Protein 7OMN (pdb70)

Structure (mmCIF, N/CA/C/O backbone):
data_7OMN
#
_entry.id   7OMN
#
_cell.length_a   131.870
_cell.length_b   131.870
_cell.length_c   49.679
_cell.angle_alpha   90.000
_cell.angle_beta   90.000
_cell.angle_gamma   120.000
#
_symmetry.space_group_name_H-M   'P 64'
#
loop_
_entity.id
_entity.type
_entity.pdbx_description
1 polymer 'JD1-1 VH domain'
2 non-polymer IMIDAZOLE
3 non-polymer GLYCEROL
4 water water
#
loop_
_atom_site.group_PDB
_atom_site.id
_atom_site.type_symbol
_atom_site.label_atom_id
_atom_site.label_alt_id
_atom_site.label_comp_id
_atom_site.label_asym_id
_atom_site.label_entity_id
_atom_site.label_seq_id
_atom_site.pdbx_PDB_ins_code
_atom_site.Cartn_x
_atom_site.Cartn_y
_atom_site.Cartn_z
_atom_site.occupancy
_atom_site.B_iso_or_equiv
_atom_site.auth_seq_id
_atom_site.auth_comp_id
_atom_site.auth_asym_id
_atom_site.auth_atom_id
_atom_site.pdbx_PDB_model_num
ATOM 1 N N . GLU A 1 1 ? -50.838 2.853 24.450 1.00 45.91 1 GLU A N 1
ATOM 2 C CA . GLU A 1 1 ? -51.402 4.132 24.863 1.00 42.82 1 GLU A CA 1
ATOM 3 C C . GLU A 1 1 ? -51.456 5.120 23.695 1.00 37.07 1 GLU A C 1
ATOM 4 O O . GLU A 1 1 ? -52.320 6.000 23.652 1.00 39.91 1 GLU A O 1
ATOM 10 N N . VAL A 1 2 ? -50.541 4.971 22.744 1.00 33.07 2 VAL A N 1
ATOM 11 C CA . VAL A 1 2 ? -50.647 5.700 21.485 1.00 29.06 2 VAL A CA 1
ATOM 12 C C . VAL A 1 2 ? -51.663 4.989 20.597 1.00 30.40 2 VAL A C 1
ATOM 13 O O . VAL A 1 2 ? -51.525 3.794 20.313 1.00 29.60 2 VAL A O 1
ATOM 17 N N . GLN A 1 3 ? -52.673 5.728 20.142 1.00 27.07 3 GLN A N 1
ATOM 18 C CA . GLN A 1 3 ? -53.740 5.182 19.317 1.00 31.31 3 GLN A CA 1
ATOM 19 C C . GLN A 1 3 ? -54.092 6.163 18.210 1.00 24.18 3 GLN A C 1
ATOM 20 O O . GLN A 1 3 ? -54.100 7.381 18.422 1.00 24.61 3 GLN A O 1
ATOM 26 N N . LEU A 1 4 ? -54.388 5.631 17.028 1.00 24.70 4 LEU A N 1
ATOM 27 C CA . LEU A 1 4 ? -54.938 6.420 15.928 1.00 21.80 4 LEU A CA 1
ATOM 28 C C . LEU A 1 4 ? -56.214 5.721 15.497 1.00 20.22 4 LEU A C 1
ATOM 29 O O . LEU A 1 4 ? -56.157 4.589 15.013 1.00 24.58 4 LEU A O 1
ATOM 34 N N . VAL A 1 5 ? -57.352 6.376 15.695 1.00 21.89 5 VAL A N 1
ATOM 35 C CA . VAL A 1 5 ? -58.660 5.787 15.426 1.00 22.46 5 VAL A CA 1
ATOM 36 C C . VAL A 1 5 ? -59.291 6.560 14.279 1.00 22.12 5 VAL A C 1
ATOM 37 O O . VAL A 1 5 ? -59.536 7.769 14.389 1.00 23.82 5 VAL A O 1
ATOM 41 N N . GLU A 1 6 ? -59.528 5.871 13.170 1.00 23.37 6 GLU A N 1
ATOM 42 C CA . GLU A 1 6 ? -60.043 6.498 11.968 1.00 21.85 6 GLU A CA 1
ATOM 43 C C . GLU A 1 6 ? -61.562 6.405 11.889 1.00 24.82 6 GLU A C 1
ATOM 44 O O . GLU A 1 6 ? -62.188 5.507 12.466 1.00 23.16 6 GLU A O 1
ATOM 50 N N . SER A 1 7 ? -62.144 7.348 11.152 1.00 19.99 7 SER A N 1
ATOM 51 C CA . SER A 1 7 ? -63.555 7.299 10.793 1.00 21.36 7 SER A CA 1
ATOM 52 C C . SER A 1 7 ? -63.760 8.092 9.506 1.00 21.88 7 SER A C 1
ATOM 53 O O . SER A 1 7 ? -62.848 8.765 9.017 1.00 21.75 7 SER A O 1
ATOM 56 N N . GLY A 1 8 ? -64.967 7.982 8.937 1.00 19.25 8 GLY A N 1
ATOM 57 C CA . GLY A 1 8 ? -65.402 8.858 7.866 1.00 19.11 8 GLY A CA 1
ATOM 58 C C . GLY A 1 8 ? -65.419 8.291 6.459 1.00 22.06 8 GLY A C 1
ATOM 59 O O . GLY A 1 8 ? -65.698 9.044 5.509 1.00 22.67 8 GLY A O 1
ATOM 60 N N . GLY A 1 9 ? -65.140 7.007 6.278 1.00 20.56 9 GLY A N 1
ATOM 61 C CA . GLY A 1 9 ? -65.130 6.438 4.950 1.00 18.80 9 GLY A CA 1
ATOM 62 C C . GLY A 1 9 ? -66.534 6.101 4.493 1.00 19.25 9 GLY A C 1
ATOM 63 O O . GLY A 1 9 ? -67.526 6.371 5.166 1.00 21.26 9 GLY A O 1
ATOM 64 N N . GLY A 1 10 ? -66.620 5.512 3.314 1.00 18.57 11 GLY A N 1
ATOM 65 C CA . GLY A 1 10 ? -67.915 5.123 2.800 1.00 17.90 11 GLY A CA 1
ATOM 66 C C . GLY A 1 10 ? -67.877 4.931 1.297 1.00 18.75 11 GLY A C 1
ATOM 67 O O . GLY A 1 10 ? -66.810 4.874 0.679 1.00 16.98 11 GLY A O 1
ATOM 68 N N . LEU A 1 11 ? -69.080 4.816 0.735 1.00 16.08 12 LEU A N 1
ATOM 69 C CA . LEU A 1 11 ? -69.307 4.541 -0.673 1.00 15.06 12 LEU A CA 1
ATOM 70 C C . LEU A 1 11 ? -70.118 5.693 -1.252 1.00 19.41 12 LEU A C 1
ATOM 71 O O . LEU A 1 11 ? -71.247 5.954 -0.802 1.00 16.05 12 LEU A O 1
ATOM 76 N N . VAL A 1 12 ? -69.546 6.388 -2.241 1.00 17.25 13 VAL A N 1
ATOM 77 C CA . VAL A 1 12 ? -70.171 7.578 -2.816 1.00 17.57 13 VAL A CA 1
ATOM 78 C C . VAL A 1 12 ? -69.953 7.578 -4.323 1.00 19.29 13 VAL A C 1
ATOM 79 O O . VAL A 1 12 ? -69.156 6.803 -4.861 1.00 17.09 13 VAL A O 1
ATOM 83 N N . GLN A 1 13 ? -70.687 8.462 -5.006 1.00 20.31 14 GLN A N 1
ATOM 84 C CA . GLN A 1 13 ? -70.595 8.590 -6.453 1.00 21.09 14 GLN A CA 1
ATOM 85 C C . GLN A 1 13 ? -69.389 9.438 -6.863 1.00 20.58 14 GLN A C 1
ATOM 86 O O . GLN A 1 13 ? -68.902 10.257 -6.081 1.00 18.62 14 GLN A O 1
ATOM 92 N N . PRO A 1 14 ? -68.913 9.274 -8.101 1.00 21.09 15 PRO A N 1
ATOM 93 C CA . PRO A 1 14 ? -67.852 10.148 -8.610 1.00 21.41 15 PRO A CA 1
ATOM 94 C C . PRO A 1 14 ? -68.247 11.610 -8.501 1.00 22.14 15 PRO A C 1
ATOM 95 O O . PRO A 1 14 ? -69.420 11.972 -8.637 1.00 23.54 15 PRO A O 1
ATOM 99 N N . GLY A 1 15 ? -67.253 12.445 -8.218 1.00 19.61 16 GLY A N 1
ATOM 100 C CA . GLY A 1 15 ? -67.451 13.866 -8.039 1.00 20.17 16 GLY A CA 1
ATOM 101 C C . GLY A 1 15 ? -67.839 14.288 -6.645 1.00 23.10 16 GLY A C 1
ATOM 102 O O . GLY A 1 15 ? -67.765 15.485 -6.334 1.00 22.04 16 GLY A O 1
ATOM 103 N N . ARG A 1 16 ? -68.257 13.357 -5.790 1.00 19.51 17 ARG A N 1
ATOM 104 C CA . ARG A 1 16 ? -68.652 13.733 -4.449 1.00 21.02 17 ARG A CA 1
ATOM 105 C C . ARG A 1 16 ? -67.427 13.744 -3.535 1.00 21.47 17 ARG A C 1
ATOM 106 O O . ARG A 1 16 ? -66.281 13.561 -3.971 1.00 21.39 17 ARG A O 1
ATOM 114 N N . SER A 1 17 ? -67.667 13.987 -2.257 1.00 16.52 18 SER A N 1
ATOM 115 C CA . SER A 1 17 ? -66.591 14.226 -1.310 1.00 22.58 18 SER A CA 1
ATOM 116 C C . SER A 1 17 ? -66.804 13.435 -0.025 1.00 24.61 18 SER A C 1
ATOM 117 O O . SER A 1 17 ? -67.917 13.033 0.322 1.00 25.10 18 SER A O 1
ATOM 120 N N . LEU A 1 18 ? -65.692 13.192 0.661 1.00 21.13 19 LEU A N 1
ATOM 121 C CA . LEU A 1 18 ? -65.663 12.546 1.961 1.00 21.26 19 LEU A CA 1
ATOM 122 C C . LEU A 1 18 ? -64.604 13.250 2.790 1.00 20.89 19 LEU A C 1
ATOM 123 O O . LEU A 1 18 ? -63.678 13.862 2.252 1.00 21.19 19 LEU A O 1
ATOM 128 N N . ARG A 1 19 ? -64.742 13.160 4.105 1.00 19.64 20 ARG A N 1
ATOM 129 C CA . ARG A 1 19 ? -63.711 13.627 5.023 1.00 19.71 20 ARG A CA 1
ATOM 130 C C . ARG A 1 19 ? -63.333 12.482 5.943 1.00 20.91 20 ARG A C 1
ATOM 131 O O . ARG A 1 19 ? -64.134 12.064 6.782 1.00 18.98 20 ARG A O 1
ATOM 139 N N . LEU A 1 20 ? -62.108 11.987 5.807 1.00 18.19 21 LEU A N 1
ATOM 140 C CA . LEU A 1 20 ? -61.605 11.030 6.779 1.00 19.62 21 LEU A CA 1
ATOM 141 C C . LEU A 1 20 ? -61.094 11.755 8.019 1.00 20.37 21 LEU A C 1
ATOM 142 O O . LEU A 1 20 ? -60.528 12.848 7.922 1.00 19.83 21 LEU A O 1
ATOM 147 N N . SER A 1 21 ? -61.318 11.145 9.184 1.00 19.92 22 SER A N 1
ATOM 148 C CA . SER A 1 21 ? -60.830 11.634 10.466 1.00 21.61 22 SER A CA 1
ATOM 149 C C . SER A 1 21 ? -59.873 10.628 11.084 1.00 21.35 22 SER A C 1
ATOM 150 O O . SER A 1 21 ? -60.038 9.413 10.945 1.00 21.58 22 SER A O 1
ATOM 153 N N . CYS A 1 22 ? -58.886 11.150 11.798 1.00 18.90 23 CYS A N 1
ATOM 154 C CA . CYS A 1 22 ? -57.888 10.351 12.502 1.00 22.50 23 CYS A CA 1
ATOM 155 C C . CYS A 1 22 ? -57.759 10.925 13.910 1.00 25.82 23 CYS A C 1
ATOM 156 O O . CYS A 1 22 ? -57.039 11.906 14.115 1.00 25.37 23 CYS A O 1
ATOM 159 N N . ALA A 1 23 ? -58.435 10.305 14.876 1.00 21.76 24 ALA A N 1
ATOM 160 C CA . ALA A 1 23 ? -58.430 10.797 16.253 1.00 23.59 24 ALA A CA 1
ATOM 161 C C . ALA A 1 23 ? -57.223 10.234 16.993 1.00 24.64 24 ALA A C 1
ATOM 162 O O . ALA A 1 23 ? -57.112 9.019 17.176 1.00 23.90 24 ALA A O 1
ATOM 164 N N . ALA A 1 24 ? -56.321 11.108 17.425 1.00 20.95 25 ALA A N 1
ATOM 165 C CA . ALA A 1 24 ? -55.090 10.670 18.068 1.00 24.95 25 ALA A CA 1
ATOM 166 C C . ALA A 1 24 ? -55.240 10.598 19.580 1.00 23.60 25 ALA A C 1
ATOM 167 O O . ALA A 1 24 ? -55.866 11.468 20.193 1.00 26.99 25 ALA A O 1
ATOM 169 N N . SER A 1 25 ? -54.633 9.571 20.178 1.00 24.63 26 SER A N 1
ATOM 170 C CA . SER A 1 25 ? -54.549 9.424 21.626 1.00 25.10 26 SER A CA 1
ATOM 171 C C . SER A 1 25 ? -53.107 9.151 22.026 1.00 24.96 26 SER A C 1
ATOM 172 O O . SER A 1 25 ? -52.372 8.473 21.299 1.00 27.84 26 SER A O 1
ATOM 175 N N . GLY A 1 26 ? -52.709 9.678 23.181 1.00 26.53 27 GLY A N 1
ATOM 176 C CA . GLY A 1 26 ? -51.419 9.363 23.756 1.00 27.31 27 GLY A CA 1
ATOM 177 C C . GLY A 1 26 ? -50.272 10.241 23.314 1.00 24.20 27 GLY A C 1
ATOM 178 O O . GLY A 1 26 ? -49.125 9.950 23.668 1.00 26.30 27 GLY A O 1
ATOM 179 N N . PHE A 1 27 ? -50.542 11.292 22.552 1.00 21.37 28 PHE A N 1
ATOM 180 C CA . PHE A 1 27 ? -49.531 12.252 22.126 1.00 21.99 28 PHE A CA 1
ATOM 181 C C . PHE A 1 27 ? -50.239 13.507 21.646 1.00 23.20 28 PHE A C 1
ATOM 182 O O . PHE A 1 27 ? -51.432 13.490 21.350 1.00 24.04 28 PHE A O 1
ATOM 190 N N . ASP A 1 28 ? -49.481 14.595 21.576 1.00 23.79 29 ASP A N 1
ATOM 191 C CA . ASP A 1 28 ? -50.002 15.890 21.154 1.00 25.70 29 ASP A CA 1
ATOM 192 C C . ASP A 1 28 ? -49.816 16.004 19.646 1.00 21.15 29 ASP A C 1
ATOM 193 O O . ASP A 1 28 ? -48.681 16.033 19.161 1.00 22.28 29 ASP A O 1
ATOM 198 N N . ILE A 1 29 ? -50.927 16.077 18.906 1.00 22.15 30 ILE A N 1
ATOM 199 C CA . ILE A 1 29 ? -50.836 15.997 17.451 1.00 20.77 30 ILE A CA 1
ATOM 200 C C . ILE A 1 29 ? -50.096 17.191 16.867 1.00 22.66 30 ILE A C 1
ATOM 201 O O . ILE A 1 29 ? -49.509 17.080 15.790 1.00 21.78 30 ILE A O 1
ATOM 206 N N . ALA A 1 30 ? -50.054 18.320 17.576 1.00 23.85 35 ALA A N 1
ATOM 207 C CA . ALA A 1 30 ? -49.365 19.495 17.050 1.00 26.04 35 ALA A CA 1
ATOM 208 C C . ALA A 1 30 ? -47.865 19.273 16.882 1.00 23.67 35 ALA A C 1
ATOM 209 O O . ALA A 1 30 ? -47.224 20.024 16.140 1.00 26.81 35 ALA A O 1
ATOM 211 N N . TYR A 1 31 ? -47.297 18.261 17.544 1.00 24.51 36 TYR A N 1
ATOM 212 C CA . TYR A 1 31 ? -45.857 18.021 17.534 1.00 21.20 36 TYR A CA 1
ATOM 213 C C . TYR A 1 31 ? -45.451 16.808 16.705 1.00 23.07 36 TYR A C 1
ATOM 214 O O . TYR A 1 31 ? -44.266 16.446 16.692 1.00 19.30 36 TYR A O 1
ATOM 223 N N . TYR A 1 32 ? -46.393 16.169 16.010 1.00 22.69 37 TYR A N 1
ATOM 224 C CA . TYR A 1 32 ? -46.094 14.950 15.274 1.00 23.02 37 TYR A CA 1
ATOM 225 C C . TYR A 1 32 ? -46.572 15.068 13.837 1.00 23.89 37 TYR A C 1
ATOM 226 O O . TYR A 1 32 ? -47.571 15.730 13.546 1.00 21.78 37 TYR A O 1
ATOM 235 N N . SER A 1 33 ? -45.825 14.445 12.932 1.00 20.28 38 SER A N 1
ATOM 236 C CA . SER A 1 33 ? -46.247 14.386 11.545 1.00 18.47 38 SER A CA 1
ATOM 237 C C . SER A 1 33 ? -47.298 13.296 11.385 1.00 21.40 38 SER A C 1
ATOM 238 O O . SER A 1 33 ? -47.128 12.187 11.904 1.00 17.40 38 SER A O 1
ATOM 241 N N . ILE A 1 34 ? -48.387 13.626 10.688 1.00 19.16 39 ILE A N 1
ATOM 242 C CA . ILE A 1 34 ? -49.464 12.688 10.375 1.00 18.94 39 ILE A CA 1
ATOM 243 C C . ILE A 1 34 ? -49.587 12.588 8.860 1.00 18.16 39 ILE A C 1
ATOM 244 O O . ILE A 1 34 ? -49.358 13.567 8.143 1.00 18.86 39 ILE A O 1
ATOM 249 N N . GLY A 1 35 ? -49.901 11.388 8.363 1.00 16.54 40 GLY A N 1
ATOM 250 C CA . GLY A 1 35 ? -50.076 11.210 6.938 1.00 15.01 40 GLY A CA 1
ATOM 251 C C . GLY A 1 35 ? -51.124 10.154 6.666 1.00 17.90 40 GLY A C 1
ATOM 252 O O . GLY A 1 35 ? -51.635 9.506 7.580 1.00 17.66 40 GLY A O 1
ATOM 253 N N . TRP A 1 36 ? -51.443 9.995 5.388 1.00 17.75 41 TRP A N 1
ATOM 254 C CA . TRP A 1 36 ? -52.408 8.994 4.941 1.00 17.32 41 TRP A CA 1
ATOM 255 C C . TRP A 1 36 ? -51.782 8.147 3.845 1.00 17.54 41 TRP A C 1
ATOM 256 O O . TRP A 1 36 ? -51.161 8.681 2.914 1.00 16.08 41 TRP A O 1
ATOM 267 N N . VAL A 1 37 ? -51.925 6.823 3.974 1.00 14.88 42 VAL A N 1
ATOM 268 C CA . VAL A 1 37 ? -51.460 5.846 2.995 1.00 12.59 42 VAL A CA 1
ATOM 269 C C . VAL A 1 37 ? -52.686 5.100 2.476 1.00 14.42 42 VAL A C 1
ATOM 270 O O . VAL A 1 37 ? -53.672 4.953 3.200 1.00 17.04 42 VAL A O 1
ATOM 274 N N . ARG A 1 38 ? -52.621 4.602 1.241 1.00 13.40 43 ARG A N 1
ATOM 275 C CA . ARG A 1 38 ? -53.742 3.840 0.701 1.00 13.71 43 ARG A CA 1
ATOM 276 C C . ARG A 1 38 ? -53.244 2.608 -0.056 1.00 16.51 43 ARG A C 1
ATOM 277 O O . ARG A 1 38 ? -52.120 2.578 -0.564 1.00 14.92 43 ARG A O 1
ATOM 285 N N . ARG A 1 39 ? -54.104 1.587 -0.122 1.00 12.22 44 ARG A N 1
ATOM 286 C CA . ARG A 1 39 ? -53.770 0.335 -0.797 1.00 15.82 44 ARG A CA 1
ATOM 287 C C . ARG A 1 39 ? -55.052 -0.231 -1.395 1.00 13.68 44 ARG A C 1
ATOM 288 O O . ARG A 1 39 ? -56.149 0.057 -0.913 1.00 16.01 44 ARG A O 1
ATOM 296 N N . ALA A 1 40 ? -54.909 -1.042 -2.445 1.00 15.44 45 ALA A N 1
ATOM 297 C CA . ALA A 1 40 ? -56.078 -1.611 -3.117 1.00 14.89 45 ALA A CA 1
ATOM 298 C C . ALA A 1 40 ? -55.650 -2.834 -3.917 1.00 18.40 45 ALA A C 1
ATOM 299 O O . ALA A 1 40 ? -54.479 -2.935 -4.302 1.00 16.57 45 ALA A O 1
ATOM 301 N N . PRO A 1 41 ? -56.562 -3.778 -4.175 1.00 19.22 46 PRO A N 1
ATOM 302 C CA . PRO A 1 41 ? -56.195 -4.979 -4.941 1.00 18.63 46 PRO A CA 1
ATOM 303 C C . PRO A 1 41 ? -55.737 -4.627 -6.351 1.00 20.06 46 PRO A C 1
ATOM 304 O O . PRO A 1 41 ? -56.318 -3.771 -7.024 1.00 21.70 46 PRO A O 1
ATOM 308 N N . GLY A 1 42 ? -54.684 -5.308 -6.801 1.00 23.78 47 GLY A N 1
ATOM 309 C CA . GLY A 1 42 ? -54.156 -5.070 -8.128 1.00 21.47 47 GLY A CA 1
ATOM 310 C C . GLY A 1 42 ? -53.424 -3.763 -8.295 1.00 19.96 47 GLY A C 1
ATOM 311 O O . GLY A 1 42 ? -53.019 -3.436 -9.413 1.00 21.56 47 GLY A O 1
ATOM 312 N N . LYS A 1 43 ? -53.259 -2.995 -7.223 1.00 22.05 48 LYS A N 1
ATOM 313 C CA . LYS A 1 43 ? -52.471 -1.781 -7.214 1.00 20.61 48 LYS A CA 1
ATOM 314 C C . LYS A 1 43 ? -51.328 -1.972 -6.231 1.00 21.20 48 LYS A C 1
ATOM 315 O O . LYS A 1 43 ? -51.210 -3.000 -5.559 1.00 22.48 48 LYS A O 1
ATOM 321 N N . GLY A 1 44 ? -50.461 -0.990 -6.160 1.00 24.30 49 GLY A N 1
ATOM 322 C CA . GLY A 1 44 ? -49.489 -1.114 -5.107 1.00 21.23 49 GLY A CA 1
ATOM 323 C C . GLY A 1 44 ? -50.022 -0.473 -3.847 1.00 20.73 49 GLY A C 1
ATOM 324 O O . GLY A 1 44 ? -51.201 -0.615 -3.481 1.00 19.12 49 GLY A O 1
ATOM 325 N N . GLU A 1 45 ? -49.136 0.233 -3.172 1.00 20.06 50 GLU A N 1
ATOM 326 C CA . GLU A 1 45 ? -49.480 1.003 -1.993 1.00 17.90 50 GLU A CA 1
ATOM 327 C C . GLU A 1 45 ? -48.769 2.335 -2.134 1.00 20.63 50 GLU A C 1
ATOM 328 O O . GLU A 1 45 ? -47.694 2.411 -2.731 1.00 22.82 50 GLU A O 1
ATOM 334 N N . GLU A 1 46 ? -49.372 3.386 -1.587 1.00 17.93 51 GLU A N 1
ATOM 335 C CA . GLU A 1 46 ? -48.954 4.724 -1.960 1.00 20.40 51 GLU A CA 1
ATOM 336 C C . GLU A 1 46 ? -49.177 5.679 -0.797 1.00 17.93 51 GLU A C 1
ATOM 337 O O . GLU A 1 46 ? -50.202 5.604 -0.106 1.00 18.11 51 GLU A O 1
ATOM 343 N N . LEU A 1 47 ? -48.211 6.572 -0.580 1.00 16.92 52 LEU A N 1
ATOM 344 C CA . LEU A 1 47 ? -48.389 7.666 0.365 1.00 16.30 52 LEU A CA 1
ATOM 345 C C . LEU A 1 47 ? -49.198 8.762 -0.316 1.00 18.56 52 LEU A C 1
ATOM 346 O O . LEU A 1 47 ? -48.847 9.202 -1.414 1.00 18.44 52 LEU A O 1
ATOM 351 N N . VAL A 1 48 ? -50.282 9.181 0.327 1.00 16.71 53 VAL A N 1
ATOM 352 C CA . VAL A 1 48 ? -51.278 10.080 -0.261 1.00 15.54 53 VAL A CA 1
ATOM 353 C C . VAL A 1 48 ? -51.007 11.532 0.096 1.00 16.66 53 VAL A C 1
ATOM 354 O O . VAL A 1 48 ? -51.060 12.417 -0.763 1.00 19.43 53 VAL A O 1
ATOM 358 N N . ALA A 1 49 ? -50.757 11.790 1.374 1.00 17.77 54 ALA A N 1
ATOM 359 C CA . ALA A 1 49 ? -50.694 13.145 1.906 1.00 16.78 54 ALA A CA 1
ATOM 360 C C . ALA A 1 49 ? -49.974 13.097 3.239 1.00 20.25 54 ALA A C 1
ATOM 361 O O . ALA A 1 49 ? -50.019 12.088 3.947 1.00 16.07 54 ALA A O 1
ATOM 363 N N . ARG A 1 50 ? -49.307 14.198 3.580 1.00 17.93 55 ARG A N 1
ATOM 364 C CA . ARG A 1 50 ? -48.562 14.255 4.827 1.00 17.02 55 ARG A CA 1
ATOM 365 C C . ARG A 1 50 ? -48.553 15.696 5.312 1.00 18.52 55 ARG A C 1
ATOM 366 O O . ARG A 1 50 ? -48.489 16.614 4.496 1.00 19.46 55 ARG A O 1
ATOM 374 N N . ILE A 1 51 ? -48.659 15.889 6.626 1.00 17.76 56 ILE A N 1
ATOM 375 C CA . ILE A 1 51 ? -48.526 17.210 7.233 1.00 23.07 56 ILE A CA 1
ATOM 376 C C . ILE A 1 51 ? -47.347 17.194 8.202 1.00 22.79 56 ILE A C 1
ATOM 377 O O . ILE A 1 51 ? -47.140 16.222 8.942 1.00 19.41 56 ILE A O 1
ATOM 382 N N . TYR A 1 52 ? -46.527 18.291 8.167 1.00 22.75 57 TYR A N 1
ATOM 383 C CA . TYR A 1 52 ? -45.280 18.310 8.933 1.00 22.45 57 TYR A CA 1
ATOM 384 C C . TYR A 1 52 ? -45.362 19.324 10.072 1.00 23.47 57 TYR A C 1
ATOM 385 O O . TYR A 1 52 ? -45.888 20.423 9.880 1.00 26.12 57 TYR A O 1
ATOM 394 N N . PRO A 1 53 ? -44.867 18.994 11.265 1.00 23.93 58 PRO A N 1
ATOM 395 C CA . PRO A 1 53 ? -45.120 19.869 12.417 1.00 28.20 58 PRO A CA 1
ATOM 396 C C . PRO A 1 53 ? -44.273 21.131 12.425 1.00 29.04 58 PRO A C 1
ATOM 397 O O . PRO A 1 53 ? -44.664 22.094 13.093 1.00 32.48 58 PRO A O 1
ATOM 401 N N . SER A 1 54 ? -43.162 21.172 11.677 1.00 31.52 59 SER A N 1
ATOM 402 C CA . SER A 1 54 ? -42.276 22.342 11.684 1.00 30.91 59 SER A CA 1
ATOM 403 C C . SER A 1 54 ? -43.023 23.614 11.313 1.00 31.62 59 SER A C 1
ATOM 404 O O . SER A 1 54 ? -42.969 24.613 12.040 1.00 31.98 59 SER A O 1
ATOM 407 N N . SER A 1 55 ? -43.687 23.608 10.154 1.00 30.22 60 SER A N 1
ATOM 408 C CA . SER A 1 55 ? -44.391 24.769 9.626 1.00 30.01 60 SER A CA 1
ATOM 409 C C . SER A 1 55 ? -45.846 24.478 9.291 1.00 32.17 60 SER A C 1
ATOM 410 O O . SER A 1 55 ? -46.498 25.316 8.654 1.00 32.25 60 SER A O 1
ATOM 413 N N . SER A 1 56 ? -46.363 23.307 9.671 1.00 33.94 63 SER A N 1
ATOM 414 C CA . SER A 1 56 ? -47.685 22.831 9.254 1.00 27.75 63 SER A CA 1
ATOM 415 C C . SER A 1 56 ? -47.849 22.808 7.739 1.00 26.74 63 SER A C 1
ATOM 416 O O . SER A 1 56 ? -48.972 22.870 7.229 1.00 29.10 63 SER A O 1
ATOM 419 N N . SER A 1 57 ? -46.753 22.694 6.999 1.00 27.59 64 SER A N 1
ATOM 420 C CA . SER A 1 57 ? -46.851 22.534 5.562 1.00 25.00 64 SER A CA 1
ATOM 421 C C . SER A 1 57 ? -47.306 21.118 5.239 1.00 21.50 64 SER A C 1
ATOM 422 O O . SER A 1 57 ? -47.272 20.221 6.085 1.00 25.11 64 SER A O 1
ATOM 425 N N . THR A 1 58 ? -47.703 20.925 3.990 1.00 20.56 65 THR A N 1
ATOM 426 C CA . THR A 1 58 ? -48.305 19.674 3.556 1.00 24.42 65 THR A CA 1
ATOM 427 C C . THR A 1 58 ? -47.658 19.248 2.248 1.00 26.35 65 THR A C 1
ATOM 428 O O . THR A 1 58 ? -47.101 20.071 1.514 1.00 26.90 65 THR A O 1
ATOM 432 N N . SER A 1 59 ? -47.725 17.948 1.957 1.00 17.70 66 SER A N 1
ATOM 433 C CA . SER A 1 59 ? -47.321 17.425 0.660 1.00 19.96 66 SER A CA 1
ATOM 434 C C . SER A 1 59 ? -48.296 16.333 0.244 1.00 23.08 66 SER A C 1
ATOM 435 O O . SER A 1 59 ? -48.928 15.689 1.087 1.00 22.37 66 SER A O 1
ATOM 438 N N . TYR A 1 60 ? -48.429 16.150 -1.073 1.00 23.35 67 TYR A N 1
ATOM 439 C CA . TYR A 1 60 ? -49.450 15.285 -1.649 1.00 22.52 67 TYR A CA 1
ATOM 440 C C . TYR A 1 60 ? -48.888 14.469 -2.800 1.00 22.12 67 TYR A C 1
ATOM 441 O O . TYR A 1 60 ? -48.018 14.938 -3.536 1.00 25.43 67 TYR A O 1
AT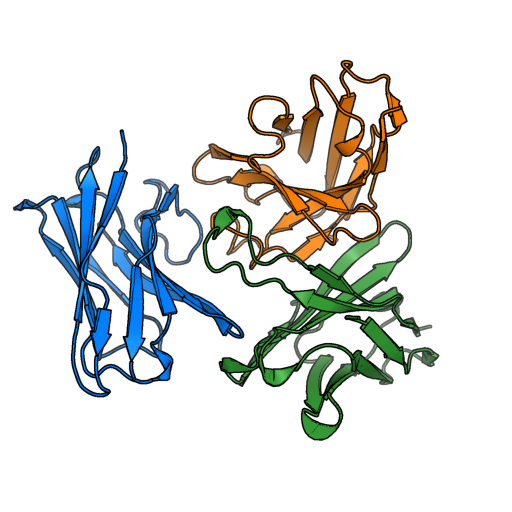OM 450 N N . ALA A 1 61 ? -49.443 13.265 -2.989 1.00 17.58 68 ALA A N 1
ATOM 451 C CA . ALA A 1 61 ? -49.194 12.514 -4.208 1.00 20.86 68 ALA A CA 1
ATOM 452 C C . ALA A 1 61 ? -49.710 13.296 -5.414 1.00 23.93 68 ALA A C 1
ATOM 453 O O . ALA A 1 61 ? -50.696 14.035 -5.321 1.00 22.94 68 ALA A O 1
ATOM 455 N N . ASP A 1 62 ? -49.041 13.114 -6.558 1.00 25.60 69 ASP A N 1
ATOM 456 C CA . ASP A 1 62 ? -49.447 13.803 -7.785 1.00 27.14 69 ASP A CA 1
ATOM 457 C C . ASP A 1 62 ? -50.908 13.523 -8.128 1.00 27.99 69 ASP A C 1
ATOM 458 O O . ASP A 1 62 ? -51.626 14.413 -8.592 1.00 24.68 69 ASP A O 1
ATOM 463 N N . SER A 1 63 ? -51.367 12.289 -7.916 1.00 28.24 70 SER A N 1
ATOM 464 C CA . SER A 1 63 ? -52.702 11.928 -8.375 1.00 21.70 70 SER A CA 1
ATOM 465 C C . SER A 1 63 ? -53.820 12.547 -7.543 1.00 22.68 70 SER A C 1
ATOM 466 O O . SER A 1 63 ? -54.984 12.477 -7.953 1.00 23.74 70 SER A O 1
ATOM 469 N N . VAL A 1 64 ? -53.524 13.128 -6.388 1.00 19.10 71 VAL A N 1
ATOM 470 C CA . VAL A 1 64 ? -54.569 13.691 -5.537 1.00 20.51 71 VAL A CA 1
ATOM 471 C C . VAL A 1 64 ? -54.396 15.180 -5.279 1.00 25.94 71 VAL A C 1
ATOM 472 O O . VAL A 1 64 ? -55.299 15.801 -4.692 1.00 22.85 71 VAL A O 1
ATOM 476 N N . LYS A 1 65 ? -53.287 15.787 -5.701 1.00 26.49 72 LYS A N 1
ATOM 477 C CA . LYS A 1 65 ? -53.053 17.191 -5.390 1.00 25.06 72 LYS A CA 1
ATOM 478 C C . LYS A 1 65 ? -54.121 18.080 -6.021 1.00 24.31 72 LYS A C 1
ATOM 479 O O . LYS A 1 65 ? -54.519 17.895 -7.175 1.00 24.34 72 LYS A O 1
ATOM 485 N N . GLY A 1 66 ? -54.589 19.046 -5.241 1.00 24.57 74 GLY A N 1
ATOM 486 C CA . GLY A 1 66 ? -55.662 19.919 -5.640 1.00 26.48 74 GLY A CA 1
ATOM 487 C C . GLY A 1 66 ? -57.043 19.379 -5.353 1.00 30.56 74 GLY A C 1
ATOM 488 O O . GLY A 1 66 ? -58.009 20.150 -5.370 1.00 31.72 74 GLY A O 1
ATOM 489 N N . ARG A 1 67 ? -57.168 18.075 -5.106 1.00 25.18 75 ARG A N 1
ATOM 490 C CA . ARG A 1 67 ? -58.431 17.453 -4.715 1.00 26.12 75 ARG A CA 1
ATOM 491 C C . ARG A 1 67 ? -58.471 17.037 -3.253 1.00 21.38 75 ARG A C 1
ATOM 492 O O . ARG A 1 67 ? -59.511 17.177 -2.615 1.00 24.06 75 ARG A O 1
ATOM 500 N N . PHE A 1 68 ? -57.361 16.547 -2.693 1.00 18.82 76 PHE A N 1
ATOM 501 C CA . PHE A 1 68 ? -57.302 16.159 -1.290 1.00 20.50 76 PHE A CA 1
ATOM 502 C C . PHE A 1 68 ? -56.567 17.219 -0.479 1.00 24.39 76 PHE A C 1
ATOM 503 O O . PHE A 1 68 ? -55.596 17.820 -0.956 1.00 25.23 76 PHE A O 1
ATOM 511 N N . THR A 1 69 ? -57.017 17.429 0.755 1.00 20.08 77 THR A N 1
ATOM 512 C CA . THR A 1 69 ? -56.374 18.349 1.681 1.00 21.15 77 THR A CA 1
ATOM 513 C C . THR A 1 69 ? -56.214 17.682 3.037 1.00 21.11 77 THR A C 1
ATOM 514 O O . THR A 1 69 ? -57.196 17.232 3.638 1.00 21.46 77 THR A O 1
ATOM 518 N N . ILE A 1 70 ? -54.993 17.663 3.546 1.00 20.39 78 ILE A N 1
ATOM 519 C CA . ILE A 1 70 ? -54.741 17.149 4.881 1.00 21.38 78 ILE A CA 1
ATOM 520 C C . ILE A 1 70 ? -54.608 18.330 5.829 1.00 22.47 78 ILE A C 1
ATOM 521 O O . ILE A 1 70 ? -54.051 19.381 5.468 1.00 21.26 78 ILE A O 1
ATOM 526 N N . SER A 1 71 ? -55.148 18.174 7.033 1.00 22.85 79 SER A N 1
ATOM 527 C CA . SER A 1 71 ? -55.121 19.229 8.033 1.00 23.85 79 SER A CA 1
ATOM 528 C C . SER A 1 71 ? -55.215 18.588 9.407 1.00 26.70 79 SER A C 1
ATOM 529 O O . SER A 1 71 ? -55.423 17.378 9.537 1.00 25.93 79 SER A O 1
ATOM 532 N N . ALA A 1 72 ? -55.069 19.413 10.438 1.00 23.56 80 ALA A N 1
ATOM 533 C CA . ALA A 1 72 ? -55.159 18.944 11.812 1.00 25.26 80 ALA A CA 1
ATOM 534 C C . ALA A 1 72 ? -55.834 20.004 12.668 1.00 29.84 80 ALA A C 1
ATOM 535 O O . ALA A 1 72 ? -55.623 21.202 12.470 1.00 32.69 80 ALA A O 1
ATOM 537 N N . ASP A 1 73 ? -56.631 19.548 13.620 1.00 24.08 81 ASP A N 1
ATOM 538 C CA . ASP A 1 73 ? -57.291 20.394 14.610 1.00 29.68 81 ASP A CA 1
ATOM 539 C C . ASP A 1 73 ? -56.645 20.070 15.952 1.00 30.45 81 ASP A C 1
ATOM 540 O O . ASP A 1 73 ? -56.961 19.054 16.580 1.00 29.10 81 ASP A O 1
ATOM 545 N N . THR A 1 74 ? -55.729 20.936 16.388 1.00 29.84 82 THR A N 1
ATOM 546 C CA . THR A 1 74 ? -55.042 20.701 17.652 1.00 30.27 82 THR A CA 1
ATOM 547 C C . THR A 1 74 ? -56.013 20.655 18.821 1.00 34.72 82 THR A C 1
ATOM 548 O O . THR A 1 74 ? -55.826 19.855 19.745 1.00 38.76 82 THR A O 1
ATOM 552 N N . SER A 1 75 ? -57.075 21.467 18.780 1.00 33.57 83 SER A N 1
ATOM 553 C CA . SER A 1 75 ? -58.058 21.460 19.858 1.00 36.02 83 SER A CA 1
ATOM 554 C C . SER A 1 75 ? -58.675 20.079 20.036 1.00 36.90 83 SER A C 1
ATOM 555 O O . SER A 1 75 ? -58.923 19.643 21.167 1.00 37.63 83 SER A O 1
ATOM 558 N N . LYS A 1 76 ? -58.924 19.372 18.934 1.00 31.74 84 LYS A N 1
ATOM 559 C CA . LYS A 1 76 ? -59.543 18.053 18.985 1.00 31.43 84 LYS A CA 1
ATOM 560 C C . LYS A 1 76 ? -58.536 16.911 18.897 1.00 32.12 84 LYS A C 1
ATOM 561 O O . LYS A 1 76 ? -58.947 15.744 18.921 1.00 31.56 84 LYS A O 1
ATOM 567 N N . ASN A 1 77 ? -57.242 17.215 18.786 1.00 28.62 85 ASN A N 1
ATOM 568 C CA . ASN A 1 77 ? -56.196 16.199 18.618 1.00 25.71 85 ASN A CA 1
ATOM 569 C C . ASN A 1 77 ? -56.540 15.224 17.494 1.00 23.56 85 ASN A C 1
ATOM 570 O O . ASN A 1 77 ? -56.364 14.008 17.625 1.00 23.07 85 ASN A O 1
ATOM 575 N N . THR A 1 78 ? -57.016 15.767 16.376 1.00 20.86 86 THR A N 1
ATOM 576 C CA . THR A 1 78 ? -57.506 14.979 15.253 1.00 22.04 86 THR A CA 1
ATOM 577 C C . THR A 1 78 ? -56.943 15.535 13.952 1.00 24.21 86 THR A C 1
ATOM 578 O O . THR A 1 78 ? -56.839 16.753 13.782 1.00 25.30 86 THR A O 1
ATOM 582 N N . ALA A 1 79 ? -56.555 14.641 13.045 1.00 19.36 87 AL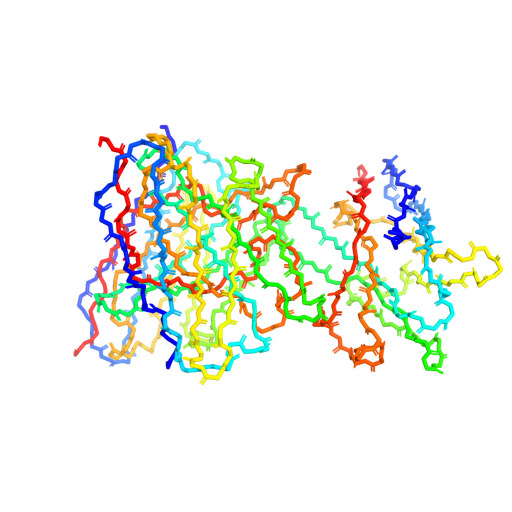A A N 1
ATOM 583 C CA . ALA A 1 79 ? -56.197 15.022 11.690 1.00 19.71 87 ALA A CA 1
ATOM 584 C C . ALA A 1 79 ? -57.310 14.609 10.730 1.00 20.52 87 ALA A C 1
ATOM 585 O O . ALA A 1 79 ? -58.097 13.699 11.007 1.00 21.18 87 ALA A O 1
ATOM 587 N N . TYR A 1 80 ? -57.368 15.295 9.595 1.00 19.10 88 TYR A N 1
ATOM 588 C CA . TYR A 1 80 ? -58.406 15.077 8.601 1.00 21.42 88 TYR A CA 1
ATOM 589 C C . TYR A 1 80 ? -57.792 14.967 7.217 1.00 23.28 88 TYR A C 1
ATOM 590 O O . TYR A 1 80 ? -56.780 15.607 6.905 1.00 22.45 88 TYR A O 1
ATOM 599 N N . LEU A 1 81 ? -58.422 14.146 6.384 1.00 17.87 89 LEU A N 1
ATOM 600 C CA . LEU A 1 81 ? -58.164 14.120 4.952 1.00 19.10 89 LEU A CA 1
ATOM 601 C C . LEU A 1 81 ? -59.466 14.479 4.258 1.00 19.46 89 LEU A C 1
ATOM 602 O O . LEU A 1 81 ? -60.402 13.672 4.238 1.00 18.34 89 LEU A O 1
ATOM 607 N N . GLN A 1 82 ? -59.538 15.696 3.713 1.00 19.51 90 GLN A N 1
ATOM 608 C CA . GLN A 1 82 ? -60.715 16.145 2.974 1.00 18.32 90 GLN A CA 1
ATOM 609 C C . GLN A 1 82 ? -60.560 15.698 1.529 1.00 18.36 90 GLN A C 1
ATOM 610 O O . GLN A 1 82 ? -59.647 16.146 0.832 1.00 22.11 90 GLN A O 1
ATOM 616 N N . MET A 1 83 ? -61.439 14.796 1.070 1.00 17.03 91 MET A N 1
ATOM 617 C CA . MET A 1 83 ? -61.305 14.198 -0.259 1.00 16.41 91 MET A CA 1
ATOM 618 C C . MET A 1 83 ? -62.398 14.767 -1.150 1.00 23.13 91 MET A C 1
ATOM 619 O O . MET A 1 83 ? -63.544 14.316 -1.088 1.00 21.56 91 MET A O 1
ATOM 624 N N . ASN A 1 84 ? -62.058 15.763 -1.964 1.00 21.33 92 ASN A N 1
ATOM 625 C CA . ASN A 1 84 ? -63.016 16.339 -2.899 1.00 22.52 92 ASN A CA 1
ATOM 626 C C . ASN A 1 84 ? -62.837 15.747 -4.294 1.00 22.84 92 ASN A C 1
ATOM 627 O O . ASN A 1 84 ? -61.798 15.169 -4.619 1.00 22.37 92 ASN A O 1
ATOM 632 N N . SER A 1 85 ? -63.884 15.883 -5.112 1.00 19.61 93 SER A N 1
ATOM 633 C CA . SER A 1 85 ? -63.874 15.475 -6.517 1.00 21.39 93 SER A CA 1
ATOM 634 C C . SER A 1 85 ? -63.419 14.024 -6.669 1.00 20.75 93 SER A C 1
ATOM 635 O O . SER A 1 85 ? -62.535 13.697 -7.463 1.00 19.77 93 SER A O 1
ATOM 638 N N . LEU A 1 86 ? -64.044 13.143 -5.893 1.00 18.31 94 LEU A N 1
ATOM 639 C CA . LEU A 1 86 ? -63.600 11.754 -5.858 1.00 19.04 94 LEU A CA 1
ATOM 640 C C . LEU A 1 86 ? -63.712 11.103 -7.231 1.00 19.49 94 LEU A C 1
ATOM 641 O O . LEU A 1 86 ? -64.651 11.365 -7.992 1.00 21.74 94 LEU A O 1
ATOM 646 N N . ARG A 1 87 ? -62.746 10.230 -7.534 1.00 18.99 95 ARG A N 1
ATOM 647 C CA . ARG A 1 87 ? -62.651 9.519 -8.803 1.00 23.47 95 ARG A CA 1
ATOM 648 C C . ARG A 1 87 ? -62.624 8.018 -8.546 1.00 21.97 95 ARG A C 1
ATOM 649 O O . ARG A 1 87 ? -62.226 7.564 -7.472 1.00 21.87 95 ARG A O 1
ATOM 657 N N . ALA A 1 88 ? -63.052 7.250 -9.553 1.00 21.40 96 ALA A N 1
ATOM 658 C CA . ALA A 1 88 ? -63.122 5.800 -9.407 1.00 22.65 96 ALA A CA 1
ATOM 659 C C . ALA A 1 88 ? -61.796 5.230 -8.921 1.00 23.82 96 ALA A C 1
ATOM 660 O O . ALA A 1 88 ? -61.765 4.369 -8.033 1.00 24.42 96 ALA A O 1
ATOM 662 N N . GLU A 1 89 ? -60.685 5.747 -9.446 1.00 23.20 97 GLU A N 1
ATOM 663 C CA . GLU A 1 89 ? -59.382 5.223 -9.060 1.00 25.21 97 GLU A CA 1
ATOM 664 C C . GLU A 1 89 ? -58.987 5.569 -7.621 1.00 22.06 97 GLU A C 1
ATOM 665 O O . GLU A 1 89 ? -57.940 5.093 -7.162 1.00 20.81 97 GLU A O 1
ATOM 671 N N . ASP A 1 90 ? -59.776 6.369 -6.895 1.00 17.12 98 ASP A N 1
ATOM 672 C CA . ASP A 1 90 ? -59.503 6.620 -5.482 1.00 17.35 98 ASP A CA 1
ATOM 673 C C . ASP A 1 90 ? -59.992 5.498 -4.573 1.00 16.65 98 ASP A C 1
ATOM 674 O O . ASP A 1 90 ? -59.692 5.529 -3.378 1.00 17.39 98 ASP A O 1
ATOM 679 N N . THR A 1 91 ? -60.753 4.531 -5.094 1.00 17.48 99 THR A N 1
ATOM 680 C CA . THR A 1 91 ? -61.218 3.406 -4.283 1.00 15.67 99 THR A CA 1
ATOM 681 C C . THR A 1 91 ? -60.031 2.667 -3.666 1.00 18.11 99 THR A C 1
ATOM 682 O O . THR A 1 91 ? -59.138 2.203 -4.387 1.00 16.93 99 THR A O 1
ATOM 686 N N . ALA A 1 92 ? -60.017 2.563 -2.337 1.00 15.25 100 ALA A N 1
ATOM 687 C CA . ALA A 1 92 ? -58.880 1.965 -1.632 1.00 15.24 100 ALA A CA 1
ATOM 688 C C . ALA A 1 92 ? -59.202 1.906 -0.148 1.00 13.19 100 ALA A C 1
ATOM 689 O O . ALA A 1 92 ? -60.129 2.564 0.340 1.00 15.87 100 ALA A O 1
ATOM 691 N N . VAL A 1 93 ? -58.398 1.141 0.578 1.00 14.74 101 VAL A N 1
ATOM 692 C CA . VAL A 1 93 ? -58.383 1.229 2.028 1.00 13.33 101 VAL A CA 1
ATOM 693 C C . VAL A 1 93 ? -57.340 2.271 2.416 1.00 16.47 101 VAL A C 1
ATOM 694 O O . VAL A 1 93 ? -56.170 2.173 2.016 1.00 15.80 101 VAL A O 1
ATOM 698 N N . TYR A 1 94 ? -57.764 3.273 3.185 1.00 15.26 102 TYR A N 1
ATOM 699 C CA . TYR A 1 94 ? -56.902 4.366 3.613 1.00 15.06 102 TYR A CA 1
ATOM 700 C C . TYR A 1 94 ? -56.512 4.201 5.075 1.00 14.55 102 TYR A C 1
ATOM 701 O O . TYR A 1 94 ? -57.356 3.875 5.919 1.00 16.45 102 TYR A O 1
ATOM 710 N N . TYR A 1 95 ? -55.237 4.464 5.382 1.00 13.11 103 TYR A N 1
ATOM 711 C CA . TYR A 1 95 ? -54.709 4.364 6.736 1.00 14.79 103 TYR A CA 1
ATOM 712 C C . TYR A 1 95 ? -54.127 5.695 7.169 1.00 16.53 103 TYR A C 1
ATOM 713 O O . TYR A 1 95 ? -53.375 6.319 6.411 1.00 18.29 103 TYR A O 1
ATOM 722 N N . CYS A 1 96 ? -54.468 6.115 8.383 1.00 15.28 104 CYS A N 1
ATOM 723 C CA . CYS A 1 96 ? -53.751 7.192 9.052 1.00 19.38 104 CYS A CA 1
ATOM 724 C C . CYS A 1 96 ? -52.433 6.659 9.611 1.00 18.02 104 CYS A C 1
ATOM 725 O O . CYS A 1 96 ? -52.342 5.509 10.033 1.00 17.13 104 CYS A O 1
ATOM 728 N N . ALA A 1 97 ? -51.399 7.499 9.600 1.00 17.59 105 ALA A N 1
ATOM 729 C CA . ALA A 1 97 ? -50.087 7.090 10.081 1.00 17.84 105 ALA A CA 1
ATOM 730 C C . ALA A 1 97 ? -49.432 8.245 10.824 1.00 16.80 105 ALA A C 1
ATOM 731 O O . ALA A 1 97 ? -49.665 9.413 10.506 1.00 17.08 105 ALA A O 1
ATOM 733 N N . ARG A 1 98 ? -48.627 7.898 11.818 1.00 16.86 106 ARG A N 1
ATOM 734 C CA . ARG A 1 98 ? -47.788 8.842 12.551 1.00 16.13 106 ARG A CA 1
ATOM 735 C C . ARG A 1 98 ? -46.332 8.514 12.277 1.00 22.02 106 ARG A C 1
ATOM 736 O O . ARG A 1 98 ? -45.975 7.352 12.095 1.00 17.89 106 ARG A O 1
ATOM 744 N N . TRP A 1 99 ? -45.490 9.544 12.251 1.00 17.61 107 TRP A N 1
ATOM 745 C CA . TRP A 1 99 ? -44.055 9.344 12.150 1.00 19.03 107 TRP A CA 1
ATOM 746 C C . TRP A 1 99 ? -43.400 9.498 13.517 1.00 20.74 107 TRP A C 1
ATOM 747 O O . TRP A 1 99 ? -43.853 10.269 14.371 1.00 18.06 107 TRP A O 1
ATOM 758 N N . HIS A 1 100 ? -42.308 8.766 13.705 1.00 17.45 108 HIS A N 1
ATOM 759 C CA . HIS A 1 100 ? -41.463 8.942 14.876 1.00 20.08 108 HIS A CA 1
ATOM 760 C C . HIS A 1 100 ? -40.906 10.360 14.910 1.00 18.45 108 HIS A C 1
ATOM 761 O O . HIS A 1 100 ? -40.651 10.968 13.868 1.00 18.05 108 HIS A O 1
ATOM 768 N N . TYR A 1 101 ? -40.682 10.870 16.131 1.00 20.37 109 TYR A N 1
ATOM 769 C CA . TYR A 1 101 ? -40.147 12.223 16.286 1.00 22.78 109 TYR A CA 1
ATOM 770 C C . TYR A 1 101 ? -38.894 12.423 15.441 1.00 20.14 109 TYR A C 1
ATOM 771 O O . TYR A 1 101 ? -38.696 13.496 14.855 1.00 21.58 109 TYR A O 1
ATOM 780 N N . ASP A 1 102 ? -38.035 11.396 15.356 1.00 22.55 110 ASP A N 1
ATOM 781 C CA . ASP A 1 102 ? -36.756 11.549 14.665 1.00 19.61 110 ASP A CA 1
ATOM 782 C C . ASP A 1 102 ? -36.929 11.861 13.185 1.00 22.70 110 ASP A C 1
ATOM 783 O O . ASP A 1 102 ? -35.981 12.346 12.552 1.00 24.42 110 ASP A O 1
ATOM 788 N N . TYR A 1 103 ? -38.109 11.593 12.616 1.00 18.32 111 TYR A N 1
ATOM 789 C CA . TYR A 1 103 ? -38.368 11.795 11.197 1.00 17.61 111 TYR A CA 1
ATOM 790 C C . TYR A 1 103 ? -39.557 12.713 10.967 1.00 19.30 111 TYR A C 1
ATOM 791 O O . TYR A 1 103 ? -40.092 12.765 9.856 1.00 21.00 111 TYR A O 1
ATOM 800 N N . ALA A 1 104 a -39.927 13.500 11.985 1.00 18.62 111 ALA A N 1
ATOM 801 C CA . ALA A 1 104 a -41.144 14.311 11.914 1.00 19.51 111 ALA A CA 1
ATOM 802 C C . ALA A 1 104 a -41.155 15.227 10.698 1.00 19.23 111 ALA A C 1
ATOM 803 O O . ALA A 1 104 a -42.190 15.372 10.037 1.00 18.08 111 ALA A O 1
ATOM 805 N N . ASP A 1 105 b -40.022 15.859 10.386 1.00 17.65 111 ASP A N 1
ATOM 806 C CA . ASP A 1 105 b -39.926 16.771 9.255 1.00 20.27 111 ASP A CA 1
ATOM 807 C C . ASP A 1 105 b -39.031 16.239 8.147 1.00 22.18 111 ASP A C 1
ATOM 808 O O . ASP A 1 105 b -38.510 17.017 7.339 1.00 24.40 111 ASP A O 1
ATOM 813 N N . TRP A 1 106 c -38.862 14.919 8.072 1.00 19.49 111 TRP A N 1
ATOM 814 C CA . TRP A 1 106 c -38.032 14.288 7.059 1.00 19.92 111 TRP A CA 1
ATOM 815 C C . TRP A 1 106 c -38.949 13.648 6.026 1.00 22.35 111 TRP A C 1
ATOM 816 O O . TRP A 1 106 c -39.720 12.741 6.379 1.00 21.77 111 TRP A O 1
ATOM 827 N N . PRO A 1 107 b -38.942 14.106 4.771 1.00 23.22 112 PRO A N 1
ATOM 828 C CA . PRO A 1 107 b -39.977 13.673 3.820 1.00 21.18 112 PRO A CA 1
ATOM 829 C C . PRO A 1 107 b -39.755 12.237 3.389 1.00 21.79 112 PRO A C 1
ATOM 830 O O . PRO A 1 107 b -38.618 11.772 3.293 1.00 22.77 112 PRO A O 1
ATOM 834 N N . GLY A 1 108 a -40.852 11.549 3.112 1.00 23.24 112 GLY A N 1
ATOM 835 C CA . GLY A 1 108 a -40.819 10.172 2.658 1.00 24.10 112 GLY A CA 1
ATOM 836 C C . GLY A 1 108 a -41.632 9.254 3.555 1.00 22.28 112 GLY A C 1
ATOM 837 O O . GLY A 1 108 a -42.163 9.647 4.594 1.00 20.96 112 GLY A O 1
ATOM 838 N N . GLY A 1 109 ? -41.722 7.998 3.116 1.00 20.33 112 GLY A N 1
ATOM 839 C CA . GLY A 1 109 ? -42.414 6.991 3.905 1.00 17.93 112 GLY A CA 1
ATOM 840 C C . GLY A 1 109 ? -41.606 6.435 5.057 1.00 15.92 112 GLY A C 1
ATOM 841 O O . GLY A 1 109 ? -42.180 5.848 5.983 1.00 18.80 112 GLY A O 1
ATOM 842 N N . TYR A 1 110 ? -40.286 6.591 5.011 1.00 19.42 113 TYR A N 1
ATOM 843 C CA . TYR A 1 110 ? -39.428 6.157 6.102 1.00 14.74 113 TYR A CA 1
ATOM 844 C C . TYR A 1 110 ? -39.794 6.863 7.400 1.00 16.73 113 TYR A C 1
ATOM 845 O O . TYR A 1 110 ? -40.089 8.061 7.411 1.00 19.73 113 TYR A O 1
ATOM 854 N N . GLY A 1 111 ? -39.749 6.121 8.506 1.00 16.44 114 GLY A N 1
ATOM 855 C CA . GLY A 1 111 ? -39.942 6.701 9.826 1.00 17.86 114 GLY A CA 1
ATOM 856 C C . GLY A 1 111 ? -41.321 6.564 10.446 1.00 20.60 114 GLY A C 1
ATOM 857 O O . GLY A 1 111 ? -41.499 6.986 11.599 1.00 20.14 114 GLY A O 1
ATOM 858 N N . MET A 1 112 ? -42.306 5.998 9.740 1.00 17.49 115 MET A N 1
ATOM 859 C CA . MET A 1 112 ? -43.611 5.786 10.360 1.00 16.16 115 MET A CA 1
ATOM 860 C C . MET A 1 112 ? -43.480 4.889 11.586 1.00 17.41 115 MET A C 1
ATOM 861 O O . MET A 1 112 ? -42.670 3.958 11.608 1.00 18.39 115 MET A O 1
ATOM 866 N N . ASP A 1 113 ? -44.277 5.165 12.621 1.00 16.46 116 ASP A N 1
ATOM 867 C CA . ASP A 1 113 ? -44.245 4.311 13.802 1.00 17.48 116 ASP A CA 1
ATOM 868 C C . ASP A 1 113 ? -45.603 3.910 14.365 1.00 18.20 116 ASP A C 1
ATOM 869 O O . ASP A 1 113 ? -45.638 3.016 15.223 1.00 21.55 116 ASP A O 1
ATOM 874 N N . TYR A 1 114 ? -46.712 4.485 13.892 1.00 18.35 117 TYR A N 1
ATOM 875 C CA . TYR A 1 114 ? -48.045 4.030 14.281 1.00 17.86 117 TYR A CA 1
ATOM 876 C C . TYR A 1 114 ? -49.012 4.175 13.110 1.00 18.46 117 TYR A C 1
ATOM 877 O O . TYR A 1 114 ? -48.858 5.062 12.267 1.00 17.18 117 TYR A O 1
ATOM 886 N N . TRP A 1 115 ? -50.023 3.297 13.072 1.00 19.31 118 TRP A N 1
ATOM 887 C CA . TRP A 1 115 ? -51.000 3.276 11.989 1.00 19.86 118 TRP A CA 1
ATOM 888 C C . TRP A 1 115 ? -52.399 3.040 12.539 1.00 18.97 118 TRP A C 1
ATOM 889 O O . TRP A 1 115 ? -52.580 2.327 13.530 1.00 20.26 118 TRP A O 1
ATOM 900 N N . GLY A 1 116 ? -53.390 3.632 11.872 1.00 17.53 119 GLY A N 1
ATOM 901 C CA . GLY A 1 116 ? -54.782 3.374 12.180 1.00 18.61 119 GLY A CA 1
ATOM 902 C C . GLY A 1 116 ? -55.210 1.999 11.673 1.00 20.50 119 GLY A C 1
ATOM 903 O O . GLY A 1 116 ? -54.419 1.217 11.148 1.00 20.34 119 GLY A O 1
ATOM 904 N N . GLN A 1 117 ? -56.508 1.716 11.829 1.00 20.07 120 GLN A N 1
ATOM 905 C CA . GLN A 1 117 ? -57.063 0.400 11.511 1.00 24.63 120 GLN A CA 1
ATOM 906 C C . GLN A 1 117 ? -57.412 0.233 10.035 1.00 22.43 120 GLN A C 1
ATOM 907 O O . GLN A 1 117 ? -57.597 -0.902 9.576 1.00 21.01 120 GLN A O 1
ATOM 913 N N . GLY A 1 118 ? -57.499 1.322 9.283 1.00 18.56 121 GLY A N 1
ATOM 914 C CA . GLY A 1 118 ? -57.880 1.230 7.888 1.00 18.49 121 GLY A CA 1
ATOM 915 C C . GLY A 1 118 ? -59.330 1.616 7.698 1.00 22.46 121 GLY A C 1
ATOM 916 O O . GLY A 1 118 ? -60.197 1.210 8.480 1.00 23.23 121 GLY A O 1
ATOM 917 N N . THR A 1 119 ? -59.591 2.412 6.668 1.00 16.89 122 THR A N 1
ATOM 918 C CA . THR A 1 119 ? -60.919 2.920 6.353 1.00 17.16 122 THR A CA 1
ATOM 919 C C . THR A 1 119 ? -61.127 2.775 4.855 1.00 19.48 122 THR A C 1
ATOM 920 O O . THR A 1 119 ? -60.370 3.345 4.055 1.00 15.87 122 THR A O 1
ATOM 924 N N . LEU A 1 120 ? -62.162 2.034 4.481 1.00 14.94 123 LEU A N 1
ATOM 925 C CA . LEU A 1 120 ? -62.472 1.818 3.078 1.00 16.03 123 LEU A CA 1
ATOM 926 C C . LEU A 1 120 ? -63.228 3.005 2.501 1.00 18.15 123 LEU A C 1
ATOM 927 O O . LEU A 1 120 ? -64.263 3.429 3.034 1.00 16.80 123 LEU A O 1
ATOM 932 N N . VAL A 1 121 ? -62.711 3.533 1.401 1.00 13.47 124 VAL A N 1
ATOM 933 C CA . VAL A 1 121 ? -63.383 4.552 0.609 1.00 15.47 124 VAL A CA 1
ATOM 934 C C . VAL A 1 121 ? -63.627 3.965 -0.772 1.00 18.51 124 VAL A C 1
ATOM 935 O O . VAL A 1 121 ? -62.697 3.449 -1.413 1.00 17.07 124 VAL A O 1
ATOM 939 N N . THR A 1 122 ? -64.868 4.025 -1.231 1.00 15.44 125 THR A N 1
ATOM 940 C CA . THR A 1 122 ? -65.222 3.452 -2.519 1.00 14.36 125 THR A CA 1
ATOM 941 C C . THR A 1 122 ? -65.984 4.483 -3.330 1.00 17.02 125 THR A C 1
ATOM 942 O O . THR A 1 122 ? -66.929 5.110 -2.832 1.00 17.53 125 THR A O 1
ATOM 946 N N . VAL A 1 123 ? -65.566 4.652 -4.574 1.00 17.82 126 VAL A N 1
ATOM 947 C CA . VAL A 1 123 ? -66.250 5.509 -5.533 1.00 18.24 126 VAL A CA 1
ATOM 948 C C . VAL A 1 123 ? -66.948 4.606 -6.534 1.00 21.83 126 VAL A C 1
ATOM 949 O O . VAL A 1 123 ? -66.308 3.744 -7.145 1.00 24.57 126 VAL A O 1
ATOM 953 N N . SER A 1 124 ? -68.255 4.795 -6.702 1.00 22.33 127 SER A N 1
ATOM 954 C CA . SER A 1 124 ? -69.058 3.804 -7.422 1.00 26.59 127 SER A CA 1
ATOM 955 C C . SER A 1 124 ? -69.066 4.035 -8.922 1.00 27.31 127 SER A C 1
ATOM 956 O O . SER A 1 124 ? -68.322 4.871 -9.436 1.00 30.78 127 SER A O 1
ATOM 959 N N . GLU B 1 1 ? -24.735 -6.870 -4.197 1.00 45.52 1 GLU B N 1
ATOM 960 C CA . GLU B 1 1 ? -23.997 -6.798 -2.944 1.00 42.13 1 GLU B CA 1
ATOM 961 C C . GLU B 1 1 ? -24.833 -7.298 -1.767 1.00 35.30 1 GLU B C 1
ATOM 962 O O . GLU B 1 1 ? -24.280 -7.720 -0.756 1.00 34.81 1 GLU B O 1
ATOM 968 N N . VAL B 1 2 ? -26.160 -7.246 -1.899 1.00 34.81 2 VAL B N 1
ATOM 969 C CA . VAL B 1 2 ? -27.055 -7.642 -0.814 1.00 26.55 2 VAL B CA 1
ATOM 970 C C . VAL B 1 2 ? -27.038 -9.158 -0.686 1.00 30.26 2 VAL B C 1
ATOM 971 O O . VAL B 1 2 ? -27.287 -9.871 -1.664 1.00 27.94 2 VAL B O 1
ATOM 975 N N . GLN B 1 3 ? -26.734 -9.662 0.515 1.00 26.37 3 GLN B N 1
ATOM 976 C CA . GLN B 1 3 ? -26.840 -11.091 0.774 1.00 26.66 3 GLN B CA 1
ATOM 977 C C . GLN B 1 3 ? -27.395 -11.326 2.170 1.00 27.09 3 GLN B C 1
ATOM 978 O O . GLN B 1 3 ? -27.124 -10.556 3.096 1.00 24.05 3 GLN B O 1
ATOM 984 N N . LEU B 1 4 ? -28.209 -12.375 2.289 1.00 21.64 4 LEU B N 1
ATOM 985 C CA . LEU B 1 4 ? -28.827 -12.807 3.536 1.00 20.74 4 LEU B CA 1
ATOM 986 C C . LEU B 1 4 ? -28.542 -14.295 3.663 1.00 16.95 4 LEU B C 1
ATOM 987 O O . LEU B 1 4 ? -28.929 -15.070 2.784 1.00 18.77 4 LEU B O 1
ATOM 992 N N . VAL B 1 5 ? -27.856 -14.693 4.729 1.00 19.71 5 VAL B N 1
ATOM 993 C CA . VAL B 1 5 ? -27.320 -16.048 4.856 1.00 18.83 5 VAL B CA 1
ATOM 994 C C . VAL B 1 5 ? -27.846 -16.653 6.147 1.00 19.20 5 VAL B C 1
ATOM 995 O O . VAL B 1 5 ? -27.393 -16.284 7.239 1.00 20.16 5 VAL B O 1
ATOM 999 N N . GLU B 1 6 ? -28.791 -17.581 6.031 1.00 19.62 6 GLU B N 1
ATOM 1000 C CA . GLU B 1 6 ? -29.441 -18.165 7.196 1.00 19.05 6 GLU B CA 1
ATOM 1001 C C . GLU B 1 6 ? -28.664 -19.371 7.712 1.00 24.97 6 GLU B C 1
ATOM 1002 O O . GLU B 1 6 ? -27.976 -20.061 6.958 1.00 27.54 6 GLU B O 1
ATOM 1008 N N . SER B 1 7 ? -28.801 -19.624 9.013 1.00 22.50 7 SER B N 1
ATOM 1009 C CA . SER B 1 7 ? -28.266 -20.826 9.639 1.00 26.87 7 SER B CA 1
ATOM 1010 C C . SER B 1 7 ? -29.130 -21.180 10.842 1.00 26.81 7 SER B C 1
ATOM 1011 O O . SER B 1 7 ? -29.895 -20.354 11.338 1.00 21.93 7 SER B O 1
ATOM 1014 N N . GLY B 1 8 ? -29.006 -22.423 11.312 1.00 25.46 8 GLY B N 1
ATOM 1015 C CA . GLY B 1 8 ? -29.662 -22.845 12.535 1.00 27.48 8 GLY B CA 1
ATOM 1016 C C . GLY B 1 8 ? -30.762 -23.869 12.357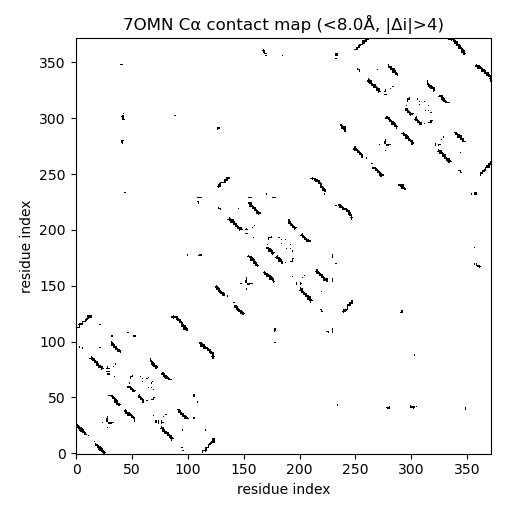 1.00 27.32 8 GLY B C 1
ATOM 1017 O O . GLY B 1 8 ? -31.222 -24.438 13.355 1.00 28.92 8 GLY B O 1
ATOM 1018 N N . GLY B 1 9 ? -31.214 -24.116 11.133 1.00 25.65 9 GLY B N 1
ATOM 1019 C CA . GLY B 1 9 ? -32.251 -25.101 10.927 1.00 25.70 9 GLY B CA 1
ATOM 1020 C C . GLY B 1 9 ? -31.790 -26.496 11.301 1.00 28.19 9 GLY B C 1
ATOM 1021 O O . GLY B 1 9 ? -30.600 -26.770 11.470 1.00 32.96 9 GLY B O 1
ATOM 1022 N N . GLY B 1 10 ? -32.762 -27.381 11.442 1.00 26.95 11 GLY B N 1
ATOM 1023 C CA . GLY B 1 10 ? -32.487 -28.760 11.782 1.00 25.90 11 GLY B CA 1
ATOM 1024 C C . GLY B 1 10 ? -33.753 -29.427 12.274 1.00 31.48 11 GLY B C 1
ATOM 1025 O O . GLY B 1 10 ? -34.841 -28.857 12.218 1.00 24.38 11 GLY B O 1
ATOM 1026 N N . LEU B 1 11 ? -33.585 -30.661 12.741 1.00 26.85 12 LEU B N 1
ATOM 1027 C CA . LEU B 1 11 ? -34.694 -31.415 13.310 1.00 32.61 12 LEU B CA 1
ATOM 1028 C C . LEU B 1 11 ? -34.821 -31.106 14.796 1.00 32.50 12 LEU B C 1
ATOM 1029 O O . LEU B 1 11 ? -33.820 -31.035 15.515 1.00 37.89 12 LEU B O 1
ATOM 1034 N N . VAL B 1 12 ? -36.058 -30.897 15.252 1.00 34.38 13 VAL B N 1
ATOM 1035 C CA . VAL B 1 12 ? -36.329 -30.623 16.658 1.00 32.10 13 VAL B CA 1
ATOM 1036 C C . VAL B 1 12 ? -37.539 -31.431 17.103 1.00 35.08 13 VAL B C 1
ATOM 1037 O O . VAL B 1 12 ? -38.421 -31.772 16.305 1.00 35.13 13 VAL B O 1
ATOM 1041 N N . GLN B 1 13 ? -37.568 -31.738 18.391 1.00 39.52 14 GLN B N 1
ATOM 1042 C CA . GLN B 1 13 ? -38.691 -32.461 18.963 1.00 39.06 14 GLN B CA 1
ATOM 1043 C C . GLN B 1 13 ? -39.821 -31.488 19.278 1.00 34.67 14 GLN B C 1
ATOM 1044 O O . GLN B 1 13 ? -39.559 -30.381 19.750 1.00 36.30 14 GLN B O 1
ATOM 1050 N N . PRO B 1 14 ? -41.071 -31.873 19.021 1.00 39.54 15 PRO B N 1
ATOM 1051 C CA . PRO B 1 14 ? -42.202 -31.018 19.401 1.00 41.44 15 PRO B CA 1
ATOM 1052 C C . PRO B 1 14 ? -42.101 -30.567 20.852 1.00 41.30 15 PRO B C 1
ATOM 1053 O O . PRO B 1 14 ? -41.805 -31.356 21.753 1.00 42.42 15 PRO B O 1
ATOM 1057 N N . GLY B 1 15 ? -42.315 -29.270 21.069 1.00 32.71 16 GLY B N 1
ATOM 1058 C CA . GLY B 1 15 ? -42.198 -28.684 22.380 1.00 31.32 16 GLY B CA 1
ATOM 1059 C C . GLY B 1 15 ? -40.848 -28.084 22.702 1.00 32.78 16 GLY B C 1
ATOM 1060 O O . GLY B 1 15 ? -40.740 -27.343 23.687 1.00 40.68 16 GLY B O 1
ATOM 1061 N N . ARG B 1 16 ? -39.813 -28.378 21.919 1.00 30.67 17 ARG B N 1
ATOM 1062 C CA . ARG B 1 16 ? -38.487 -27.843 22.183 1.00 34.61 17 ARG B CA 1
ATOM 1063 C C . ARG B 1 16 ? -38.278 -26.555 21.387 1.00 31.34 17 ARG B C 1
ATOM 1064 O O . ARG B 1 16 ? -39.203 -26.032 20.763 1.00 29.00 17 ARG B O 1
ATOM 1072 N N . SER B 1 17 ? -37.055 -26.034 21.397 1.00 28.03 18 SER B N 1
ATOM 1073 C CA . SER B 1 17 ? -36.785 -24.709 20.864 1.00 31.40 18 SER B CA 1
ATOM 1074 C C . SER B 1 17 ? -35.627 -24.753 19.873 1.00 37.80 18 SER B C 1
ATOM 1075 O O . SER B 1 17 ? -34.872 -25.731 19.785 1.00 29.55 18 SER B O 1
ATOM 1078 N N . LEU B 1 18 ? -35.492 -23.656 19.127 1.00 28.36 19 LEU B N 1
ATOM 1079 C CA . LEU B 1 18 ? -34.511 -23.552 18.061 1.00 25.08 19 LEU B CA 1
ATOM 1080 C C . LEU B 1 18 ? -34.292 -22.073 17.785 1.00 30.23 19 LEU B C 1
ATOM 1081 O O . LEU B 1 18 ? -35.239 -21.290 17.863 1.00 28.24 19 LEU B O 1
ATOM 1086 N N . ARG B 1 19 ? -33.050 -21.696 17.484 1.00 25.98 20 ARG B N 1
ATOM 1087 C CA . ARG B 1 19 ? -32.695 -20.316 17.171 1.00 24.81 20 ARG B CA 1
ATOM 1088 C C . ARG B 1 19 ? -32.118 -20.258 15.765 1.00 29.75 20 ARG B C 1
ATOM 1089 O O . ARG B 1 19 ? -31.121 -20.929 15.470 1.00 26.22 20 ARG B O 1
ATOM 1097 N N . LEU B 1 20 ? -32.738 -19.453 14.903 1.00 24.37 21 LEU B N 1
ATOM 1098 C CA . LEU B 1 20 ? -32.224 -19.209 13.565 1.00 23.46 21 LEU B CA 1
ATOM 1099 C C . LEU B 1 20 ? -31.430 -17.908 13.541 1.00 22.44 21 LEU B C 1
ATOM 1100 O O . LEU B 1 20 ? -31.719 -16.969 14.289 1.00 23.17 21 LEU B O 1
ATOM 1105 N N . SER B 1 21 ? -30.432 -17.856 12.665 1.00 19.11 22 SER B N 1
ATOM 1106 C CA . SER B 1 21 ? -29.663 -16.643 12.456 1.00 20.18 22 SER B CA 1
ATOM 1107 C C . SER B 1 21 ? -29.681 -16.276 10.981 1.00 23.46 22 SER B C 1
ATOM 1108 O O . SER B 1 21 ? -29.782 -17.145 10.109 1.00 22.35 22 SER B O 1
ATOM 1111 N N . CYS B 1 22 ? -29.565 -14.974 10.717 1.00 19.06 23 CYS B N 1
ATOM 1112 C CA . CYS B 1 22 ? -29.498 -14.426 9.364 1.00 23.15 23 CYS B CA 1
ATOM 1113 C C . CYS B 1 22 ? -28.368 -13.402 9.369 1.00 22.73 23 CYS B C 1
ATOM 1114 O O . CYS B 1 22 ? -28.524 -12.300 9.905 1.00 25.83 23 CYS B O 1
ATOM 1117 N N . ALA B 1 23 ? -27.231 -13.770 8.785 1.00 19.43 24 ALA B N 1
ATOM 1118 C CA . ALA B 1 23 ? -26.095 -12.868 8.671 1.00 26.09 24 ALA B CA 1
ATOM 1119 C C . ALA B 1 23 ? -26.255 -12.050 7.397 1.00 26.61 24 ALA B C 1
ATOM 1120 O O . ALA B 1 23 ? -26.231 -12.601 6.290 1.00 24.62 24 ALA B O 1
ATOM 1122 N N . ALA B 1 24 ? -26.408 -10.738 7.555 1.00 23.92 25 ALA B N 1
ATOM 1123 C CA . ALA B 1 24 ? -26.632 -9.839 6.432 1.00 24.98 25 ALA B CA 1
ATOM 1124 C C . ALA B 1 24 ? -25.339 -9.150 6.003 1.00 29.60 25 ALA B C 1
ATOM 1125 O O . ALA B 1 24 ? -24.443 -8.899 6.814 1.00 29.92 25 ALA B O 1
ATOM 1127 N N . SER B 1 25 ? -25.255 -8.838 4.709 1.00 28.60 26 SER B N 1
ATOM 1128 C CA . SER B 1 25 ? -24.146 -8.058 4.175 1.00 25.66 26 SER B CA 1
ATOM 1129 C C . SER B 1 25 ? -24.630 -7.237 2.988 1.00 30.24 26 SER B C 1
ATOM 1130 O O . SER B 1 25 ? -25.646 -7.550 2.356 1.00 27.78 26 SER B O 1
ATOM 1133 N N . GLY B 1 26 ? -23.890 -6.165 2.698 1.00 28.97 27 GLY B N 1
ATOM 1134 C CA . GLY B 1 26 ? -24.250 -5.249 1.639 1.00 29.81 27 GLY B CA 1
ATOM 1135 C C . GLY B 1 26 ? -25.146 -4.114 2.070 1.00 34.01 27 GLY B C 1
ATOM 1136 O O . GLY B 1 26 ? -25.502 -3.276 1.233 1.00 29.95 27 GLY B O 1
ATOM 1137 N N . PHE B 1 27 ? -25.523 -4.063 3.345 1.00 29.60 28 PHE B N 1
ATOM 1138 C CA . PHE B 1 27 ? -26.358 -3.002 3.883 1.00 28.52 28 PHE B CA 1
ATOM 1139 C C . PHE B 1 27 ? -26.210 -3.014 5.398 1.00 30.16 28 PHE B C 1
ATOM 1140 O O . PHE B 1 27 ? -25.733 -3.991 5.981 1.00 32.19 28 PHE B O 1
ATOM 1148 N N . ASP B 1 28 ? -26.590 -1.902 6.028 1.00 31.10 29 ASP B N 1
ATOM 1149 C CA . ASP B 1 28 ? -26.556 -1.785 7.484 1.00 29.17 29 ASP B CA 1
ATOM 1150 C C . ASP B 1 28 ? -27.907 -2.236 8.015 1.00 26.70 29 ASP B C 1
ATOM 1151 O O . ASP B 1 28 ? -28.926 -1.580 7.777 1.00 29.80 29 ASP B O 1
ATOM 1156 N N . ILE B 1 29 ? -27.914 -3.337 8.765 1.00 26.30 30 ILE B N 1
ATOM 1157 C CA . ILE B 1 29 ? -29.177 -3.882 9.243 1.00 25.42 30 ILE B CA 1
ATOM 1158 C C . ILE B 1 29 ? -29.891 -2.930 10.186 1.00 23.78 30 ILE B C 1
ATOM 1159 O O . ILE B 1 29 ? -31.099 -3.054 10.381 1.00 23.33 30 ILE B O 1
ATOM 1164 N N . ALA B 1 30 ? -29.174 -1.969 10.775 1.00 23.14 35 ALA B N 1
ATOM 1165 C CA . ALA B 1 30 ? -29.794 -1.104 11.771 1.00 24.68 35 ALA B CA 1
ATOM 1166 C C . ALA B 1 30 ? -30.879 -0.220 11.168 1.00 25.26 35 ALA B C 1
ATOM 1167 O O . ALA B 1 30 ? -31.826 0.155 11.867 1.00 25.49 35 ALA B O 1
ATOM 1169 N N . TYR B 1 31 ? -30.761 0.121 9.888 1.00 18.89 36 TYR B N 1
ATOM 1170 C CA . TYR B 1 31 ? -31.679 1.052 9.248 1.00 21.24 36 TYR B CA 1
ATOM 1171 C C . TYR B 1 31 ? -32.696 0.379 8.331 1.00 20.49 36 TYR B C 1
ATOM 1172 O O . TYR B 1 31 ? -33.579 1.063 7.805 1.00 19.42 36 TYR B O 1
ATOM 1181 N N . TYR B 1 32 ? -32.611 -0.931 8.127 1.00 19.27 37 TYR B N 1
ATOM 1182 C CA . TYR B 1 32 ? -33.535 -1.635 7.249 1.00 19.38 37 TYR B CA 1
ATOM 1183 C C . TYR B 1 32 ? -34.462 -2.524 8.063 1.00 19.64 37 TYR B C 1
ATOM 1184 O O . TYR B 1 32 ? -34.167 -2.905 9.197 1.00 21.90 37 TYR B O 1
ATOM 1193 N N . SER B 1 33 ? -35.590 -2.869 7.463 1.00 16.71 38 SER B N 1
ATOM 1194 C CA . SER B 1 33 ? -36.483 -3.840 8.060 1.00 15.58 38 SER B CA 1
ATOM 1195 C C . SER B 1 33 ? -36.044 -5.229 7.620 1.00 16.10 38 SER B C 1
ATOM 1196 O O . SER B 1 33 ? -35.757 -5.445 6.440 1.00 16.18 38 SER B O 1
ATOM 1199 N N . ILE B 1 34 ? -35.968 -6.144 8.584 1.00 15.71 39 ILE B N 1
ATOM 1200 C CA . ILE B 1 34 ? -35.718 -7.563 8.355 1.00 15.75 39 ILE B CA 1
ATOM 1201 C C . ILE B 1 34 ? -36.884 -8.347 8.926 1.00 17.83 39 ILE B C 1
ATOM 1202 O O . ILE B 1 34 ? -37.463 -7.962 9.949 1.00 16.84 39 ILE B O 1
ATOM 1207 N N . GLY B 1 35 ? -37.238 -9.447 8.256 1.00 14.42 40 GLY B N 1
ATOM 1208 C CA . GLY B 1 35 ? -38.294 -10.317 8.725 1.00 15.50 40 GLY B CA 1
ATOM 1209 C C . GLY B 1 35 ? -37.941 -11.769 8.459 1.00 16.93 40 GLY B C 1
ATOM 1210 O O . GLY B 1 35 ? -36.922 -12.073 7.833 1.00 16.76 40 GLY B O 1
ATOM 1211 N N . TRP B 1 36 ? -38.799 -12.658 8.947 1.00 14.57 41 TRP B N 1
ATOM 1212 C CA . TRP B 1 36 ? -38.690 -14.084 8.657 1.00 15.09 41 TRP B CA 1
ATOM 1213 C C . TRP B 1 36 ? -39.975 -14.527 7.982 1.00 15.71 41 TRP B C 1
ATOM 1214 O O . TRP B 1 36 ? -41.068 -14.180 8.438 1.00 17.28 41 TRP B O 1
ATOM 1225 N N . VAL B 1 37 ? -39.847 -15.248 6.879 1.00 15.73 42 VAL B N 1
ATOM 1226 C CA . VAL B 1 37 ? -40.980 -15.837 6.194 1.00 14.21 42 VAL B CA 1
ATOM 1227 C C . VAL B 1 37 ? -40.736 -17.333 6.183 1.00 18.07 42 VAL B C 1
ATOM 1228 O O . VAL B 1 37 ? -39.609 -17.793 6.381 1.00 18.41 42 VAL B O 1
ATOM 1232 N N . ARG B 1 38 ? -41.804 -18.099 5.964 1.00 18.01 43 ARG B N 1
ATOM 1233 C CA . ARG B 1 38 ? -41.638 -19.540 5.860 1.00 16.57 43 ARG B CA 1
ATOM 1234 C C . ARG B 1 38 ? -42.494 -20.090 4.726 1.00 18.06 43 ARG B C 1
ATOM 1235 O O . ARG B 1 38 ? -43.610 -19.621 4.483 1.00 17.12 43 ARG B O 1
ATOM 1243 N N . ARG B 1 39 ? -41.949 -21.088 4.035 1.00 17.04 44 ARG B N 1
ATOM 1244 C CA . ARG B 1 39 ? -42.610 -21.759 2.923 1.00 18.70 44 ARG B CA 1
ATOM 1245 C C . ARG B 1 39 ? -42.694 -23.245 3.250 1.00 18.74 44 ARG B C 1
ATOM 1246 O O . ARG B 1 39 ? -41.669 -23.904 3.471 1.00 18.83 44 ARG B O 1
ATOM 1254 N N . ALA B 1 40 ? -43.884 -23.739 3.324 1.00 23.12 45 ALA B N 1
ATOM 1255 C CA . ALA B 1 40 ? -44.192 -25.153 3.413 1.00 25.76 45 ALA B CA 1
ATOM 1256 C C . ALA B 1 40 ? -44.972 -25.568 2.169 1.00 28.96 45 ALA B C 1
ATOM 1257 O O . ALA B 1 40 ? -45.755 -24.769 1.644 1.00 28.57 45 ALA B O 1
ATOM 1259 N N . PRO B 1 41 ? -44.754 -26.777 1.646 1.00 32.94 46 PRO B N 1
ATOM 1260 C CA . PRO B 1 41 ? -45.406 -27.167 0.386 1.00 33.86 46 PRO B CA 1
ATOM 1261 C C . PRO B 1 41 ? -46.919 -27.018 0.439 1.00 30.93 46 PRO B C 1
ATOM 1262 O O . PRO B 1 41 ? -47.577 -27.458 1.385 1.00 31.13 46 PRO B O 1
ATOM 1266 N N . GLY B 1 42 ? -47.464 -26.348 -0.577 1.00 34.58 47 GLY B N 1
ATOM 1267 C CA . GLY B 1 42 ? -48.886 -26.110 -0.673 1.00 35.91 47 GLY B CA 1
ATOM 1268 C C . GLY B 1 42 ? -49.412 -24.926 0.108 1.00 38.36 47 GLY B C 1
ATOM 1269 O O . GLY B 1 42 ? -50.595 -24.595 -0.037 1.00 41.58 47 GLY B O 1
ATOM 1270 N N . LYS B 1 43 ? -48.586 -24.269 0.925 1.00 31.22 48 LYS B N 1
ATOM 1271 C CA . LYS B 1 43 ? -49.049 -23.187 1.789 1.00 25.16 48 LYS B CA 1
ATOM 1272 C C . LYS B 1 43 ? -48.515 -21.817 1.387 1.00 30.58 48 LYS B C 1
ATOM 1273 O O . LYS B 1 43 ? -48.686 -20.858 2.145 1.00 32.72 48 LYS B O 1
ATOM 1279 N N . GLY B 1 44 ? -47.870 -21.691 0.230 1.00 25.47 49 GLY B N 1
ATOM 1280 C CA . GLY B 1 44 ? -47.440 -20.357 -0.150 1.00 26.78 49 GLY B CA 1
ATOM 1281 C C . GLY B 1 44 ? -46.334 -19.844 0.760 1.00 25.15 49 GLY B C 1
ATOM 1282 O O . GLY B 1 44 ? -45.535 -20.616 1.301 1.00 26.26 49 GLY B O 1
ATOM 1283 N N . GLU B 1 45 ? -46.266 -18.516 0.909 1.00 20.46 50 GLU B N 1
ATOM 1284 C CA . GLU B 1 45 ? -45.283 -17.883 1.777 1.00 16.05 50 GLU B CA 1
ATOM 1285 C C . GLU B 1 45 ? -45.986 -17.128 2.899 1.00 20.32 50 GLU B C 1
ATOM 1286 O O . GLU B 1 45 ? -46.872 -16.308 2.641 1.00 22.90 50 GLU B O 1
ATOM 1292 N N . GLU B 1 46 ? -45.573 -17.391 4.138 1.00 16.10 51 GLU B N 1
ATOM 1293 C CA . GLU B 1 46 ? -46.197 -16.813 5.328 1.00 14.20 51 GLU B CA 1
ATOM 1294 C C . GLU B 1 46 ? -45.188 -15.944 6.064 1.00 19.44 51 GLU B C 1
ATOM 1295 O O . GLU B 1 46 ? -44.124 -16.420 6.468 1.00 15.40 51 GLU B O 1
ATOM 1301 N N . LEU B 1 47 ? -45.521 -14.667 6.238 1.00 16.59 52 LEU B N 1
ATOM 1302 C CA . LEU B 1 47 ? -44.691 -13.793 7.044 1.00 17.00 52 LEU B CA 1
ATOM 1303 C C . LEU B 1 47 ? -44.883 -14.125 8.524 1.00 18.22 52 LEU B C 1
ATOM 1304 O O . LEU B 1 47 ? -46.009 -14.082 9.038 1.00 20.29 52 LEU B O 1
ATOM 1309 N N . VAL B 1 48 ? -43.782 -14.459 9.191 1.00 16.68 53 VAL B N 1
ATOM 1310 C CA . VAL B 1 48 ? -43.772 -14.941 10.569 1.00 19.04 53 VAL B CA 1
ATOM 1311 C C . VAL B 1 48 ? -43.464 -13.824 11.564 1.00 18.88 53 VAL B C 1
ATOM 1312 O O . VAL B 1 48 ? -44.046 -13.769 12.654 1.00 17.44 53 VAL B O 1
ATOM 1316 N N . ALA B 1 49 ? -42.523 -12.948 11.225 1.00 16.69 54 ALA B N 1
ATOM 1317 C CA . ALA B 1 49 ? -42.029 -11.986 12.202 1.00 14.50 54 ALA B CA 1
ATOM 1318 C C . ALA B 1 49 ? -41.310 -10.874 11.469 1.00 15.67 54 ALA B C 1
ATOM 1319 O O . ALA B 1 49 ? -40.713 -11.107 10.415 1.00 15.55 54 ALA B O 1
ATOM 1321 N N . ARG B 1 50 ? -41.333 -9.676 12.057 1.00 17.12 55 ARG B N 1
ATOM 1322 C CA . ARG B 1 50 ? -40.688 -8.537 11.429 1.00 17.11 55 ARG B CA 1
ATOM 1323 C C . ARG B 1 50 ? -40.182 -7.569 12.486 1.00 17.82 55 ARG B C 1
ATOM 1324 O O . ARG B 1 50 ? -40.823 -7.373 13.522 1.00 18.19 55 ARG B O 1
ATOM 1332 N N . ILE B 1 51 ? -39.040 -6.944 12.183 1.00 16.76 56 ILE B N 1
ATOM 1333 C CA . ILE B 1 51 ? -38.459 -5.848 12.963 1.00 20.99 56 ILE B CA 1
ATOM 1334 C C . ILE B 1 51 ? -38.586 -4.563 12.164 1.00 19.50 56 ILE B C 1
ATOM 1335 O O . ILE B 1 51 ? -38.157 -4.505 11.004 1.00 17.37 56 ILE B O 1
ATOM 1340 N N . TYR B 1 52 ? -39.123 -3.515 12.797 1.00 17.33 57 TYR B N 1
ATOM 1341 C CA . TYR B 1 52 ? -39.261 -2.224 12.141 1.00 18.11 57 TYR B CA 1
ATOM 1342 C C . TYR B 1 52 ? -38.265 -1.265 12.775 1.00 19.12 57 TYR B C 1
ATOM 1343 O O . TYR B 1 52 ? -38.310 -1.075 13.999 1.00 21.28 57 TYR B O 1
ATOM 1352 N N . PRO B 1 53 ? -37.380 -0.643 12.015 1.00 19.60 58 PRO B N 1
ATOM 1353 C CA . PRO B 1 53 ? -36.298 0.141 12.637 1.00 21.47 58 PRO B CA 1
ATOM 1354 C C . PRO B 1 53 ? -36.744 1.415 13.344 1.00 25.37 58 PRO B C 1
ATOM 1355 O O . PRO B 1 53 ? -36.277 1.686 14.458 1.00 23.79 58 PRO B O 1
ATOM 1359 N N . SER B 1 54 ? -37.608 2.223 12.722 1.00 22.88 59 SER B N 1
ATOM 1360 C CA . SER B 1 54 ? -37.829 3.566 13.262 1.00 21.83 59 SER B CA 1
ATOM 1361 C C . SER B 1 54 ? -38.650 3.543 14.538 1.00 25.52 59 SER B C 1
ATOM 1362 O O . SER B 1 54 ? -38.473 4.418 15.398 1.00 28.38 59 SER B O 1
ATOM 1365 N N . SER B 1 55 ? -39.563 2.585 14.666 1.00 24.69 62 SER B N 1
ATOM 1366 C CA . SER B 1 55 ? -40.361 2.403 15.868 1.00 23.94 62 SER B CA 1
ATOM 1367 C C . SER B 1 55 ? -39.707 1.462 16.868 1.00 28.07 62 SER B C 1
ATOM 1368 O O . SER B 1 55 ? -40.223 1.316 17.982 1.00 28.48 62 SER B O 1
ATOM 1371 N N . SER B 1 56 ? -38.599 0.819 16.490 1.00 26.04 63 SER B N 1
ATOM 1372 C CA . SER B 1 56 ? -37.956 -0.210 17.308 1.00 26.26 63 SER B CA 1
ATOM 1373 C C . SER B 1 56 ? -38.990 -1.204 17.822 1.00 25.99 63 SER B C 1
ATOM 1374 O O . SER B 1 56 ? -39.070 -1.505 19.013 1.00 26.22 63 SER B O 1
ATOM 1377 N N . SER B 1 57 ? -39.820 -1.694 16.914 1.00 19.49 64 SER B N 1
ATOM 1378 C CA . SER B 1 57 ? -40.891 -2.589 17.311 1.00 20.08 64 SER B CA 1
ATOM 1379 C C . SER B 1 57 ? -40.831 -3.862 16.486 1.00 22.83 64 SER B C 1
ATOM 1380 O O . SER B 1 57 ? -40.060 -3.985 15.532 1.00 22.48 64 SER B O 1
ATOM 1383 N N . THR B 1 58 ? -41.663 -4.814 16.889 1.00 21.11 65 THR B N 1
ATOM 1384 C CA . THR B 1 58 ? -41.748 -6.106 16.237 1.00 20.38 65 THR B CA 1
ATOM 1385 C C . THR B 1 58 ? -43.212 -6.444 16.024 1.00 22.18 65 THR B C 1
ATOM 1386 O O . THR B 1 58 ? -44.096 -5.928 16.711 1.00 21.56 65 THR B O 1
ATOM 1390 N N . SER B 1 59 ? -43.472 -7.306 15.048 1.00 17.34 66 SER B N 1
ATOM 1391 C CA . SER B 1 59 ? -44.811 -7.836 14.853 1.00 15.33 66 SER B CA 1
ATOM 1392 C C . SER B 1 59 ? -44.701 -9.292 14.430 1.00 16.39 66 SER B C 1
ATOM 1393 O O . SER B 1 59 ? -43.670 -9.730 13.919 1.00 16.39 66 SER B O 1
ATOM 1396 N N . TYR B 1 60 ? -45.782 -10.034 14.647 1.00 16.83 67 TYR B N 1
ATOM 1397 C CA . TYR B 1 60 ? -45.784 -11.476 14.455 1.00 17.37 67 TYR B CA 1
ATOM 1398 C C . TYR B 1 60 ? -47.107 -11.931 13.862 1.00 21.08 67 TYR B C 1
ATOM 1399 O O . TYR B 1 60 ? -48.153 -11.319 14.091 1.00 20.26 67 TYR B O 1
ATOM 1408 N N . ALA B 1 61 ? -47.053 -13.035 13.121 1.00 19.26 68 ALA B N 1
ATOM 1409 C CA . ALA B 1 61 ? -48.277 -13.723 12.739 1.00 20.59 68 ALA B CA 1
ATOM 1410 C C . ALA B 1 61 ? -48.955 -14.303 13.977 1.00 21.86 68 ALA B C 1
ATOM 1411 O O . ALA B 1 61 ? -48.289 -14.762 14.910 1.00 21.43 68 ALA B O 1
ATOM 1413 N N . ASP B 1 62 ? -50.291 -14.279 13.979 1.00 22.23 69 ASP B N 1
ATOM 1414 C CA . ASP B 1 62 ? -51.049 -14.875 15.077 1.00 25.68 69 ASP B CA 1
ATOM 1415 C C . ASP B 1 62 ? -50.608 -16.303 15.373 1.00 23.60 69 ASP B C 1
ATOM 1416 O O . ASP B 1 62 ? -50.588 -16.714 16.537 1.00 24.55 69 ASP B O 1
ATOM 1421 N N . SER B 1 63 ? -50.223 -17.058 14.337 1.00 22.81 70 SER B N 1
ATOM 1422 C CA . SER B 1 63 ? -49.854 -18.465 14.487 1.00 28.43 70 SER B CA 1
ATOM 1423 C C . SER B 1 63 ? -48.633 -18.679 15.372 1.00 27.18 70 SER B C 1
ATOM 1424 O O . SER B 1 63 ? -48.441 -19.790 15.885 1.00 26.69 70 SER B O 1
ATOM 1427 N N . VAL B 1 64 ? -47.781 -17.669 15.531 1.00 22.52 71 VAL B N 1
ATOM 1428 C CA . VAL B 1 64 ? -46.542 -17.809 16.283 1.00 21.30 71 VAL B CA 1
ATOM 1429 C C . VAL B 1 64 ? -46.410 -16.790 17.403 1.00 23.74 71 VAL B C 1
ATOM 1430 O O . VAL B 1 64 ? -45.411 -16.817 18.128 1.00 22.26 71 VAL B O 1
ATOM 1434 N N . LYS B 1 65 ? -47.371 -15.878 17.552 1.00 24.67 72 LYS B N 1
ATOM 1435 C CA . LYS B 1 65 ? -47.259 -14.827 18.557 1.00 21.40 72 LYS B CA 1
ATOM 1436 C C . LYS B 1 65 ? -47.083 -15.432 19.947 1.00 21.53 72 LYS B C 1
ATOM 1437 O O . LYS B 1 65 ? -47.807 -16.354 20.329 1.00 24.25 72 LYS B O 1
ATOM 1443 N N . GLY B 1 66 ? -46.098 -14.924 20.692 1.00 24.12 74 GLY B N 1
ATOM 1444 C CA . GLY B 1 66 ? -45.815 -15.412 22.030 1.00 25.16 74 GLY B CA 1
ATOM 1445 C C . GLY B 1 66 ? -44.913 -16.629 22.095 1.00 26.29 74 GLY B C 1
ATOM 1446 O O . GLY B 1 66 ? -44.412 -16.954 23.182 1.00 28.39 74 GLY B O 1
ATOM 1447 N N . ARG B 1 67 ? -44.703 -17.322 20.977 1.00 21.64 75 ARG B N 1
ATOM 1448 C CA . ARG B 1 67 ? -43.723 -18.402 20.908 1.00 25.08 75 ARG B CA 1
ATOM 1449 C C . ARG B 1 67 ? -42.430 -17.997 20.209 1.00 26.34 75 ARG B C 1
ATOM 1450 O O . ARG B 1 67 ? -41.356 -18.484 20.589 1.00 23.07 75 ARG B O 1
ATOM 1458 N N . PHE B 1 68 ? -42.502 -17.112 19.211 1.00 21.76 76 PHE B N 1
ATOM 1459 C CA . PHE B 1 68 ? -41.343 -16.692 18.442 1.00 23.23 76 PHE B CA 1
ATOM 1460 C C . PHE B 1 68 ? -40.953 -15.272 18.835 1.00 22.53 76 PHE B C 1
ATOM 1461 O O . PHE B 1 68 ? -41.807 -14.441 19.151 1.00 22.01 76 PHE B O 1
ATOM 1469 N N . THR B 1 69 ? -39.658 -14.991 18.812 1.00 20.44 77 THR B N 1
ATOM 1470 C CA . THR B 1 69 ? -39.162 -13.647 19.071 1.00 22.80 77 THR B CA 1
ATOM 1471 C C . THR B 1 69 ? -38.120 -13.303 18.022 1.00 21.25 77 THR B C 1
ATOM 1472 O O . THR B 1 69 ? -37.148 -14.043 17.856 1.00 21.69 77 THR B O 1
ATOM 1476 N N . ILE B 1 70 ? -38.304 -12.181 17.326 1.00 17.88 78 ILE B N 1
ATOM 1477 C CA . ILE B 1 70 ? -37.298 -11.702 16.380 1.00 17.93 78 ILE B CA 1
ATOM 1478 C C . ILE B 1 70 ? -36.449 -10.635 17.061 1.00 22.76 78 ILE B C 1
ATOM 1479 O O . ILE B 1 70 ? -36.954 -9.833 17.855 1.00 20.87 78 ILE B O 1
ATOM 1484 N N . SER B 1 71 ? -35.147 -10.644 16.781 1.00 20.69 79 SER B N 1
ATOM 1485 C CA . SER B 1 71 ? -34.244 -9.642 17.325 1.00 20.72 79 SER B CA 1
ATOM 1486 C C . SER B 1 71 ? -33.103 -9.442 16.337 1.00 21.27 79 SER B C 1
ATOM 1487 O O . SER B 1 71 ? -32.998 -10.147 15.330 1.00 19.59 79 SER B O 1
ATOM 1490 N N . ALA B 1 72 ? -32.246 -8.464 16.627 1.00 23.41 80 ALA B N 1
ATOM 1491 C CA . ALA B 1 72 ? -31.122 -8.183 15.746 1.00 24.31 80 ALA B CA 1
ATOM 1492 C C . ALA B 1 72 ? -29.931 -7.703 16.561 1.00 26.42 80 ALA B C 1
ATOM 1493 O O . ALA B 1 72 ? -30.088 -6.973 17.543 1.00 26.03 80 ALA B O 1
ATOM 1495 N N . ASP B 1 73 ? -28.747 -8.136 16.146 1.00 24.60 81 ASP B N 1
ATOM 1496 C CA . ASP B 1 73 ? -27.478 -7.617 16.648 1.00 26.42 81 ASP B CA 1
ATOM 1497 C C . ASP B 1 73 ? -26.929 -6.712 15.548 1.00 30.22 81 ASP B C 1
ATOM 1498 O O . ASP B 1 73 ? -26.381 -7.194 14.557 1.00 28.03 81 ASP B O 1
ATOM 1503 N N . THR B 1 74 ? -27.096 -5.395 15.707 1.00 28.44 82 THR B N 1
ATOM 1504 C CA . THR B 1 74 ? -26.723 -4.498 14.615 1.00 30.65 82 THR B CA 1
ATOM 1505 C C . THR B 1 74 ? -25.213 -4.435 14.422 1.00 34.11 82 THR B C 1
ATOM 1506 O O . THR B 1 74 ? -24.747 -4.211 13.295 1.00 34.18 82 THR B O 1
ATOM 1510 N N . SER B 1 75 ? -24.435 -4.666 15.488 1.00 33.18 83 SER B N 1
ATOM 1511 C CA . SER B 1 75 ? -22.978 -4.630 15.360 1.00 33.17 83 SER B CA 1
ATOM 1512 C C . SER B 1 75 ? -22.441 -5.846 14.609 1.00 33.21 83 SER B C 1
ATOM 1513 O O . SER B 1 75 ? -21.439 -5.730 13.894 1.00 37.77 83 SER B O 1
ATOM 1516 N N . LYS B 1 76 ? -23.076 -7.010 14.749 1.00 30.24 84 LYS B N 1
ATOM 1517 C CA . LYS B 1 76 ? -22.752 -8.170 13.923 1.00 30.65 84 LYS B CA 1
ATOM 1518 C C . LYS B 1 76 ? -23.564 -8.219 12.630 1.00 30.08 84 LYS B C 1
ATOM 1519 O O . LYS B 1 76 ? -23.393 -9.155 11.835 1.00 26.90 84 LYS B O 1
ATOM 1525 N N . ASN B 1 77 ? -24.440 -7.239 12.405 1.00 26.50 85 ASN B N 1
ATOM 1526 C CA . ASN B 1 77 ? -25.298 -7.189 11.221 1.00 29.16 85 ASN B CA 1
ATOM 1527 C C . ASN B 1 77 ? -26.039 -8.510 11.014 1.00 25.53 85 ASN B C 1
ATOM 1528 O O . ASN B 1 77 ? -26.144 -9.014 9.895 1.00 23.93 85 ASN B O 1
ATOM 1533 N N . THR B 1 78 ? -26.556 -9.075 12.112 1.00 24.68 86 THR B N 1
ATOM 1534 C CA . THR B 1 78 ? -27.230 -10.367 12.112 1.00 22.61 86 THR B CA 1
ATOM 1535 C C . THR B 1 78 ? -28.606 -10.246 12.763 1.00 25.99 86 THR B C 1
ATOM 1536 O O . THR B 1 78 ? -28.759 -9.551 13.769 1.00 25.95 86 THR B O 1
ATOM 1540 N N . ALA B 1 79 ? -29.610 -10.902 12.180 1.00 21.53 87 ALA B N 1
ATOM 1541 C CA . ALA B 1 79 ? -30.932 -11.023 12.782 1.00 18.24 87 ALA B CA 1
ATOM 1542 C C . ALA B 1 79 ? -31.126 -12.439 13.305 1.00 23.04 87 ALA B C 1
ATOM 1543 O O . ALA B 1 79 ? -30.465 -13.385 12.865 1.00 19.89 87 ALA B O 1
ATOM 1545 N N . TYR B 1 80 ? -32.056 -12.583 14.252 1.00 20.15 88 TYR B N 1
ATOM 1546 C CA . TYR B 1 80 ? -32.320 -13.866 14.884 1.00 19.78 88 TYR B CA 1
ATOM 1547 C C . TYR B 1 80 ? -33.812 -14.118 14.953 1.00 18.89 88 TYR B C 1
ATOM 1548 O O . TYR B 1 80 ? -34.606 -13.181 15.061 1.00 19.61 88 TYR B O 1
ATOM 1557 N N . LEU B 1 81 ? -34.183 -15.400 14.919 1.00 18.78 89 LEU B N 1
ATOM 1558 C CA . LEU B 1 81 ? -35.536 -15.844 15.240 1.00 22.23 89 LEU B CA 1
ATOM 1559 C C . LEU B 1 81 ? -35.435 -16.895 16.339 1.00 25.03 89 LEU B C 1
ATOM 1560 O O . LEU B 1 81 ? -34.945 -18.004 16.099 1.00 23.23 89 LEU B O 1
ATOM 1565 N N . GLN B 1 82 ? -35.875 -16.543 17.545 1.00 19.53 90 GLN B N 1
ATOM 1566 C CA . GLN B 1 82 ? -35.945 -17.501 18.643 1.00 23.90 90 GLN B CA 1
ATOM 1567 C C . GLN B 1 82 ? -37.299 -18.191 18.571 1.00 27.14 90 GLN B C 1
ATOM 1568 O O . GLN B 1 82 ? -38.341 -17.536 18.702 1.00 22.43 90 GLN B O 1
ATOM 1574 N N . MET B 1 83 ? -37.288 -19.505 18.344 1.00 22.42 91 MET B N 1
ATOM 1575 C CA . MET B 1 83 ? -38.510 -20.283 18.165 1.00 22.65 91 MET B CA 1
ATOM 1576 C C . MET B 1 83 ? -38.680 -21.204 19.362 1.00 30.27 91 MET B C 1
ATOM 1577 O O . MET B 1 83 ? -37.967 -22.203 19.483 1.00 29.43 91 MET B O 1
ATOM 1582 N N . ASN B 1 84 ? -39.636 -20.883 20.229 1.00 25.32 92 ASN B N 1
ATOM 1583 C CA . ASN B 1 84 ? -39.937 -21.678 21.414 1.00 29.97 92 ASN B CA 1
ATOM 1584 C C . ASN B 1 84 ? -41.213 -22.489 21.206 1.00 29.06 92 ASN B C 1
ATOM 1585 O O . ASN B 1 84 ? -42.058 -22.156 20.372 1.00 25.17 92 ASN B O 1
ATOM 1590 N N . SER B 1 85 ? -41.322 -23.592 21.957 1.00 30.84 93 SER B N 1
ATOM 1591 C CA . SER B 1 85 ? -42.503 -24.470 21.962 1.00 31.40 93 SER B CA 1
ATOM 1592 C C . SER B 1 85 ? -42.955 -24.841 20.550 1.00 28.92 93 SER B C 1
ATOM 1593 O O . SER B 1 85 ? -44.126 -24.692 20.179 1.00 27.63 93 SER B O 1
ATOM 1596 N N . LEU B 1 86 ? -42.018 -25.376 19.773 1.00 27.96 94 LEU B N 1
ATOM 1597 C CA . LEU B 1 86 ? -42.271 -25.660 18.368 1.00 26.82 94 LEU B CA 1
ATOM 1598 C C . LEU B 1 86 ? -43.265 -26.802 18.202 1.00 32.72 94 LEU B C 1
ATOM 1599 O O . LEU B 1 86 ? -43.263 -27.768 18.969 1.00 37.78 94 LEU B O 1
ATOM 1604 N N . ARG B 1 87 ? -44.122 -26.679 17.194 1.00 29.22 95 ARG B N 1
ATOM 1605 C CA . ARG B 1 87 ? -45.132 -27.670 16.864 1.00 30.91 95 ARG B CA 1
ATOM 1606 C C . ARG B 1 87 ? -44.878 -28.204 15.463 1.00 31.21 95 ARG B C 1
ATOM 1607 O O . ARG B 1 87 ? -44.162 -27.591 14.664 1.00 27.96 95 ARG B O 1
ATOM 1615 N N . ALA B 1 88 ? -45.489 -29.358 15.174 1.00 30.42 96 ALA B N 1
ATOM 1616 C CA . ALA B 1 88 ? -45.286 -30.009 13.882 1.00 29.32 96 ALA B CA 1
ATOM 1617 C C . ALA B 1 88 ? -45.647 -29.084 12.727 1.00 33.71 96 ALA B C 1
ATOM 1618 O O . ALA B 1 88 ? -45.013 -29.127 11.664 1.00 27.35 96 ALA B O 1
ATOM 1620 N N . GLU B 1 89 ? -46.662 -28.245 12.908 1.00 28.22 97 GLU B N 1
ATOM 1621 C CA . GLU B 1 89 ? -47.071 -27.357 11.829 1.00 30.82 97 GLU B CA 1
ATOM 1622 C C . GLU B 1 89 ? -46.127 -26.178 11.635 1.00 25.58 97 GLU B C 1
ATOM 1623 O O . GLU B 1 89 ? -46.356 -25.384 10.723 1.00 26.26 97 GLU B O 1
ATOM 1629 N N . ASP B 1 90 ? -45.088 -26.038 12.459 1.00 24.11 98 ASP B N 1
ATOM 1630 C CA . ASP B 1 90 ? -44.044 -25.047 12.215 1.00 25.17 98 ASP B CA 1
ATOM 1631 C C . ASP B 1 90 ? -42.993 -25.539 11.227 1.00 23.66 98 ASP B C 1
ATOM 1632 O O . ASP B 1 90 ? -42.080 -24.780 10.890 1.00 22.42 98 ASP B O 1
ATOM 1637 N N . THR B 1 91 ? -43.093 -26.787 10.769 1.00 24.52 99 THR B N 1
ATOM 1638 C CA . THR B 1 91 ? -42.174 -27.299 9.763 1.00 21.12 99 THR B CA 1
ATOM 1639 C C . THR B 1 91 ? -42.305 -26.500 8.475 1.00 19.91 99 THR B C 1
ATOM 1640 O O . THR B 1 91 ? -43.416 -26.274 7.974 1.00 21.21 99 THR B O 1
ATOM 1644 N N . ALA B 1 92 ? -41.161 -26.066 7.947 1.00 19.52 100 ALA B N 1
ATOM 1645 C CA . ALA B 1 92 ? -41.090 -25.183 6.789 1.00 19.60 100 ALA B CA 1
ATOM 1646 C C . ALA B 1 92 ? -39.629 -24.904 6.484 1.00 17.03 100 ALA B C 1
ATOM 1647 O O . ALA B 1 92 ? -38.749 -25.149 7.314 1.00 18.18 100 ALA B O 1
ATOM 1649 N N . VAL B 1 93 ? -39.385 -24.358 5.295 1.00 16.03 101 VAL B N 1
ATOM 1650 C CA . VAL B 1 93 ? -38.140 -23.653 5.015 1.00 19.79 101 VAL B CA 1
ATOM 1651 C C . VAL B 1 93 ? -38.336 -22.204 5.460 1.00 16.84 101 VAL B C 1
ATOM 1652 O O . VAL B 1 93 ? -39.287 -21.537 5.032 1.00 17.89 101 VAL B O 1
ATOM 1656 N N . TYR B 1 94 ? -37.464 -21.730 6.340 1.00 16.92 102 TYR B N 1
ATOM 1657 C CA . TYR B 1 94 ? -37.529 -20.372 6.860 1.00 15.78 102 TYR B CA 1
ATOM 1658 C C . TYR B 1 94 ? -36.524 -19.503 6.120 1.00 18.38 102 TYR B C 1
ATOM 1659 O O . TYR B 1 94 ? -35.338 -19.846 6.039 1.00 15.61 102 TYR B O 1
ATOM 1668 N N . TYR B 1 95 ? -36.990 -18.366 5.609 1.00 15.46 103 TYR B N 1
ATOM 1669 C CA . TYR B 1 95 ? -36.130 -17.434 4.900 1.00 17.59 103 TYR B CA 1
ATOM 1670 C C . TYR B 1 95 ? -36.054 -16.131 5.668 1.00 17.88 103 TYR B C 1
ATOM 1671 O O . TYR B 1 95 ? -37.069 -15.624 6.166 1.00 18.12 103 TYR B O 1
ATOM 1680 N N . CYS B 1 96 ? -34.838 -15.615 5.769 1.00 16.88 104 CYS B N 1
ATOM 1681 C CA . CYS B 1 96 ? -34.632 -14.212 6.082 1.00 15.55 104 CYS B CA 1
ATOM 1682 C C . CYS B 1 96 ? -35.068 -13.366 4.895 1.00 15.55 104 CYS B C 1
ATOM 1683 O O . CYS B 1 96 ? -34.845 -13.740 3.742 1.00 16.82 104 CYS B O 1
ATOM 1686 N N . ALA B 1 97 ? -35.684 -12.211 5.168 1.00 13.40 105 ALA B N 1
ATOM 1687 C CA . ALA B 1 97 ? -36.118 -11.332 4.090 1.00 14.04 105 ALA B CA 1
ATOM 1688 C C . ALA B 1 97 ? -35.845 -9.879 4.456 1.00 15.67 105 ALA B C 1
ATOM 1689 O O . ALA B 1 97 ? -35.820 -9.514 5.632 1.00 14.64 105 ALA B O 1
ATOM 1691 N N . ARG B 1 98 ? -35.638 -9.055 3.439 1.00 12.61 106 ARG B N 1
ATOM 1692 C CA . ARG B 1 98 ? -35.379 -7.632 3.646 1.00 14.09 106 ARG B CA 1
ATOM 1693 C C . ARG B 1 98 ? -36.368 -6.780 2.859 1.00 18.03 106 ARG B C 1
ATOM 1694 O O . ARG B 1 98 ? -36.803 -7.153 1.766 1.00 17.04 106 ARG B O 1
ATOM 1702 N N . TRP B 1 99 ? -36.715 -5.620 3.423 1.00 16.58 107 TRP B N 1
ATOM 1703 C CA . TRP B 1 99 ? -37.517 -4.615 2.739 1.00 15.59 107 TRP B CA 1
ATOM 1704 C C . TRP B 1 99 ? -36.618 -3.572 2.089 1.00 14.38 107 TRP B C 1
ATOM 1705 O O . TRP B 1 99 ? -35.509 -3.301 2.565 1.00 16.09 107 TRP B O 1
ATOM 1716 N N . HIS B 1 100 ? -37.101 -3.002 0.986 1.00 14.09 108 HIS B N 1
ATOM 1717 C CA . HIS B 1 100 ? -36.472 -1.825 0.398 1.00 16.29 108 HIS B CA 1
ATOM 1718 C C . HIS B 1 100 ? -36.384 -0.731 1.457 1.00 18.64 108 HIS B C 1
ATOM 1719 O O . HIS B 1 100 ? -37.287 -0.588 2.283 1.00 17.61 108 HIS B O 1
ATOM 1726 N N . TYR B 1 101 ? -35.274 0.021 1.449 1.00 18.58 109 TYR B N 1
ATOM 1727 C CA . TYR B 1 101 ? -35.028 1.024 2.490 1.00 20.98 109 TYR B CA 1
ATOM 1728 C C . TYR B 1 101 ? -36.253 1.909 2.726 1.00 19.37 109 TYR B C 1
ATOM 1729 O O . TYR B 1 101 ? -36.642 2.157 3.876 1.00 18.26 109 TYR B O 1
ATOM 1738 N N . ASP B 1 102 ? -36.871 2.390 1.645 1.00 18.50 110 ASP B N 1
ATOM 1739 C CA . ASP B 1 102 ? -37.984 3.327 1.760 1.00 20.69 110 ASP B CA 1
ATOM 1740 C C . ASP B 1 102 ? -39.240 2.692 2.340 1.00 19.61 110 ASP B C 1
ATOM 1741 O O . ASP B 1 102 ? -40.171 3.421 2.706 1.00 19.46 110 ASP B O 1
ATOM 1746 N N . TYR B 1 103 ? -39.282 1.365 2.464 1.00 18.25 111 TYR B N 1
ATOM 1747 C CA . TYR B 1 103 ? -40.428 0.668 3.030 1.00 17.58 111 TYR B CA 1
ATOM 1748 C C . TYR B 1 103 ? -40.084 -0.001 4.359 1.00 16.05 111 TYR B C 1
ATOM 1749 O O . TYR B 1 103 ? -40.843 -0.848 4.843 1.00 13.60 111 TYR B O 1
ATOM 1758 N N . ALA B 1 104 a -38.966 0.397 4.969 1.00 14.60 111 ALA B N 1
ATOM 1759 C CA . ALA B 1 104 a -38.545 -0.186 6.238 1.00 13.59 111 ALA B CA 1
ATOM 1760 C C . ALA B 1 104 a -39.643 -0.094 7.288 1.00 18.46 111 ALA B C 1
ATOM 1761 O O . ALA B 1 104 a -39.836 -1.025 8.070 1.00 15.54 111 ALA B O 1
ATOM 1763 N N . ASP B 1 105 b -40.374 1.024 7.321 1.00 15.11 111 ASP B N 1
ATOM 1764 C CA . ASP B 1 105 b -41.417 1.263 8.314 1.00 15.75 111 ASP B CA 1
ATOM 1765 C C . ASP B 1 105 b -42.805 1.217 7.685 1.00 16.28 111 ASP B C 1
ATOM 1766 O O . ASP B 1 105 b -43.727 1.920 8.111 1.00 17.18 111 ASP B O 1
ATOM 1771 N N . TRP B 1 106 c -42.956 0.395 6.666 1.00 14.95 111 TRP B N 1
ATOM 1772 C CA . TRP B 1 106 c -44.182 0.325 5.881 1.00 13.21 111 TRP B CA 1
ATOM 1773 C C . TRP B 1 106 c -44.769 -1.061 6.069 1.00 14.98 111 TRP B C 1
ATOM 1774 O O . TRP B 1 106 c -44.180 -2.041 5.566 1.00 15.06 111 TRP B O 1
ATOM 1785 N N . PRO B 1 107 b -45.908 -1.194 6.738 1.00 14.79 112 PRO B N 1
ATOM 1786 C CA . PRO B 1 107 b -46.445 -2.525 7.068 1.00 14.01 112 PRO B CA 1
ATOM 1787 C C . PRO B 1 107 b -46.721 -3.396 5.849 1.00 15.40 112 PRO B C 1
ATOM 1788 O O . PRO B 1 107 b -47.008 -2.915 4.743 1.00 14.42 112 PRO B O 1
ATOM 1792 N N . GLY B 1 108 a -46.619 -4.702 6.073 1.00 15.02 112 GLY B N 1
ATOM 1793 C CA . GLY B 1 108 a -46.967 -5.681 5.069 1.00 15.87 112 GLY B CA 1
ATOM 1794 C C . GLY B 1 108 a -45.813 -5.945 4.133 1.00 15.24 112 GLY B C 1
ATOM 1795 O O . GLY B 1 108 a -44.762 -5.314 4.196 1.00 15.03 112 GLY B O 1
ATOM 1796 N N . GLY B 1 109 ? -46.017 -6.919 3.249 1.00 15.44 112 GLY B N 1
ATOM 1797 C CA . GLY B 1 109 ? -44.956 -7.342 2.355 1.00 16.79 112 GLY B CA 1
ATOM 1798 C C . GLY B 1 109 ? -44.705 -6.513 1.108 1.00 17.78 112 GLY B C 1
ATOM 1799 O O . GLY B 1 109 ? -43.812 -6.864 0.323 1.00 15.62 112 GLY B O 1
ATOM 1800 N N . TYR B 1 110 ? -45.445 -5.422 0.890 1.00 14.40 113 TYR B N 1
ATOM 1801 C CA . TYR B 1 110 ? -45.307 -4.684 -0.364 1.00 16.09 113 TYR B CA 1
ATOM 1802 C C . TYR B 1 110 ? -43.853 -4.324 -0.660 1.00 16.53 113 TYR B C 1
ATOM 1803 O O . TYR B 1 110 ? -43.386 -4.482 -1.797 1.00 16.62 113 TYR B O 1
ATOM 1812 N N . GLY B 1 111 ? -43.117 -3.859 0.351 1.00 18.09 114 GLY B N 1
ATOM 1813 C CA . GLY B 1 111 ? -41.747 -3.417 0.198 1.00 14.95 114 GLY B CA 1
ATOM 1814 C C . GLY B 1 111 ? -40.688 -4.495 0.223 1.00 15.35 114 GLY B C 1
ATOM 1815 O O . GLY B 1 111 ? -39.510 -4.190 0.051 1.00 17.62 114 GLY B O 1
ATOM 1816 N N . MET B 1 112 ? -41.063 -5.753 0.422 1.00 13.95 115 MET B N 1
ATOM 1817 C CA . MET B 1 112 ? -40.062 -6.805 0.523 1.00 16.03 115 MET B CA 1
ATOM 18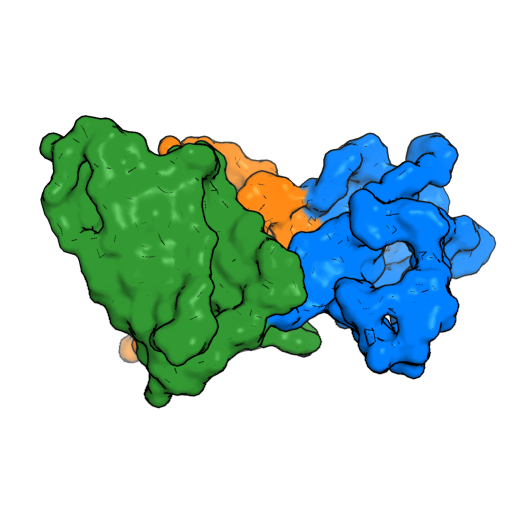18 C C . MET 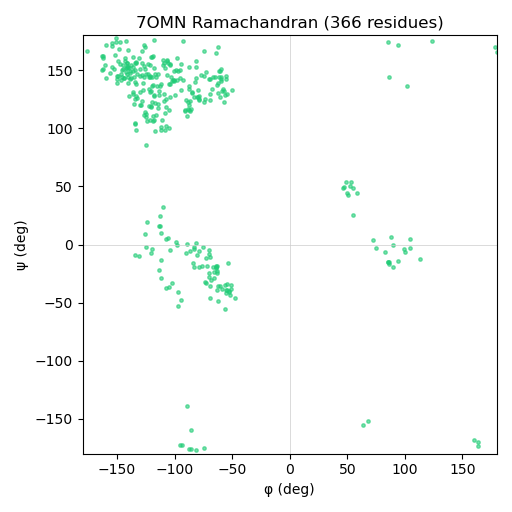B 1 112 ? -39.407 -7.024 -0.837 1.00 15.82 115 MET B C 1
ATOM 1819 O O . MET B 1 112 ? -40.102 -7.191 -1.847 1.00 18.69 115 MET B O 1
ATOM 1824 N N . ASP B 1 113 ? -38.069 -7.030 -0.869 1.00 16.79 116 ASP B N 1
ATOM 1825 C CA . ASP B 1 113 ? -37.358 -7.083 -2.147 1.00 18.98 116 ASP B CA 1
ATOM 1826 C C . ASP B 1 113 ? -36.261 -8.135 -2.230 1.00 18.61 116 ASP B C 1
ATOM 1827 O O . ASP B 1 113 ? -35.771 -8.387 -3.336 1.00 17.78 116 ASP B O 1
ATOM 1832 N N . TYR B 1 114 ? -35.883 -8.771 -1.123 1.00 17.65 117 TYR B N 1
ATOM 1833 C CA . TYR B 1 114 ? -34.800 -9.746 -1.102 1.00 15.93 117 TYR B CA 1
ATOM 1834 C C . TYR B 1 114 ? -35.134 -10.856 -0.119 1.00 15.83 117 TYR B C 1
ATOM 1835 O O . TYR B 1 114 ? -35.692 -10.596 0.951 1.00 13.86 117 TYR B O 1
ATOM 1844 N N . TRP B 1 115 ? -34.756 -12.081 -0.478 1.00 15.30 118 TRP B N 1
ATOM 1845 C CA . TRP B 1 115 ? -34.891 -13.245 0.384 1.00 14.18 118 TRP B CA 1
ATOM 1846 C C . TRP B 1 115 ? -33.548 -13.943 0.453 1.00 15.40 118 TRP B C 1
ATOM 1847 O O . TRP B 1 115 ? -32.728 -13.835 -0.463 1.00 16.31 118 TRP B O 1
ATOM 1858 N N . GLY B 1 116 ? -33.341 -14.694 1.526 1.00 13.48 119 GLY B N 1
ATOM 1859 C CA . GLY B 1 116 ? -32.105 -15.432 1.721 1.00 16.85 119 GLY B CA 1
ATOM 1860 C C . GLY B 1 116 ? -32.110 -16.796 1.060 1.00 19.07 119 GLY B C 1
ATOM 1861 O O . GLY B 1 116 ? -32.878 -17.072 0.138 1.00 18.80 119 GLY B O 1
ATOM 1862 N N . GLN B 1 117 ? -31.215 -17.663 1.545 1.00 18.67 120 GLN B N 1
ATOM 1863 C CA . GLN B 1 117 ? -31.069 -19.000 0.987 1.00 19.48 120 GLN B CA 1
ATOM 1864 C C . GLN B 1 117 ? -32.077 -19.986 1.555 1.00 21.27 120 GLN B C 1
ATOM 1865 O O . GLN B 1 117 ? -32.314 -21.038 0.941 1.00 18.05 120 GLN B O 1
ATOM 1871 N N . GLY B 1 118 ? -32.668 -19.677 2.706 1.00 18.89 121 GLY B N 1
ATOM 1872 C CA . GLY B 1 118 ? -33.545 -20.613 3.376 1.00 16.02 121 GLY B CA 1
ATOM 1873 C C . GLY B 1 118 ? -32.814 -21.586 4.286 1.00 21.75 121 GLY B C 1
ATOM 1874 O O . GLY B 1 118 ? -31.683 -22.000 3.999 1.00 17.59 121 GLY B O 1
ATOM 1875 N N . THR B 1 119 ? -33.443 -21.934 5.407 1.00 17.00 122 THR B N 1
ATOM 1876 C CA . THR B 1 119 ? -32.937 -22.976 6.294 1.00 20.55 122 THR B CA 1
ATOM 1877 C C . THR B 1 119 ? -34.113 -23.856 6.713 1.00 21.70 122 THR B C 1
ATOM 1878 O O . THR B 1 119 ? -35.169 -23.358 7.124 1.00 18.74 122 THR B O 1
ATOM 1882 N N . LEU B 1 120 ? -33.945 -25.167 6.571 1.00 18.79 123 LEU B N 1
ATOM 1883 C CA . LEU B 1 120 ? -35.058 -26.087 6.747 1.00 20.06 123 LEU B CA 1
ATOM 1884 C C . LEU B 1 120 ? -35.237 -26.397 8.224 1.00 19.15 123 LEU B C 1
ATOM 1885 O O . LEU B 1 120 ? -34.275 -26.766 8.905 1.00 24.10 123 LEU B O 1
ATOM 1890 N N . VAL B 1 121 ? -36.458 -26.208 8.725 1.00 20.84 124 VAL B N 1
ATOM 1891 C CA . VAL B 1 121 ? -36.824 -26.526 10.103 1.00 19.91 124 VAL B CA 1
ATOM 1892 C C . VAL B 1 121 ? -37.848 -27.653 10.057 1.00 23.08 124 VAL B C 1
ATOM 1893 O O . VAL B 1 121 ? -38.917 -27.508 9.444 1.00 20.93 124 VAL B O 1
ATOM 1897 N N . THR B 1 122 ? -37.529 -28.777 10.693 1.00 25.44 125 THR B N 1
ATOM 1898 C CA . THR B 1 122 ? -38.437 -29.919 10.730 1.00 25.12 125 THR B CA 1
ATOM 1899 C C . THR B 1 122 ? -38.750 -30.258 12.183 1.00 25.49 125 THR B C 1
ATOM 1900 O O . THR B 1 122 ? -37.843 -30.345 13.017 1.00 26.46 125 THR B O 1
ATOM 1904 N N . VAL B 1 123 ? -40.037 -30.419 12.483 1.00 27.93 126 VAL B N 1
ATOM 1905 C CA . VAL B 1 123 ? -40.531 -30.641 13.842 1.00 30.65 126 VAL B CA 1
ATOM 1906 C C . VAL B 1 123 ? -41.273 -31.972 13.841 1.00 31.97 126 VAL B C 1
ATOM 1907 O O . VAL B 1 123 ? -42.376 -32.071 13.291 1.00 34.64 126 VAL B O 1
ATOM 1911 N N . SER B 1 124 ? -40.673 -32.998 14.438 1.00 40.32 127 SER B N 1
ATOM 1912 C CA . SER B 1 124 ? -41.262 -34.340 14.412 1.00 40.04 127 SER B CA 1
ATOM 1913 C C . SER B 1 124 ? -40.639 -35.222 15.483 1.00 38.30 127 SER B C 1
ATOM 1914 O O . SER B 1 124 ? -39.532 -34.946 15.947 1.00 40.79 127 SER B O 1
ATOM 1917 N N . GLU C 1 1 ? -55.036 -26.028 -8.513 1.00 53.11 1 GLU C N 1
ATOM 1918 C CA . GLU C 1 1 ? -55.813 -25.312 -9.522 1.00 51.18 1 GLU C CA 1
ATOM 1919 C C . GLU C 1 1 ? -55.049 -24.101 -10.058 1.00 51.44 1 GLU C C 1
ATOM 1920 O O . GLU C 1 1 ? -54.989 -23.887 -11.270 1.00 50.87 1 GLU C O 1
ATOM 1926 N N . VAL C 1 2 ? -54.474 -23.306 -9.156 1.00 47.25 2 VAL C N 1
ATOM 1927 C CA . VAL C 1 2 ? -53.631 -22.184 -9.560 1.00 40.66 2 VAL C CA 1
ATOM 1928 C C . VAL C 1 2 ? -52.259 -22.719 -9.940 1.00 40.46 2 VAL C C 1
ATOM 1929 O O . VAL C 1 2 ? -51.615 -23.418 -9.150 1.00 40.66 2 VAL C O 1
ATOM 1933 N N . GLN C 1 3 ? -51.811 -22.408 -11.159 1.00 41.87 3 GLN C N 1
ATOM 1934 C CA . GLN C 1 3 ? -50.470 -22.771 -11.596 1.00 38.75 3 GLN C CA 1
ATOM 1935 C C . GLN C 1 3 ? -49.872 -21.642 -12.423 1.00 34.16 3 GLN C C 1
ATOM 1936 O O . GLN C 1 3 ? -50.587 -20.837 -13.028 1.00 35.66 3 GLN C O 1
ATOM 1942 N N . LEU C 1 4 ? -48.542 -21.580 -12.411 1.00 36.22 4 LEU C N 1
ATOM 1943 C CA . LEU C 1 4 ? -47.780 -20.649 -13.231 1.00 35.05 4 LEU C CA 1
ATOM 1944 C C . LEU C 1 4 ? -46.610 -21.416 -13.821 1.00 32.71 4 LEU C C 1
ATOM 1945 O O . LEU C 1 4 ? -45.904 -22.130 -13.099 1.00 36.91 4 LEU C O 1
ATOM 1950 N N . VAL C 1 5 ? -46.420 -21.287 -15.130 1.00 30.60 5 VAL C N 1
ATOM 1951 C CA . VAL C 1 5 ? -45.429 -22.068 -15.862 1.00 30.80 5 VAL C CA 1
ATOM 1952 C C . VAL C 1 5 ? -44.596 -21.107 -16.701 1.00 29.71 5 VAL C C 1
ATOM 1953 O O . VAL C 1 5 ? -45.133 -20.411 -17.572 1.00 32.20 5 VAL C O 1
ATOM 1957 N N . GLU C 1 6 ? -43.295 -21.088 -16.455 1.00 27.85 6 GLU C N 1
ATOM 1958 C CA . GLU C 1 6 ? -42.390 -20.173 -17.133 1.00 27.66 6 GLU C CA 1
ATOM 1959 C C . GLU C 1 6 ? -41.745 -20.843 -18.346 1.00 28.67 6 GLU C C 1
ATOM 1960 O O . GLU C 1 6 ? -41.414 -22.033 -18.312 1.00 31.51 6 GLU C O 1
ATOM 1966 N N . SER C 1 7 ? -41.558 -20.064 -19.412 1.00 29.50 7 SER C N 1
ATOM 1967 C CA . SER C 1 7 ? -40.876 -20.523 -20.615 1.00 32.61 7 SER C CA 1
ATOM 1968 C C . SER C 1 7 ? -39.912 -19.450 -21.093 1.00 27.39 7 SER C C 1
ATOM 1969 O O . SER C 1 7 ? -40.024 -18.277 -20.723 1.00 27.67 7 SER C O 1
ATOM 1972 N N . GLY C 1 8 ? -38.963 -19.867 -21.937 1.00 29.96 8 GLY C N 1
ATOM 1973 C CA . GLY C 1 8 ? -38.136 -18.943 -22.687 1.00 27.94 8 GLY C CA 1
ATOM 1974 C C . GLY C 1 8 ? -36.719 -18.763 -22.197 1.00 29.73 8 GLY C C 1
ATOM 1975 O O . GLY C 1 8 ? -35.957 -18.019 -22.829 1.00 29.48 8 GLY C O 1
ATOM 1976 N N . GLY C 1 9 ? -36.337 -19.395 -21.093 1.00 29.30 9 GLY C N 1
ATOM 1977 C CA . GLY C 1 9 ? -34.958 -19.326 -20.654 1.00 23.42 9 GLY C CA 1
ATOM 1978 C C . GLY C 1 9 ? -34.026 -19.944 -21.676 1.00 32.13 9 GLY C C 1
ATOM 1979 O O . GLY C 1 9 ? -34.439 -20.586 -22.643 1.00 33.88 9 GLY C O 1
ATOM 1980 N N . GLY C 1 10 ? -32.737 -19.733 -21.458 1.00 25.86 11 GLY C N 1
ATOM 1981 C CA . GLY C 1 10 ? -31.736 -20.313 -22.327 1.00 34.81 11 GLY C CA 1
ATOM 1982 C C . GLY C 1 10 ? -30.393 -19.634 -22.149 1.00 33.93 11 GLY C C 1
ATOM 1983 O O . GLY C 1 10 ? -30.185 -18.853 -21.220 1.00 32.52 11 GLY C O 1
ATOM 1984 N N . LEU C 1 11 ? -29.484 -19.966 -23.066 1.00 31.17 12 LEU C N 1
ATOM 1985 C CA . LEU C 1 11 ? -28.120 -19.455 -23.078 1.00 31.54 12 LEU C CA 1
ATOM 1986 C C . LEU C 1 11 ? -28.029 -18.239 -23.983 1.00 33.49 12 LEU C C 1
ATOM 1987 O O . LEU C 1 11 ? -28.515 -18.267 -25.117 1.00 37.35 12 LEU C O 1
ATOM 1992 N N . VAL C 1 12 ? -27.385 -17.184 -23.496 1.00 33.32 13 VAL C N 1
ATOM 1993 C CA . VAL C 1 12 ? -27.292 -15.940 -24.245 1.00 38.23 13 VAL C CA 1
ATOM 1994 C C . VAL C 1 12 ? -25.954 -15.276 -23.934 1.00 38.15 13 VAL C C 1
ATOM 1995 O O . VAL C 1 12 ? -25.414 -15.396 -22.828 1.00 35.02 13 VAL C O 1
ATOM 1999 N N . GLN C 1 13 ? -25.399 -14.594 -24.940 1.00 38.41 14 GLN C N 1
ATOM 2000 C CA . GLN C 1 13 ? -24.153 -13.871 -24.754 1.00 37.47 14 GLN C CA 1
ATOM 2001 C C . GLN C 1 13 ? -24.417 -12.518 -24.102 1.00 36.44 14 GLN C C 1
ATOM 2002 O O . GLN C 1 13 ? -25.503 -11.953 -24.246 1.00 36.09 14 GLN C O 1
ATOM 2008 N N . PRO C 1 14 ? -23.437 -11.982 -23.380 1.00 37.38 15 PRO C N 1
ATOM 2009 C CA . PRO C 1 14 ? -23.618 -10.670 -22.748 1.00 37.67 15 PRO C CA 1
ATOM 2010 C C . PRO C 1 14 ? -23.911 -9.581 -23.770 1.00 37.22 15 PRO C C 1
ATOM 2011 O O . PRO C 1 14 ? -23.359 -9.566 -24.871 1.00 39.62 15 PRO C O 1
ATOM 2015 N N . GLY C 1 15 ? -24.790 -8.659 -23.385 1.00 37.50 16 GLY C N 1
ATOM 2016 C CA . GLY C 1 15 ? -25.256 -7.613 -24.259 1.00 35.62 16 GLY C CA 1
ATOM 2017 C C . GLY C 1 15 ? -26.492 -7.965 -25.059 1.00 34.06 16 GLY C C 1
ATOM 2018 O O . GLY C 1 15 ? -27.182 -7.061 -25.537 1.00 32.73 16 GLY C O 1
ATOM 2019 N N . ARG C 1 16 ? -26.798 -9.248 -25.206 1.00 32.45 17 ARG C N 1
ATOM 2020 C CA . ARG C 1 16 ? -27.952 -9.679 -25.973 1.00 32.90 17 ARG C CA 1
ATOM 2021 C C . ARG C 1 16 ? -29.214 -9.688 -25.107 1.00 30.54 17 ARG C C 1
ATOM 2022 O O . ARG C 1 16 ? -29.210 -9.294 -23.940 1.00 32.68 17 ARG C O 1
ATOM 2030 N N . SER C 1 17 ? -30.310 -10.151 -25.693 1.00 32.24 18 SER C N 1
ATOM 2031 C CA . SER C 1 17 ? -31.622 -10.014 -25.089 1.00 29.15 18 SER C CA 1
ATOM 2032 C C . SER C 1 17 ? -32.351 -11.353 -25.099 1.00 33.30 18 SER C C 1
ATOM 2033 O O . SER C 1 17 ? -32.008 -12.269 -25.852 1.00 36.96 18 SER C O 1
ATOM 2036 N N . LEU C 1 18 ? -33.365 -11.460 -24.239 1.00 25.21 19 LEU C N 1
ATOM 2037 C CA . LEU C 1 18 ? -34.162 -12.672 -24.129 1.00 27.26 19 LEU C CA 1
ATOM 2038 C C . LEU C 1 18 ? -35.534 -12.291 -23.592 1.00 26.56 19 LEU C C 1
ATOM 2039 O O . LEU C 1 18 ? -35.674 -11.286 -22.889 1.00 25.97 19 LEU C O 1
ATOM 2044 N N . ARG C 1 19 ? -36.547 -13.091 -23.927 1.00 24.05 20 ARG C N 1
ATOM 2045 C CA . ARG C 1 19 ? -37.916 -12.815 -23.500 1.00 24.82 20 ARG C CA 1
ATOM 2046 C C . ARG C 1 19 ? -38.503 -14.056 -22.850 1.00 27.66 20 ARG C C 1
ATOM 2047 O O . ARG C 1 19 ? -38.545 -15.124 -23.471 1.00 29.49 20 ARG C O 1
ATOM 2055 N N . LEU C 1 20 ? -38.961 -13.914 -21.609 1.00 25.88 21 LEU C N 1
ATOM 2056 C CA . LEU C 1 20 ? -39.591 -15.006 -20.884 1.00 24.81 21 LEU C CA 1
ATOM 2057 C C . LEU C 1 20 ? -41.095 -14.796 -20.858 1.00 25.20 21 LEU C C 1
ATOM 2058 O O . LEU C 1 20 ? -41.582 -13.667 -20.942 1.00 24.72 21 LEU C O 1
ATOM 2063 N N . SER C 1 21 ? -41.826 -15.906 -20.730 1.00 27.83 22 SER C N 1
ATOM 2064 C CA . SER C 1 21 ? -43.274 -15.889 -20.588 1.00 29.82 22 SER C CA 1
ATOM 2065 C C . SER C 1 21 ? -43.672 -16.683 -19.352 1.00 26.48 22 SER C C 1
ATOM 2066 O O . SER C 1 21 ? -42.958 -17.593 -18.920 1.00 25.28 22 SER C O 1
ATOM 2069 N N . CYS C 1 22 ? -44.825 -16.325 -18.787 1.00 27.89 23 CYS C N 1
ATOM 2070 C CA . CYS C 1 22 ? -45.365 -16.965 -17.587 1.00 28.75 23 CYS C CA 1
ATOM 2071 C C . CYS C 1 22 ? -46.847 -17.225 -17.838 1.00 27.29 23 CYS C C 1
ATOM 2072 O O . CYS C 1 22 ? -47.658 -16.293 -17.790 1.00 30.22 23 CYS C O 1
ATOM 2075 N N . ALA C 1 23 ? -47.193 -18.480 -18.119 1.00 30.51 24 ALA C N 1
ATOM 2076 C CA . ALA C 1 23 ? -48.570 -18.845 -18.416 1.00 32.11 24 ALA C CA 1
ATOM 2077 C C . ALA C 1 23 ? -49.295 -19.165 -17.117 1.00 31.68 24 ALA C C 1
ATOM 2078 O O . ALA C 1 23 ? -48.902 -20.088 -16.396 1.00 31.39 24 ALA C O 1
ATOM 2080 N N . ALA C 1 24 ? -50.355 -18.414 -16.836 1.00 30.01 25 ALA C N 1
ATOM 2081 C CA . ALA C 1 24 ? -51.116 -18.541 -15.599 1.00 33.45 25 ALA C CA 1
ATOM 2082 C C . ALA C 1 24 ? -52.425 -19.271 -15.863 1.00 36.93 25 ALA C C 1
ATOM 2083 O O . ALA C 1 24 ? -53.199 -18.865 -16.738 1.00 38.15 25 ALA C O 1
ATOM 2085 N N . SER C 1 25 ? -52.676 -20.331 -15.099 1.00 40.25 26 SER C N 1
ATOM 2086 C CA . SER C 1 25 ? -53.956 -21.023 -15.117 1.00 40.68 26 SER C CA 1
ATOM 2087 C C . SER C 1 25 ? -54.551 -21.039 -13.713 1.00 45.19 26 SER C C 1
ATOM 2088 O O . SER C 1 25 ? -53.828 -21.093 -12.711 1.00 38.96 26 SER C O 1
ATOM 2091 N N . GLY C 1 26 ? -55.881 -20.975 -13.647 1.00 45.85 27 GLY C N 1
ATOM 2092 C CA . GLY C 1 26 ? -56.596 -21.006 -12.387 1.00 42.90 27 GLY C CA 1
ATOM 2093 C C . GLY C 1 26 ? -57.056 -19.657 -11.869 1.00 42.96 27 GLY C C 1
ATOM 2094 O O . GLY C 1 26 ? -57.778 -19.615 -10.865 1.00 46.95 27 GLY C O 1
ATOM 2095 N N . PHE C 1 27 ? -56.667 -18.558 -12.509 1.00 41.49 28 PHE C N 1
ATOM 2096 C CA . PHE C 1 27 ? -57.079 -17.236 -12.056 1.00 40.07 28 PHE C CA 1
ATOM 2097 C C . PHE C 1 27 ? -56.924 -16.260 -13.212 1.00 39.02 28 PHE C C 1
ATOM 2098 O O . PHE C 1 27 ? -56.364 -16.590 -14.259 1.00 42.96 28 PHE C O 1
ATOM 2106 N N . ASP C 1 28 ? -57.423 -15.048 -13.005 1.00 37.49 29 ASP C N 1
ATOM 2107 C CA . ASP C 1 28 ? -57.474 -14.019 -14.040 1.00 40.72 29 ASP C CA 1
ATOM 2108 C C . ASP C 1 28 ? -56.421 -12.964 -13.706 1.00 43.68 29 ASP C C 1
ATOM 2109 O O . ASP C 1 28 ? -56.640 -12.100 -12.848 1.00 39.21 29 ASP C O 1
ATOM 2114 N N . ILE C 1 29 ? -55.289 -13.018 -14.417 1.00 38.92 30 ILE C N 1
ATOM 2115 C CA . ILE C 1 29 ? -54.149 -12.138 -14.165 1.00 37.92 30 ILE C CA 1
ATOM 2116 C C . ILE C 1 29 ? -54.574 -10.676 -14.174 1.00 34.33 30 ILE C C 1
ATOM 2117 O O . ILE C 1 29 ? -53.841 -9.803 -13.694 1.00 38.75 30 ILE C O 1
ATOM 2122 N N . ALA C 1 30 ? -55.762 -10.392 -14.714 1.00 36.18 35 ALA C N 1
ATOM 2123 C CA . ALA C 1 30 ? -56.262 -9.024 -14.707 1.00 35.74 35 ALA C CA 1
ATOM 2124 C C . ALA C 1 30 ? -56.517 -8.502 -13.295 1.00 30.40 35 ALA C C 1
ATOM 2125 O O . ALA C 1 30 ? -56.595 -7.287 -13.104 1.00 40.11 35 ALA C O 1
ATOM 2127 N N . TYR C 1 31 ? -56.652 -9.387 -12.305 1.00 38.81 36 TYR C N 1
ATOM 2128 C CA . TYR C 1 31 ? -57.009 -8.975 -10.952 1.00 38.32 36 TYR C CA 1
ATOM 2129 C C . TYR C 1 31 ? -55.893 -9.159 -9.936 1.00 34.58 36 TYR C C 1
ATOM 2130 O O . TYR C 1 31 ? -55.996 -8.618 -8.831 1.00 34.33 36 TYR C O 1
ATOM 2139 N N . TYR C 1 32 ? -54.844 -9.902 -10.273 1.00 28.77 37 TYR C N 1
ATOM 2140 C CA . TYR C 1 32 ? -53.747 -10.191 -9.364 1.00 28.23 37 TYR C CA 1
ATOM 2141 C C . TYR C 1 32 ? -52.471 -9.516 -9.847 1.00 27.23 37 TYR C C 1
ATOM 2142 O O . TYR C 1 32 ? -52.144 -9.569 -11.037 1.00 27.64 37 TYR C O 1
ATOM 2151 N N . SER C 1 33 ? -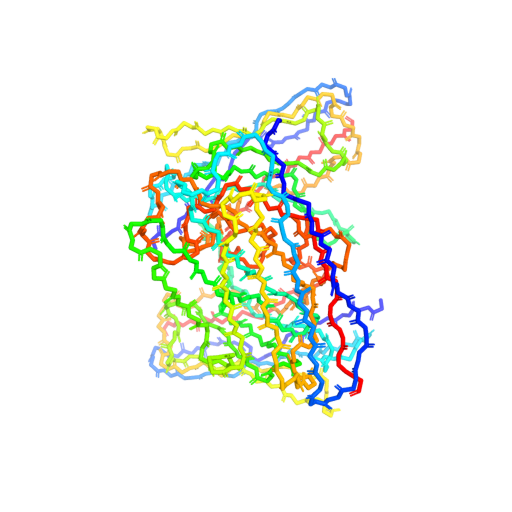51.743 -8.904 -8.915 1.00 25.86 38 SER C N 1
ATOM 2152 C CA . SER C 1 33 ? -50.382 -8.458 -9.191 1.00 22.60 38 SER C CA 1
ATOM 2153 C C . SER C 1 33 ? -49.481 -9.671 -9.396 1.00 22.62 38 SER C C 1
ATOM 2154 O O . SER C 1 33 ? -49.539 -10.636 -8.627 1.00 20.06 38 SER C O 1
ATOM 2157 N N . ILE C 1 34 ? -48.658 -9.626 -10.445 1.00 24.36 39 ILE C N 1
ATOM 2158 C CA . ILE C 1 34 ? -47.806 -10.734 -10.861 1.00 22.65 39 ILE C CA 1
ATOM 2159 C C . ILE C 1 34 ? -46.385 -10.197 -10.958 1.00 17.99 39 ILE C C 1
ATOM 2160 O O . ILE C 1 34 ? -46.179 -9.045 -11.351 1.00 18.63 39 ILE C O 1
ATOM 2165 N N . GLY C 1 35 ? -45.401 -11.023 -10.598 1.00 21.78 40 GLY C N 1
ATOM 2166 C CA . GLY C 1 35 ? -44.032 -10.538 -10.627 1.00 19.66 40 GLY C CA 1
ATOM 2167 C C . GLY C 1 35 ? -43.035 -11.625 -10.957 1.00 20.23 40 GLY C C 1
ATOM 2168 O O . GLY C 1 35 ? -43.354 -12.814 -10.957 1.00 19.37 40 GLY C O 1
ATOM 2169 N N . TRP C 1 36 ? -41.805 -11.188 -11.231 1.00 18.66 41 TRP C N 1
ATOM 2170 C CA . TRP C 1 36 ? -40.667 -12.065 -11.488 1.00 17.59 41 TRP C CA 1
ATOM 2171 C C . TRP C 1 36 ? -39.632 -11.935 -10.379 1.00 18.39 41 TRP C C 1
ATOM 2172 O O . TRP C 1 36 ? -39.242 -10.818 -10.006 1.00 17.54 41 TRP C O 1
ATOM 2183 N N . VAL C 1 37 ? -39.173 -13.084 -9.885 1.00 16.88 42 VAL C N 1
ATOM 2184 C CA . VAL C 1 37 ? -38.133 -13.204 -8.869 1.00 14.04 42 VAL C CA 1
ATOM 2185 C C . VAL C 1 37 ? -37.013 -14.031 -9.481 1.00 18.02 42 VAL C C 1
ATOM 2186 O O . VAL C 1 37 ? -37.287 -14.950 -10.255 1.00 19.37 42 VAL C O 1
ATOM 2190 N N . ARG C 1 38 ? -35.763 -13.712 -9.163 1.00 14.46 43 ARG C N 1
ATOM 2191 C CA . ARG C 1 38 ? -34.642 -14.503 -9.668 1.00 16.87 43 ARG C CA 1
ATOM 2192 C C . ARG C 1 38 ? -33.809 -15.039 -8.516 1.00 16.80 43 ARG C C 1
ATOM 2193 O O . ARG C 1 38 ? -33.629 -14.364 -7.496 1.00 17.94 43 ARG C O 1
ATOM 2201 N N . ARG C 1 39 ? -33.297 -16.261 -8.685 1.00 15.67 44 ARG C N 1
ATOM 2202 C CA . ARG C 1 39 ? -32.536 -16.927 -7.641 1.00 17.27 44 ARG C CA 1
ATOM 2203 C C . ARG C 1 39 ? -31.425 -17.753 -8.269 1.00 19.46 44 ARG C C 1
ATOM 2204 O O . ARG C 1 39 ? -31.544 -18.223 -9.403 1.00 18.58 44 ARG C O 1
ATOM 2212 N N . ALA C 1 40 ? -30.338 -17.906 -7.522 1.00 20.55 45 ALA C N 1
ATOM 2213 C CA . ALA C 1 40 ? -29.181 -18.679 -7.947 1.00 24.93 45 ALA C CA 1
ATOM 2214 C C . ALA C 1 40 ? -28.504 -19.198 -6.691 1.00 21.91 45 ALA C C 1
ATOM 2215 O O . ALA C 1 40 ? -28.611 -18.569 -5.630 1.00 20.71 45 ALA C O 1
ATOM 2217 N N . PRO C 1 41 ? -27.824 -20.342 -6.766 1.00 23.96 46 PRO C N 1
ATOM 2218 C CA . PRO C 1 41 ? -27.278 -20.961 -5.550 1.00 22.37 46 PRO C CA 1
ATOM 2219 C C . PRO C 1 41 ? -26.362 -20.018 -4.785 1.00 23.00 46 PRO C C 1
ATOM 2220 O O . PRO C 1 41 ? -25.443 -19.421 -5.351 1.00 22.31 46 PRO C O 1
ATOM 2224 N N . GLY C 1 42 ? -26.631 -19.880 -3.487 1.00 24.99 47 GLY C N 1
ATOM 2225 C CA . GLY C 1 42 ? -25.845 -19.018 -2.619 1.00 27.49 47 GLY C CA 1
ATOM 2226 C C . GLY C 1 42 ? -26.095 -17.535 -2.780 1.00 25.54 47 GLY C C 1
ATOM 2227 O O . GLY C 1 42 ? -25.517 -16.739 -2.028 1.00 25.26 47 GLY C O 1
ATOM 2228 N N . LYS C 1 43 ? -26.950 -17.129 -3.714 1.00 21.75 48 LYS C N 1
ATOM 2229 C CA . LYS C 1 43 ? -27.209 -15.720 -3.952 1.00 22.73 48 LYS C CA 1
ATOM 2230 C C . LYS C 1 43 ? -28.625 -15.309 -3.563 1.00 23.79 48 LYS C C 1
ATOM 2231 O O . LYS C 1 43 ? -29.082 -14.236 -3.970 1.00 27.03 48 LYS C O 1
ATOM 2237 N N . GLY C 1 44 ? -29.325 -16.129 -2.790 1.00 18.45 49 GLY C N 1
ATOM 2238 C CA . GLY C 1 44 ? -30.652 -15.716 -2.346 1.00 19.61 49 GLY C CA 1
ATOM 2239 C C . GLY C 1 44 ? -31.621 -15.541 -3.508 1.00 18.38 49 GLY C C 1
ATOM 2240 O O . GLY C 1 44 ? -31.488 -16.153 -4.573 1.00 18.32 49 GLY C O 1
ATOM 2241 N N . GLU C 1 45 ? -32.632 -14.705 -3.278 1.00 17.17 50 GLU C N 1
ATOM 2242 C CA . GLU C 1 45 ? -33.657 -14.408 -4.272 1.00 15.21 50 GLU C CA 1
ATOM 2243 C C . GLU C 1 45 ? -33.879 -12.908 -4.271 1.00 16.95 50 GLU C C 1
ATOM 2244 O O . GLU C 1 45 ? -33.810 -12.271 -3.221 1.00 16.14 50 GLU C O 1
ATOM 2250 N N . GLU C 1 46 ? -34.141 -12.354 -5.447 1.00 16.41 51 GLU C N 1
ATOM 2251 C CA . GLU C 1 46 ? -34.268 -10.915 -5.626 1.00 19.54 51 GLU C CA 1
ATOM 2252 C C . GLU C 1 46 ? -35.515 -10.640 -6.459 1.00 18.96 51 GLU C C 1
ATOM 2253 O O . GLU C 1 46 ? -35.688 -11.234 -7.530 1.00 18.78 51 GLU C O 1
ATOM 2259 N N . LEU C 1 47 ? -36.395 -9.761 -5.961 1.00 16.34 52 LEU C N 1
ATOM 2260 C CA . LEU C 1 47 ? -37.559 -9.355 -6.741 1.00 18.01 52 LEU C CA 1
ATOM 2261 C C . LEU C 1 47 ? -37.090 -8.496 -7.919 1.00 18.26 52 LEU C C 1
ATOM 2262 O O . LEU C 1 47 ? -36.377 -7.506 -7.725 1.00 18.78 52 LEU C O 1
ATOM 2267 N N . VAL C 1 48 ? -37.458 -8.898 -9.134 1.00 17.58 53 VAL C N 1
ATOM 2268 C CA . VAL C 1 48 ? -36.966 -8.283 -10.373 1.00 19.28 53 VAL C CA 1
ATOM 2269 C C . VAL C 1 48 ? -37.945 -7.259 -10.924 1.00 16.73 53 VAL C C 1
ATOM 2270 O O . VAL C 1 48 ? -37.565 -6.132 -11.244 1.00 20.10 53 VAL C O 1
ATOM 2274 N N . ALA C 1 49 ? -39.202 -7.658 -11.097 1.00 17.60 54 ALA C N 1
ATOM 2275 C CA . ALA C 1 49 ? -40.194 -6.804 -11.743 1.00 18.68 54 ALA C CA 1
ATOM 2276 C C . ALA C 1 49 ? -41.578 -7.238 -11.291 1.00 18.01 54 ALA C C 1
ATOM 2277 O O . ALA C 1 49 ? -41.823 -8.418 -11.045 1.00 17.80 54 ALA C O 1
ATOM 2279 N N . ARG C 1 50 ? -42.489 -6.277 -11.206 1.00 18.21 55 ARG C N 1
ATOM 2280 C CA . ARG C 1 50 ? -43.841 -6.607 -10.784 1.00 19.30 55 ARG C CA 1
ATOM 2281 C C . ARG C 1 50 ? -44.804 -5.697 -11.524 1.00 19.28 55 ARG C C 1
ATOM 2282 O O . ARG C 1 50 ? -44.493 -4.530 -11.767 1.00 21.30 55 ARG C O 1
ATOM 2290 N N . ILE C 1 51 ? -45.964 -6.245 -11.878 1.00 17.84 56 ILE C N 1
ATOM 2291 C CA . ILE C 1 51 ? -46.966 -5.540 -12.663 1.00 22.31 56 ILE C CA 1
ATOM 2292 C C . ILE C 1 51 ? -48.246 -5.463 -11.838 1.00 22.47 56 ILE C C 1
ATOM 2293 O O . ILE C 1 51 ? -48.626 -6.424 -11.159 1.00 23.29 56 ILE C O 1
ATOM 2298 N N . TYR C 1 52 ? -48.868 -4.288 -11.843 1.00 24.17 57 TYR C N 1
ATOM 2299 C CA . TYR C 1 52 ? -50.041 -3.997 -11.017 1.00 22.72 57 TYR C CA 1
ATOM 2300 C C . TYR C 1 52 ? -51.193 -3.717 -11.963 1.00 20.32 57 TYR C C 1
ATOM 2301 O O . TYR C 1 52 ? -51.317 -2.588 -12.471 1.00 24.11 57 TYR C O 1
ATOM 2310 N N . PRO C 1 53 ? -52.052 -4.701 -12.229 1.00 20.96 58 PRO C N 1
ATOM 2311 C CA . PRO C 1 53 ? -52.987 -4.556 -13.356 1.00 26.38 58 PRO C CA 1
ATOM 2312 C C . PRO C 1 53 ? -54.050 -3.505 -13.128 1.00 27.12 58 PRO C C 1
ATOM 2313 O O . PRO C 1 53 ? -54.434 -2.818 -14.083 1.00 27.00 58 PRO C O 1
ATOM 2317 N N . SER C 1 54 ? -54.544 -3.354 -11.894 1.00 23.50 59 SER C N 1
ATOM 2318 C CA . SER C 1 54 ? -55.651 -2.429 -11.662 1.00 24.04 59 SER C CA 1
ATOM 2319 C C . SER C 1 54 ? -55.235 -0.975 -11.808 1.00 25.11 59 SER C C 1
ATOM 2320 O O . SER C 1 54 ? -56.085 -0.124 -12.088 1.00 30.55 59 SER C O 1
ATOM 2323 N N . SER C 1 55 ? -53.959 -0.664 -11.625 1.00 24.88 62 SER C N 1
ATOM 2324 C CA . SER C 1 55 ? -53.459 0.678 -11.851 1.00 27.71 62 SER C CA 1
ATOM 2325 C C . SER C 1 55 ? -52.642 0.779 -13.129 1.00 26.67 62 SER C C 1
ATOM 2326 O O . SER C 1 55 ? -52.063 1.840 -13.396 1.00 29.13 62 SER C O 1
ATOM 2329 N N . SER C 1 56 ? -52.589 -0.296 -13.918 1.00 26.00 63 SER C N 1
ATOM 2330 C CA . SER C 1 56 ? -51.803 -0.350 -15.151 1.00 29.55 63 SER C CA 1
ATOM 2331 C C . SER C 1 56 ? -50.395 0.207 -14.934 1.00 29.29 63 SER C C 1
ATOM 2332 O O . SER C 1 56 ? -49.905 1.050 -15.691 1.00 31.71 63 SER C O 1
ATOM 2335 N N . SER C 1 57 ? -49.742 -0.267 -13.872 1.00 30.07 64 SER C N 1
ATOM 2336 C CA . SER C 1 57 ? -48.420 0.203 -13.479 1.00 25.63 64 SER C CA 1
ATOM 2337 C C . SER C 1 57 ? -47.453 -0.966 -13.353 1.00 22.30 64 SER C C 1
ATOM 2338 O O . SER C 1 57 ? -47.840 -2.139 -13.395 1.00 24.79 64 SER C O 1
ATOM 2341 N N . THR C 1 58 ? -46.174 -0.616 -13.196 1.00 23.15 65 THR C N 1
ATOM 2342 C CA . THR C 1 58 ? -45.089 -1.587 -13.074 1.00 22.41 65 THR C CA 1
ATOM 2343 C C . THR C 1 58 ? -44.060 -1.067 -12.080 1.00 22.96 65 THR C C 1
ATOM 2344 O O . THR C 1 58 ? -43.989 0.132 -11.810 1.00 26.05 65 THR C O 1
ATOM 2348 N N . SER C 1 59 ? -43.236 -1.979 -11.549 1.00 20.58 66 SER C N 1
ATOM 2349 C CA . SER C 1 59 ? -42.104 -1.591 -10.720 1.00 20.92 66 SER C CA 1
ATOM 2350 C C . SER C 1 59 ? -40.945 -2.547 -10.981 1.00 22.60 66 SER C C 1
ATOM 2351 O O . SER C 1 59 ? -41.148 -3.701 -11.384 1.00 21.44 66 SER C O 1
ATOM 2354 N N . TYR C 1 60 ? -39.726 -2.055 -10.741 1.00 21.90 67 TYR C N 1
ATOM 2355 C CA . TYR C 1 60 ? -38.495 -2.743 -11.124 1.00 19.35 67 TYR C CA 1
ATOM 2356 C C . TYR C 1 60 ? -37.425 -2.578 -10.054 1.00 22.36 67 TYR C C 1
ATOM 2357 O O . TYR C 1 60 ? -37.322 -1.525 -9.419 1.00 23.25 67 TYR C O 1
ATOM 2366 N N . ALA C 1 61 ? -36.589 -3.606 -9.897 1.00 20.35 68 ALA C N 1
ATOM 2367 C CA . ALA C 1 61 ? -35.370 -3.452 -9.113 1.00 22.90 68 ALA C CA 1
ATOM 2368 C C . ALA C 1 61 ? -34.436 -2.459 -9.795 1.00 25.44 68 ALA C C 1
ATOM 2369 O O . ALA C 1 61 ? -34.354 -2.407 -11.026 1.00 23.04 68 ALA C O 1
ATOM 2371 N N . ASP C 1 62 ? -33.734 -1.670 -8.979 1.00 25.38 69 ASP C N 1
ATOM 2372 C CA . ASP C 1 62 ? -32.761 -0.716 -9.504 1.00 26.83 69 ASP C CA 1
ATOM 2373 C C . ASP C 1 62 ? -31.734 -1.385 -10.410 1.00 27.73 69 ASP C C 1
ATOM 2374 O O . ASP C 1 62 ? -31.295 -0.780 -11.392 1.00 30.97 69 ASP C O 1
ATOM 2379 N N . SER C 1 63 ? -31.359 -2.630 -10.120 1.00 26.43 70 SER C N 1
ATOM 2380 C CA . SER C 1 63 ? -30.353 -3.314 -10.929 1.00 30.29 70 SER C CA 1
ATOM 2381 C C . SER C 1 63 ? -30.817 -3.612 -12.358 1.00 31.81 70 SER C C 1
ATOM 2382 O O . SER C 1 63 ? -29.970 -3.861 -13.223 1.00 30.30 70 SER C O 1
ATOM 2385 N N . VAL C 1 64 ? -32.122 -3.605 -12.637 1.00 25.55 71 VAL C N 1
ATOM 2386 C CA . VAL C 1 64 ? -32.621 -3.941 -13.967 1.00 23.01 71 VAL C CA 1
ATOM 2387 C C . VAL C 1 64 ? -33.396 -2.808 -14.616 1.00 25.79 71 VAL C C 1
ATOM 2388 O O . VAL C 1 64 ? -33.819 -2.952 -15.763 1.00 26.08 71 VAL C O 1
ATOM 2392 N N . LYS C 1 65 ? -33.608 -1.692 -13.918 1.00 26.94 72 LYS C N 1
ATOM 2393 C CA . LYS C 1 65 ? -34.430 -0.615 -14.461 1.00 27.24 72 LYS C CA 1
ATOM 2394 C C . LYS C 1 65 ? -33.848 -0.108 -15.777 1.00 29.61 72 LYS C C 1
ATOM 2395 O O . LYS C 1 65 ? -32.640 0.109 -15.897 1.00 32.74 72 LYS C O 1
ATOM 2401 N N . GLY C 1 66 ? -34.707 0.031 -16.782 1.00 31.35 74 GLY C N 1
ATOM 2402 C CA . GLY C 1 66 ? -34.283 0.448 -18.098 1.00 32.09 74 GLY C CA 1
ATOM 2403 C C . GLY C 1 66 ? -33.782 -0.666 -18.998 1.00 30.38 74 GLY C C 1
ATOM 2404 O O . GLY C 1 66 ? -33.656 -0.449 -20.207 1.00 35.19 74 GLY C O 1
ATOM 2405 N N . ARG C 1 67 ? -33.479 -1.842 -18.448 1.00 28.51 75 ARG C N 1
ATOM 2406 C CA . ARG C 1 67 ? -33.085 -3.012 -19.227 1.00 25.69 75 ARG C CA 1
ATOM 2407 C C . ARG C 1 67 ? -34.184 -4.053 -19.343 1.00 27.09 75 ARG C C 1
ATOM 2408 O O . ARG C 1 67 ? -34.305 -4.703 -20.386 1.00 24.55 75 ARG C O 1
ATOM 2416 N N . PHE C 1 68 ? -34.980 -4.242 -18.291 1.00 25.05 76 PHE C N 1
ATOM 2417 C CA . PHE C 1 68 ? -36.052 -5.227 -18.280 1.00 23.78 76 PHE C CA 1
ATOM 2418 C C . PHE C 1 68 ? -37.402 -4.523 -18.349 1.00 24.11 76 PHE C C 1
ATOM 2419 O O . PHE C 1 68 ? -37.557 -3.393 -17.873 1.00 25.93 76 PHE C O 1
ATOM 2427 N N . THR C 1 69 ? -38.382 -5.220 -18.920 1.00 23.79 77 THR C N 1
ATOM 2428 C CA . THR C 1 69 ? -39.750 -4.725 -19.027 1.00 22.25 77 THR C CA 1
ATOM 2429 C C . THR C 1 69 ? -40.698 -5.876 -18.743 1.00 20.52 77 THR C C 1
ATOM 2430 O O . THR C 1 69 ? -40.575 -6.947 -19.344 1.00 23.89 77 THR C O 1
ATOM 2434 N N . ILE C 1 70 ? -41.633 -5.669 -17.821 1.00 22.55 78 ILE C N 1
ATOM 2435 C CA . ILE C 1 70 ? -42.666 -6.661 -17.548 1.00 22.63 78 ILE C CA 1
ATOM 2436 C C . ILE C 1 70 ? -43.935 -6.195 -18.251 1.00 22.47 78 ILE C C 1
ATOM 2437 O O . ILE C 1 70 ? -44.189 -4.993 -18.349 1.00 22.50 78 ILE C O 1
ATOM 2442 N N . SER C 1 71 ? -44.687 -7.140 -18.811 1.00 23.93 79 SER C N 1
ATOM 2443 C CA . SER C 1 71 ? -45.928 -6.827 -19.511 1.00 30.15 79 SER C CA 1
ATOM 2444 C C . SER C 1 71 ? -46.859 -8.025 -19.395 1.00 26.81 79 SER C C 1
ATOM 2445 O O . SER C 1 71 ? -46.498 -9.058 -18.830 1.00 26.47 79 SER C O 1
ATOM 2448 N N . ALA C 1 72 ? -48.067 -7.897 -19.949 1.00 29.88 80 ALA C N 1
ATOM 2449 C CA . ALA C 1 72 ? -49.031 -8.981 -19.816 1.00 28.73 80 ALA C CA 1
ATOM 2450 C C . ALA C 1 72 ? -49.967 -9.014 -21.018 1.00 30.68 80 ALA C C 1
ATOM 2451 O O . ALA C 1 72 ? -50.329 -7.976 -21.577 1.00 35.04 80 ALA C O 1
ATOM 2453 N N . ASP C 1 73 ? -50.348 -10.229 -21.408 1.00 35.46 81 ASP C N 1
ATOM 2454 C CA . ASP C 1 73 ? -51.364 -10.475 -22.432 1.00 36.30 81 ASP C CA 1
ATOM 2455 C C . ASP C 1 73 ? -52.551 -11.095 -21.706 1.00 35.28 81 ASP C C 1
ATOM 2456 O O . ASP C 1 73 ? -52.565 -12.300 -21.439 1.00 37.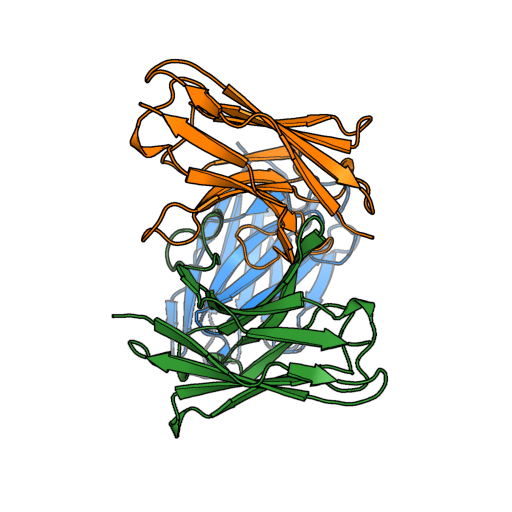92 81 ASP C O 1
ATOM 2461 N N . THR C 1 74 ? -53.546 -10.267 -21.387 1.00 38.58 82 THR C N 1
ATOM 2462 C CA . THR C 1 74 ? -54.693 -10.766 -20.634 1.00 43.59 82 THR C CA 1
ATOM 2463 C C . THR C 1 74 ? -55.442 -11.854 -21.405 1.00 46.19 82 THR C C 1
ATOM 2464 O O . THR C 1 74 ? -55.932 -12.822 -20.806 1.00 47.46 82 THR C O 1
ATOM 2468 N N . SER C 1 75 ? -55.513 -11.736 -22.735 1.00 39.89 83 SER C N 1
ATOM 2469 C CA . SER C 1 75 ? -56.238 -12.728 -23.526 1.00 44.90 83 SER C CA 1
ATOM 2470 C C . SER C 1 75 ? -55.597 -14.108 -23.412 1.00 45.76 83 SER C C 1
ATOM 2471 O O . SER C 1 75 ? -56.304 -15.121 -23.332 1.00 46.94 83 SER C O 1
ATOM 2474 N N . LYS C 1 76 ? -54.264 -14.169 -23.395 1.00 37.28 84 LYS C N 1
ATOM 2475 C CA . LYS C 1 76 ? -53.551 -15.419 -23.180 1.00 36.77 84 LYS C CA 1
ATOM 2476 C C . LYS C 1 76 ? -53.347 -15.733 -21.704 1.00 37.35 84 LYS C C 1
ATOM 2477 O O . LYS C 1 76 ? -52.832 -16.810 -21.390 1.00 34.85 84 LYS C O 1
ATOM 2483 N N . ASN C 1 77 ? -53.723 -14.820 -20.801 1.00 35.14 85 ASN C N 1
ATOM 2484 C CA . ASN C 1 77 ? -53.530 -14.993 -19.357 1.00 37.28 85 ASN C CA 1
ATOM 2485 C C . ASN C 1 77 ? -52.062 -15.280 -19.046 1.00 30.21 85 ASN C C 1
ATOM 2486 O O . ASN C 1 77 ? -51.713 -16.221 -18.324 1.00 32.94 85 ASN C O 1
ATOM 2491 N N . THR C 1 78 ? -51.191 -14.456 -19.620 1.00 32.88 86 THR C N 1
ATOM 2492 C CA . THR C 1 78 ? -49.760 -14.718 -19.624 1.00 31.20 86 THR C CA 1
ATOM 2493 C C . THR C 1 78 ? -49.019 -13.408 -19.400 1.00 29.58 86 THR C C 1
ATOM 2494 O O . THR C 1 78 ? -49.407 -12.371 -19.944 1.00 30.01 86 THR C O 1
ATOM 2498 N N . ALA C 1 79 ? -47.961 -13.453 -18.590 1.00 26.44 87 ALA C N 1
ATOM 2499 C CA . ALA C 1 79 ? -47.109 -12.295 -18.367 1.00 27.51 87 ALA C CA 1
ATOM 2500 C C . ALA C 1 79 ? -45.760 -12.518 -19.042 1.00 22.50 87 ALA C C 1
ATOM 2501 O O . ALA C 1 79 ? -45.338 -13.653 -19.273 1.00 24.52 87 ALA C O 1
ATOM 2503 N N . TYR C 1 80 ? -45.079 -11.419 -19.351 1.00 24.02 88 TYR C N 1
ATOM 2504 C CA . TYR C 1 80 ? -43.814 -11.488 -20.070 1.00 25.87 88 TYR C CA 1
ATOM 2505 C C . TYR C 1 80 ? -42.754 -10.663 -19.357 1.00 24.63 88 TYR C C 1
ATOM 2506 O O . TYR C 1 80 ? -43.058 -9.673 -18.690 1.00 24.04 88 TYR C O 1
ATOM 2515 N N . LEU C 1 81 ? -41.500 -11.081 -19.510 1.00 23.01 89 LEU C N 1
ATOM 2516 C CA . LEU C 1 81 ? -40.355 -10.301 -19.063 1.00 18.96 89 LEU C CA 1
ATOM 2517 C C . LEU C 1 81 ? -39.426 -10.147 -20.259 1.00 21.57 89 LEU C C 1
ATOM 2518 O O . LEU C 1 81 ? -38.833 -11.128 -20.716 1.00 22.63 89 LEU C O 1
ATOM 2523 N N . GLN C 1 82 ? -39.305 -8.929 -20.773 1.00 23.68 90 GLN C N 1
ATOM 2524 C CA . GLN C 1 82 ? -38.347 -8.648 -21.835 1.00 22.42 90 GLN C CA 1
ATOM 2525 C C . GLN C 1 82 ? -37.028 -8.276 -21.173 1.00 23.13 90 GLN C C 1
ATOM 2526 O O . GLN C 1 82 ? -36.983 -7.356 -20.353 1.00 22.42 90 GLN C O 1
ATOM 2532 N N . MET C 1 83 ? -35.957 -9.005 -21.493 1.00 23.04 91 MET C N 1
ATOM 2533 C CA . MET C 1 83 ? -34.666 -8.783 -20.842 1.00 21.99 91 MET C CA 1
ATOM 2534 C C . MET C 1 83 ? -33.628 -8.344 -21.870 1.00 24.06 91 MET C C 1
ATOM 2535 O O . MET C 1 83 ? -33.156 -9.162 -22.666 1.00 24.95 91 MET C O 1
ATOM 2540 N N . ASN C 1 84 ? -33.256 -7.069 -21.835 1.00 23.78 92 ASN C N 1
ATOM 2541 C CA . ASN C 1 84 ? -32.288 -6.497 -22.763 1.00 26.19 92 ASN C CA 1
ATOM 2542 C C . ASN C 1 84 ? -30.960 -6.241 -22.065 1.00 29.09 92 ASN C C 1
ATOM 2543 O O . ASN C 1 84 ? -30.891 -6.105 -20.840 1.00 27.61 92 ASN C O 1
ATOM 2548 N N . SER C 1 85 ? -29.901 -6.146 -22.871 1.00 30.44 93 SER C N 1
ATOM 2549 C CA . SER C 1 85 ? -28.580 -5.761 -22.375 1.00 29.24 93 SER C CA 1
ATOM 2550 C C . SER C 1 85 ? -28.157 -6.652 -21.208 1.00 29.12 93 SER C C 1
ATOM 2551 O O . SER C 1 85 ? -27.796 -6.177 -20.131 1.00 34.47 93 SER C O 1
ATOM 2554 N N . LEU C 1 86 ? -28.187 -7.958 -21.438 1.00 27.74 94 LEU C N 1
ATOM 2555 C CA . LEU C 1 86 ? -27.957 -8.904 -20.355 1.00 29.88 94 LEU C CA 1
ATOM 2556 C C . LEU C 1 86 ? -26.480 -8.950 -19.966 1.00 33.43 94 LEU C C 1
ATOM 2557 O O . LEU C 1 86 ? -25.588 -8.805 -20.807 1.00 34.35 94 LEU C O 1
ATOM 2562 N N . ARG C 1 87 ? -26.227 -9.131 -18.673 1.00 28.65 95 ARG C N 1
ATOM 2563 C CA . ARG C 1 87 ? -24.878 -9.225 -18.133 1.00 34.02 95 ARG C CA 1
ATOM 2564 C C . ARG C 1 87 ? -24.711 -10.578 -17.458 1.00 33.27 95 ARG C C 1
ATOM 2565 O O . ARG C 1 87 ? -25.691 -11.236 -17.101 1.00 28.62 95 ARG C O 1
ATOM 2573 N N . ALA C 1 88 ? -23.450 -10.981 -17.266 1.00 32.21 96 ALA C N 1
ATOM 2574 C CA . ALA C 1 88 ? -23.171 -12.270 -16.637 1.00 34.17 96 ALA C CA 1
ATOM 2575 C C . ALA C 1 88 ? -23.899 -12.413 -15.307 1.00 25.15 96 ALA C C 1
ATOM 2576 O O . ALA C 1 88 ? -24.448 -13.479 -15.004 1.00 28.44 96 ALA C O 1
ATOM 2578 N N . GLU C 1 89 ? -23.949 -11.335 -14.521 1.00 29.48 97 GLU C N 1
ATOM 2579 C CA . GLU C 1 89 ? -24.579 -11.343 -13.203 1.00 32.77 97 GLU C CA 1
ATOM 2580 C C . GLU C 1 89 ? -26.103 -11.460 -13.246 1.00 33.92 97 GLU C C 1
ATOM 2581 O O . GLU C 1 89 ? -26.719 -11.614 -12.183 1.00 30.03 97 GLU C O 1
ATOM 2587 N N . ASP C 1 90 ? -26.728 -11.384 -14.421 1.00 29.91 98 ASP C N 1
ATOM 2588 C CA . ASP C 1 90 ? -28.156 -11.674 -14.541 1.00 24.03 98 ASP C CA 1
ATOM 2589 C C . ASP C 1 90 ? -28.456 -13.168 -14.562 1.00 26.42 98 ASP C C 1
ATOM 2590 O O . ASP C 1 90 ? -29.632 -13.551 -14.569 1.00 24.84 98 ASP C O 1
ATOM 2595 N N . THR C 1 91 ? -27.430 -14.014 -14.595 1.00 24.75 99 THR C N 1
ATOM 2596 C CA . THR C 1 91 ? -27.618 -15.461 -14.615 1.00 23.99 99 THR C CA 1
ATOM 2597 C C . THR C 1 91 ? -28.356 -15.930 -13.367 1.00 23.10 99 THR C C 1
ATOM 2598 O O . THR C 1 91 ? -27.949 -15.614 -12.244 1.00 26.91 99 THR C O 1
ATOM 2602 N N . ALA C 1 92 ? -29.443 -16.679 -13.566 1.00 22.05 100 ALA C N 1
ATOM 2603 C CA . ALA C 1 92 ? -30.300 -17.157 -12.482 1.00 22.14 100 ALA C CA 1
ATOM 2604 C C . ALA C 1 92 ? -31.474 -17.934 -13.066 1.00 21.83 100 ALA C C 1
ATOM 2605 O O . ALA C 1 92 ? -31.730 -17.918 -14.277 1.00 21.76 100 ALA C O 1
ATOM 2607 N N . VAL C 1 93 ? -32.204 -18.597 -12.181 1.00 19.37 101 VAL C N 1
ATOM 2608 C CA . VAL C 1 93 ? -33.544 -19.042 -12.520 1.00 19.07 101 VAL C CA 1
ATOM 2609 C C . VAL C 1 93 ? -34.492 -17.881 -12.261 1.00 20.09 101 VAL C C 1
ATOM 2610 O O . VAL C 1 93 ? -34.429 -17.234 -11.204 1.00 20.79 101 VAL C O 1
ATOM 2614 N N . TYR C 1 94 ? -35.343 -17.593 -13.239 1.00 18.31 102 TYR C N 1
ATOM 2615 C CA . TYR C 1 94 ? -36.350 -16.547 -13.152 1.00 20.83 102 TYR C CA 1
ATOM 2616 C C . TYR C 1 94 ? -37.706 -17.210 -13.001 1.00 21.56 102 TYR C C 1
ATOM 2617 O O . TYR C 1 94 ? -38.139 -17.953 -13.891 1.00 20.68 102 TYR C O 1
ATOM 2626 N N . TYR C 1 95 ? -38.378 -16.949 -11.891 1.00 17.77 103 TYR C N 1
ATOM 2627 C CA . TYR C 1 95 ? -39.680 -17.549 -11.691 1.00 18.89 103 TYR C CA 1
ATOM 2628 C C . TYR C 1 95 ? -40.737 -16.478 -11.502 1.00 18.03 103 TYR C C 1
ATOM 2629 O O . TYR C 1 95 ? -40.443 -15.346 -11.106 1.00 18.88 103 TYR C O 1
ATOM 2638 N N . CYS C 1 96 ? -41.960 -16.862 -11.846 1.00 17.48 104 CYS C N 1
ATOM 2639 C CA . CYS C 1 96 ? -43.133 -16.013 -11.857 1.00 19.81 104 CYS C CA 1
ATOM 2640 C C . CYS C 1 96 ? -43.959 -16.309 -10.613 1.00 17.81 104 CYS C C 1
ATOM 2641 O O . CYS C 1 96 ? -44.074 -17.467 -10.194 1.00 20.47 104 CYS C O 1
ATOM 2644 N N . ALA C 1 97 ? -44.516 -15.270 -10.001 1.00 17.73 105 ALA C N 1
ATOM 2645 C CA . ALA C 1 97 ? -45.266 -15.499 -8.775 1.00 18.82 105 ALA C CA 1
ATOM 2646 C C . ALA C 1 97 ? -46.489 -14.601 -8.751 1.00 17.92 105 ALA C C 1
ATOM 2647 O O . ALA C 1 97 ? -46.507 -13.528 -9.357 1.00 18.54 105 ALA C O 1
ATOM 2649 N N . ARG C 1 98 ? -47.526 -15.073 -8.066 1.00 20.23 106 ARG C N 1
ATOM 2650 C CA . ARG C 1 98 ? -48.718 -14.286 -7.800 1.00 20.98 106 ARG C CA 1
ATOM 2651 C C . ARG C 1 98 ? -48.647 -13.740 -6.379 1.00 18.77 106 ARG C C 1
ATOM 2652 O O . ARG C 1 98 ? -48.199 -14.436 -5.463 1.00 20.12 106 ARG C O 1
ATOM 2660 N N . TRP C 1 99 ? -49.075 -12.497 -6.192 1.00 18.27 107 TRP C N 1
ATOM 2661 C CA . TRP C 1 99 ? -49.019 -11.878 -4.873 1.00 20.47 107 TRP C CA 1
ATOM 2662 C C . TRP C 1 99 ? -50.407 -11.831 -4.242 1.00 25.71 107 TRP C C 1
ATOM 2663 O O . TRP C 1 99 ? -51.411 -11.554 -4.913 1.00 24.99 107 TRP C O 1
ATOM 2674 N N . HIS C 1 100 ? -50.453 -12.143 -2.952 1.00 21.15 108 HIS C N 1
ATOM 2675 C CA . HIS C 1 100 ? -51.698 -12.201 -2.198 1.00 20.84 108 HIS C CA 1
ATOM 2676 C C . HIS C 1 100 ? -51.999 -10.824 -1.619 1.00 21.36 108 HIS C C 1
ATOM 2677 O O . HIS C 1 100 ? -51.323 -10.363 -0.694 1.00 22.67 108 HIS C O 1
ATOM 2684 N N . TYR C 1 101 ? -53.028 -10.177 -2.146 1.00 21.44 109 TYR C N 1
ATOM 2685 C CA . TYR C 1 101 ? -53.581 -9.001 -1.499 1.00 21.24 109 TYR C CA 1
ATOM 2686 C C . TYR C 1 101 ? -54.463 -9.449 -0.338 1.00 21.68 109 TYR C C 1
ATOM 2687 O O . TYR C 1 101 ? -55.334 -10.308 -0.512 1.00 20.80 109 TYR C O 1
ATOM 2696 N N . ASP C 1 102 ? -54.235 -8.903 0.852 1.00 16.17 110 ASP C N 1
ATOM 2697 C CA . ASP C 1 102 ? -55.014 -9.314 2.028 1.00 18.64 110 ASP C CA 1
ATOM 2698 C C . ASP C 1 102 ? -55.950 -8.180 2.391 1.00 21.17 110 ASP C C 1
ATOM 2699 O O . ASP C 1 102 ? -55.493 -7.125 2.825 1.00 17.84 110 ASP C O 1
ATOM 2704 N N . TYR C 1 103 ? -57.260 -8.401 2.237 1.00 17.01 111 TYR C N 1
ATOM 2705 C CA . TYR C 1 103 ? -58.195 -7.303 2.469 1.00 18.21 111 TYR C CA 1
ATOM 2706 C C . TYR C 1 103 ? -58.334 -6.945 3.946 1.00 22.27 111 TYR C C 1
ATOM 2707 O O . TYR C 1 103 ? -58.803 -5.846 4.257 1.00 21.60 111 TYR C O 1
ATOM 2716 N N . ALA C 1 104 a -57.936 -7.829 4.864 1.00 21.97 111 ALA C N 1
ATOM 2717 C CA . ALA C 1 104 a -58.192 -7.608 6.281 1.00 22.94 111 ALA C CA 1
ATOM 2718 C C . ALA C 1 104 a -56.940 -7.351 7.106 1.00 25.17 111 ALA C C 1
ATOM 2719 O O . ALA C 1 104 a -57.018 -6.653 8.122 1.00 27.87 111 ALA C O 1
ATOM 2721 N N . ASP C 1 105 b -55.794 -7.891 6.686 1.00 23.54 111 ASP C N 1
ATOM 2722 C CA . ASP C 1 105 b -54.572 -7.955 7.493 1.00 21.64 111 ASP C CA 1
ATOM 2723 C C . ASP C 1 105 b -53.444 -7.292 6.697 1.00 18.44 111 ASP C C 1
ATOM 2724 O O . ASP C 1 105 b -52.688 -7.974 6.007 1.00 20.21 111 ASP C O 1
ATOM 2729 N N . TRP C 1 106 c -53.326 -5.968 6.814 1.00 19.70 111 TRP C N 1
ATOM 2730 C CA . TRP C 1 106 c -52.254 -5.249 6.125 1.00 20.86 111 TRP C CA 1
ATOM 2731 C C . TRP C 1 106 c -50.854 -5.668 6.578 1.00 20.64 111 TRP C C 1
ATOM 2732 O O . TRP C 1 106 c -50.006 -5.922 5.708 1.00 18.79 111 TRP C O 1
ATOM 2743 N N . PRO C 1 107 b -50.531 -5.754 7.878 1.00 21.14 112 PRO C N 1
ATOM 2744 C CA . PRO C 1 107 b -49.152 -6.154 8.243 1.00 21.00 112 PRO C CA 1
ATOM 2745 C C . PRO C 1 107 b -48.781 -7.555 7.801 1.00 22.61 112 PRO C C 1
ATOM 2746 O O . PRO C 1 107 b -47.587 -7.843 7.636 1.00 19.34 112 PRO C O 1
ATOM 2750 N N . GLY C 1 108 a -49.750 -8.444 7.616 1.00 20.09 112 GLY C N 1
ATOM 2751 C CA . GLY C 1 108 a -49.448 -9.791 7.188 1.00 23.48 112 GLY C CA 1
ATOM 2752 C C . GLY C 1 108 a -49.612 -10.066 5.712 1.00 26.70 112 GLY C C 1
ATOM 2753 O O . GLY C 1 108 a -49.387 -11.204 5.279 1.00 27.40 112 GLY C O 1
ATOM 2754 N N . GLY C 1 109 ? -49.969 -9.059 4.913 1.00 18.34 112 GLY C N 1
ATOM 2755 C CA . GLY C 1 109 ? -50.332 -9.267 3.529 1.00 19.36 112 GLY C CA 1
ATOM 2756 C C . GLY C 1 109 ? -49.199 -9.053 2.545 1.00 18.94 112 GLY C C 1
ATOM 2757 O O . GLY C 1 109 ? -48.032 -8.870 2.903 1.00 18.99 112 GLY C O 1
ATOM 2758 N N . TYR C 1 110 ? -49.570 -9.099 1.268 1.00 16.24 113 TYR C N 1
ATOM 2759 C CA . TYR C 1 110 ? -48.674 -8.851 0.135 1.00 17.65 113 TYR C CA 1
ATOM 2760 C C . TYR C 1 110 ? -47.475 -9.799 0.119 1.00 18.46 113 TYR C C 1
ATOM 2761 O O . TYR C 1 110 ? -46.337 -9.399 -0.145 1.00 18.95 113 TYR C O 1
ATOM 2770 N N . GLY C 1 111 ? -47.741 -11.081 0.353 1.00 19.07 114 GLY C N 1
ATOM 2771 C CA . GLY C 1 111 ? -46.764 -12.135 0.139 1.00 18.09 114 GLY C CA 1
ATOM 2772 C C . GLY C 1 111 ? -47.163 -12.998 -1.043 1.00 19.07 114 GLY C C 1
ATOM 2773 O O . GLY C 1 111 ? -48.339 -13.075 -1.397 1.00 19.93 114 GLY C O 1
ATOM 2774 N N . MET C 1 112 ? -46.172 -13.630 -1.665 1.00 18.00 115 MET C N 1
ATOM 2775 C CA . MET C 1 112 ? -46.449 -14.588 -2.729 1.00 18.39 115 MET C CA 1
ATOM 2776 C C . MET C 1 112 ? -47.343 -15.703 -2.199 1.00 19.64 115 MET C C 1
ATOM 2777 O O . MET C 1 112 ? -47.086 -16.247 -1.123 1.00 19.69 115 MET C O 1
ATOM 2782 N N . ASP C 1 113 ? -48.391 -16.060 -2.944 1.00 20.35 116 ASP C N 1
ATOM 2783 C CA . ASP C 1 113 ? -49.135 -17.241 -2.538 1.00 19.82 116 ASP C CA 1
ATOM 2784 C C . ASP C 1 113 ? -49.022 -18.398 -3.519 1.00 26.14 116 ASP C C 1
ATOM 2785 O O . ASP C 1 113 ? -49.208 -19.543 -3.102 1.00 24.18 116 ASP C O 1
ATOM 2790 N N . TYR C 1 114 ? -48.677 -18.143 -4.781 1.00 22.46 117 TYR C N 1
ATOM 2791 C CA . TYR C 1 114 ? -48.359 -19.213 -5.719 1.00 23.46 117 TYR C CA 1
ATOM 2792 C C . TYR C 1 114 ? -47.199 -18.775 -6.600 1.00 23.34 117 TYR C C 1
ATOM 2793 O O . TYR C 1 114 ? -46.963 -17.579 -6.800 1.00 22.33 117 TYR C O 1
ATOM 2802 N N . TRP C 1 115 ? -46.484 -19.756 -7.143 1.00 19.19 118 TRP C N 1
ATOM 2803 C CA . TRP C 1 115 ? -45.354 -19.443 -8.003 1.00 21.27 118 TRP C CA 1
ATOM 2804 C C . TRP C 1 115 ? -44.998 -20.666 -8.830 1.00 26.50 118 TRP C C 1
ATOM 2805 O O . TRP C 1 115 ? -45.338 -21.799 -8.482 1.00 27.38 118 TRP C O 1
ATOM 2816 N N . GLY C 1 116 ? -44.279 -20.418 -9.917 1.00 27.39 119 GLY C N 1
ATOM 2817 C CA . GLY C 1 116 ? -43.814 -21.493 -10.764 1.00 25.39 119 GLY C CA 1
ATOM 2818 C C . GLY C 1 116 ? -42.431 -21.976 -10.408 1.00 26.51 119 GLY C C 1
ATOM 2819 O O . GLY C 1 116 ? -41.729 -21.436 -9.544 1.00 24.93 119 GLY C O 1
ATOM 2820 N N . GLN C 1 117 ? -42.015 -23.032 -11.114 1.00 28.00 120 GLN C N 1
ATOM 2821 C CA . GLN C 1 117 ? -40.667 -23.546 -10.941 1.00 25.78 120 GLN C CA 1
ATOM 2822 C C . GLN C 1 117 ? -39.615 -22.577 -11.464 1.00 25.11 120 GLN C C 1
ATOM 2823 O O . GLN C 1 117 ? -38.494 -22.542 -10.946 1.00 24.32 120 GLN C O 1
ATOM 2829 N N . GLY C 1 118 ? -39.950 -21.790 -12.479 1.00 23.59 121 GLY C N 1
ATOM 2830 C CA . GLY C 1 118 ? -39.008 -20.867 -13.074 1.00 20.30 121 GLY C CA 1
ATOM 2831 C C . GLY C 1 118 ? -38.287 -21.455 -14.273 1.00 27.90 121 GLY C C 1
ATOM 2832 O O . GLY C 1 118 ? -38.391 -22.640 -14.588 1.00 28.31 121 GLY C O 1
ATOM 2833 N N . THR C 1 119 ? -37.547 -20.587 -14.961 1.00 22.44 122 THR C N 1
ATOM 2834 C CA . THR C 1 119 ? -36.797 -20.964 -16.151 1.00 25.69 122 THR C CA 1
ATOM 2835 C C . THR C 1 119 ? -35.394 -20.384 -16.048 1.00 24.90 122 THR C C 1
ATOM 2836 O O . THR C 1 119 ? -35.203 -19.249 -15.596 1.00 23.81 122 THR C O 1
ATOM 2840 N N . LEU C 1 120 ? -34.412 -21.187 -16.438 1.00 28.65 123 LEU C N 1
ATOM 2841 C CA . LEU C 1 120 ? -33.010 -20.858 -16.232 1.00 25.91 123 LEU C CA 1
ATOM 2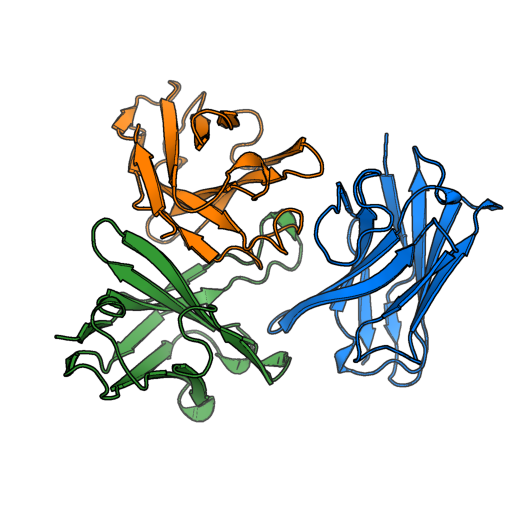842 C C . LEU C 1 120 ? -32.497 -19.968 -17.357 1.00 26.96 123 LEU C C 1
ATOM 2843 O O . LEU C 1 120 ? -32.693 -20.275 -18.536 1.00 28.64 123 LEU C O 1
ATOM 2848 N N . VAL C 1 121 ? -31.841 -18.873 -16.985 1.00 23.38 124 VAL C N 1
ATOM 2849 C CA . VAL C 1 121 ? -31.226 -17.932 -17.919 1.00 24.64 124 VAL C CA 1
ATOM 2850 C C . VAL C 1 121 ? -29.736 -17.879 -17.603 1.00 30.47 124 VAL C C 1
ATOM 2851 O O . VAL C 1 121 ? -29.347 -17.489 -16.495 1.00 26.31 124 VAL C O 1
ATOM 2855 N N . THR C 1 122 ? -28.901 -18.262 -18.570 1.00 27.18 125 THR C N 1
ATOM 2856 C CA . THR C 1 122 ? -27.453 -18.215 -18.406 1.00 30.41 125 THR C CA 1
ATOM 2857 C C . THR C 1 122 ? -26.870 -17.182 -19.358 1.00 27.89 125 THR C C 1
ATOM 2858 O O . THR C 1 122 ? -27.171 -17.200 -20.556 1.00 31.46 125 THR C O 1
ATOM 2862 N N . VAL C 1 123 ? -26.049 -16.284 -18.821 1.00 29.10 126 VAL C N 1
ATOM 2863 C CA . VAL C 1 123 ? -25.386 -15.239 -19.592 1.00 28.35 126 VAL C CA 1
ATOM 2864 C C . VAL C 1 123 ? -23.888 -15.465 -19.453 1.00 33.67 126 VAL C C 1
ATOM 2865 O O . VAL C 1 123 ? -23.329 -15.269 -18.368 1.00 34.25 126 VAL C O 1
ATOM 2869 N N . SER C 1 124 ? -23.233 -15.869 -20.540 1.00 35.54 127 SER C N 1
ATOM 2870 C CA . SER C 1 124 ? -21.779 -16.069 -20.504 1.00 41.44 127 SER C CA 1
ATOM 2871 C C . SER C 1 124 ? -21.140 -15.883 -21.876 1.00 37.89 127 SER C C 1
ATOM 2872 O O . SER C 1 124 ? -21.787 -16.100 -22.897 1.00 37.67 127 SER C O 1
#

Solvent-accessible surface area: 16467 Å² total; per-residue (Å²): 184,32,102,11,73,7,64,37,31,29,121,11,102,75,56,130,55,26,128,0,16,0,45,11,55,40,27,69,6,44,150,51,0,1,0,0,0,20,8,7,76,5,46,16,13,67,46,0,1,1,21,33,34,93,78,76,62,54,43,41,19,138,52,0,120,80,21,4,72,4,48,45,42,80,112,138,36,13,0,25,0,57,0,62,59,3,109,61,93,0,45,6,26,0,12,0,0,17,0,55,152,100,44,6,71,158,94,33,12,10,0,0,9,85,63,10,112,17,17,106,0,36,10,72,196,23,50,2,75,18,63,37,30,30,131,14,126,78,47,166,59,34,118,0,28,0,50,11,58,50,24,71,7,42,116,44,0,3,0,0,1,20,26,29,138,79,165,10,22,63,29,0,0,0,31,10,25,14,28,104,43,64,35,49,25,135,49,0,140,79,25,4,73,5,45,41,41,73,105,140,29,13,0,36,0,44,0,62,59,1,112,61,119,0,48,5,45,0,25,0,0,17,0,71,80,70,53,0,0,10,4,0,4,30,5,11,21,47,7,1,62,19,17,101,0,37,6,103,183,24,113,8,88,18,58,38,28,30,136,14,113,81,44,147,50,40,125,0,28,1,51,11,60,43,27,60,10,36,151,73,7,4,0,0,0,22,72,22,138,57,106,5,12,27,20,0,1,7,25,8,35,57,45,106,48,63,41,58,22,127,47,0,151,79,25,5,70,5,39,50,44,90,103,140,30,11,2,42,0,42,0,62,57,2,106,62,105,1,44,6,31,0,6,0,0,16,8,76,44,29,185,78,68,10,61,36,5,13,20,1,28,94,87,6,147,19,20,103,0,38,4,80

Sequence (372 aa):
EVQLVESGGGLVQPGRSLRLSCAASGFDIAYYSIGWVRRAPGKGEELVARIYPSSSSTSYADSVKGRFTISADTSKNTAYLQMNSLRAEDTAVYYCARWHYDYADWPGGYGMDYWGQGTLVTVSEVQLVESGGGLVQPGRSLRLSCAASGFDIAYYSIGWVRRAPGKGEELVARIYPSSSSTSYADSVKGRFTISADTSKNTAYLQMNSLRAEDTAVYYCARWHYDYADWPGGYGMDYWGQGTLVTVSEVQLVESGGGLVQPGRSLRLSCAASGFDIAYYSIGWVRRAPGKGEELVARIYPSSSSTSYADSVKGRFTISADTSKNTAYLQMNSLRAEDTAVYYCARWHYDYADWPGGYGMDYWGQGTLVTVS

Foldseek 3Di:
DWAWAKDWADEEAAQAKIKMKTQTDDDQLLQWKKFKKWDDPPDHIGTAKIAANPVRDMDGDPVQPPQWDWHADRVRNMIMIIGGRDDQVVFTWMKMWIFDSVCRPPDDPPGTDDIYDTGTHGHD/DWAWAKDWADEDEAQAKTKMKIQIDPDQLLQWKKFKWWDDPPPPIGTAKIAARPVRDMDGDPVQPPQWDWDDDRVRNMIMIIGGRDDQVVWTFMKMWTFDSVCSVPDDCPRIDDIHDTGTHGYD/DWAKAKDWADEDEAQAKTKMKIQIPDDQCLQWKKFKWWDDPPPDIGTAKIADNVVRDIDGDPVCPPAWDWADDRVRSMIMIIGGRDDQVVWTFMKMFTFFDDPPDVVPGGHTDYIHPGHTHGYD

Nearest PDB structures (foldseek):
  7omn-assembly3_C  TM=9.347E-01  e=4.927E-23  Homo sapiens
  8gv7-assembly1_C  TM=9.224E-01  e=2.489E-18  Homo sapiens
  4hha-assembly1_B  TM=9.285E-01  e=4.655E-17  Homo sapiens
  4hh9-assembly2_D  TM=9.252E-01  e=8.548E-17  Homo sapiens
  7oh1-assembly1_E  TM=9.053E-01  e=3.661E-15  Homo sapiens

CATH classification: 2.60.40.10

B-factor: mean 25.69, std 7.82, range [12.22, 64.11]

Secondary structure (DSSP, 8-state):
--EEEEE--EEE-TT--EEEEEEEESS-GGGS-EEEEEE-TTS-EEEEEEE-TTT--EEE-TTTBTTEEEEEEGGGTEEEEEE-S--GGG-EEEEEEEE-GGGTTS-SSTTEEEE---EEEEE-/--EEEEE--EEE-TT--EEEEEEEESS-GGGS-EEEEEE-TTS-EEEEEEEETTTTEEEE-TTTTTTEEEEEETTTTEEEEEE-S--GGG-EEEEEEEE-GGGTTS-SGGGEEEE---EEEEE-/--EEEEE--EEE-TT--EEEEEEEESS-TTTS-EEEEEE-TTS-EEEEEEEEGGGTEEEE-TTTTTTEEEEEETTTTEEEEEE-S--GGG-EEEEEEEEE--SS-TTT-SEEEEE---EEEEE-

Radius of gyration: 21.53 Å; Cα contacts (8 Å, |Δi|>4): 1056; chains: 3; bounding box: 49×59×51 Å